Protein 6HLP (pdb70)

InterPro domains:
  IPR000046 Neurokinin NK1 receptor [PR01024] (2-13)
  IPR000046 Neurokinin NK1 receptor [PR01024] (13-25)
  IPR000046 Neurokinin NK1 receptor [PR01024] (165-179)
  IPR000046 Neurokinin NK1 receptor [PR01024] (181-196)
  IPR000046 Neurokinin NK1 receptor [PR01024] (270-280)
  IPR000046 Neurokinin NK1 receptor [PR01024] (343-360)
  IPR000046 Neurokinin NK1 receptor [PR01024] (360-377)
  IPR000046 Neurokinin NK1 receptor [PR01024] (377-390)
  IPR000046 Neurokinin NK1 receptor [PR01024] (390-406)
  IPR000276 G protein-coupled receptor, rhodopsin-like [PF00001] (49-305)
  IPR000276 G protein-coupled receptor, rhodopsin-like [PR00237] (34-58)
  IPR000276 G protein-coupled receptor, rhodopsin-like [PR00237] (67-88)
  IPR000276 G protein-coupled receptor, rhodopsin-like [PR00237] (112-134)
  IPR000276 G protein-coupled receptor, rhodopsin-like [PR00237] (146-167)
  IPR000276 G protein-coupled receptor, rhodopsin-like [PR00237] (197-220)
  IPR000276 G protein-coupled receptor, rhodopsin-like [PR00237] (246-270)
  IPR000276 G protein-coupled receptor, rhodopsin-like [PR00237] (287-313)
  IPR000276 G protein-coupled receptor, rhodopsin-like [PS00237] (118-134)
  IPR001681 Neurokinin receptor [PR00244] (28-39)
  IPR001681 Neurokinin receptor [PR00244] (54-63)

B-factor: mean 58.74, std 21.12, range [34.3, 150.1]

Radius of gyration: 31.6 Å; Cα contacts (8 Å, |Δi|>4): 676; chains: 1; bounding box: 47×65×93 Å

Organism: Homo sapiens (NCBI:txid9606)

GO terms:
  GO:0007189 adenylate cyclase-activating G protein-coupled receptor signaling pathway (P, IDA)
  GO:0007209 phospholipase C-activating tachykinin receptor signaling pathway (P, IDA)
  GO:0005886 plasma membrane (C, IDA)
  GO:0016496 substance P receptor activity (F, IDA)
  GO:0004995 tachykinin receptor activity (F, TAS)
  GO:0005886 plasma membrane (C, TAS)
  GO:0009582 detection of abiotic stimulus (P, TAS)
  GO:0006954 inflammatory response (P, TAS)
  GO:0007200 phospholipase C-activating G protein-coupled receptor signaling pathway (P, TAS)
  GO:0007217 tachykinin receptor signaling pathway (P, TAS)
  GO:0005515 protein binding (F, IPI)
  GO:0007217 tachykinin receptor signaling pathway (P, IDA)
  GO:0036126 sperm flagellum (C, IDA)
  GO:0061827 sperm head (C, IDA)
  GO:0097225 sperm midpiece (C, IDA)
  GO:0007204 positive regulation of cytosolic calcium ion concentration (P, IDA)
  GO:0016496 substance P receptor activity (F, IMP)
  GO:1902093 positive regulation of flagellated sperm motility (P, IMP)
  GO:0007217 tachykinin receptor signaling pathway (P, IMP)

Nearest PDB structures (foldseek):
  6hlp-assembly1_A  TM=1.002E+00  e=3.327E-70  Homo sapiens
  6hlo-assembly1_A  TM=9.967E-01  e=8.945E-68  Homo sapiens
  6hll-assembly1_A  TM=9.750E-01  e=6.006E-62  Homo sapiens
  5ws3-assembly1_A  TM=8.766E-01  e=9.724E-46  Homo sapiens
  5wqc-assembly1_A  TM=8.840E-01  e=4.489E-45  Homo sapiens

Solvent-accessible surface area: 24131 Å² total

Structure (mmCIF, N/CA/C/O backbone):
data_6HLP
#
_entry.id   6HLP
#
_cell.length_a   61.658
_cell.length_b   76.571
_cell.length_c   166.035
_cell.angle_alpha   90.00
_cell.angle_beta   90.00
_cell.angle_gamma   90.00
#
_symmetry.space_group_name_H-M   '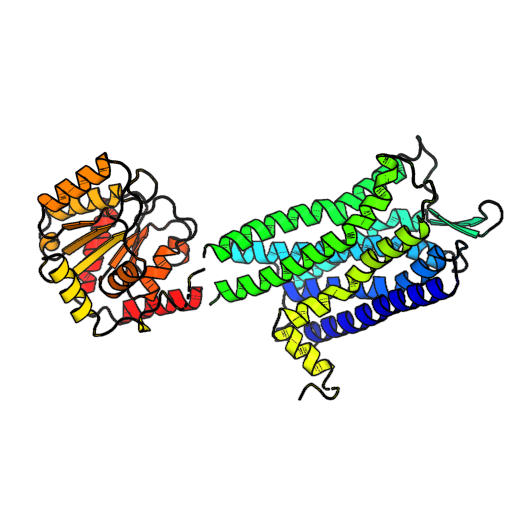P 21 21 21'
#
loop_
_entity.id
_entity.type
_entity.pdbx_description
1 polymer 'Substance-P receptor,Substance-P receptor'
2 non-polymer 2-[3,5-bis(trifluoromethyl)phenyl]-~{N},2-dimethyl-~{N}-[4-(2-methylphenyl)-6-(4-methylpiperazin-1-yl)pyridin-3-yl]propanamide
3 non-polymer 'CITRIC ACID'
4 non-polymer 'OLEIC ACID'
5 non-polymer '(2R)-2,3-dihydroxypropyl (9Z)-octadec-9-enoate'
6 non-polymer DI(HYDROXYETHYL)ETHER
7 water water
#
loop_
_atom_site.group_PDB
_atom_site.id
_atom_site.type_symbol
_atom_site.label_atom_id
_atom_site.label_alt_id
_atom_site.label_comp_id
_atom_site.label_asym_id
_atom_site.label_entity_id
_atom_site.label_seq_id
_atom_site.pdbx_PDB_ins_code
_atom_site.Cartn_x
_atom_site.Cartn_y
_atom_site.Cartn_z
_atom_site.occupancy
_atom_site.B_iso_or_equiv
_atom_site.auth_seq_id
_atom_site.auth_comp_id
_atom_site.auth_asym_id
_atom_site.auth_atom_id
_atom_site.pdbx_PDB_model_num
ATOM 1 N N . GLN A 1 27 ? -16.752 -1.185 18.766 1.00 116.46 27 GLN A N 1
ATOM 2 C CA . GLN A 1 27 ? -17.236 -1.241 20.140 1.00 115.29 27 GLN A CA 1
ATOM 3 C C . GLN A 1 27 ? -18.217 -0.102 20.424 1.00 114.38 27 GLN A C 1
ATOM 4 O O . GLN A 1 27 ? -17.906 1.065 20.178 1.00 115.17 27 GLN A O 1
ATOM 6 N N . PRO A 1 28 ? -19.395 -0.444 20.947 1.00 111.73 28 PRO A N 1
ATOM 7 C CA . PRO A 1 28 ? -20.430 0.573 21.172 1.00 107.95 28 PRO A CA 1
ATOM 8 C C . PRO A 1 28 ? -20.010 1.613 22.200 1.00 101.06 28 PRO A C 1
ATOM 9 O O . PRO A 1 28 ? -19.270 1.326 23.142 1.00 100.19 28 PRO A O 1
ATOM 13 N N . ALA A 1 29 ? -20.500 2.841 21.999 1.00 95.03 29 ALA A N 1
ATOM 14 C CA . ALA A 1 29 ? -20.095 3.961 22.842 1.00 89.33 29 ALA A CA 1
ATOM 15 C C . ALA A 1 29 ? -20.517 3.789 24.299 1.00 88.65 29 ALA A C 1
ATOM 16 O O . ALA A 1 29 ? -19.852 4.327 25.193 1.00 86.34 29 ALA A O 1
ATOM 18 N N . TRP A 1 30 ? -21.620 3.081 24.569 1.00 92.14 30 TRP A N 1
ATOM 19 C CA . TRP A 1 30 ? -22.038 2.916 25.961 1.00 96.72 30 TRP A CA 1
ATOM 20 C C . TRP A 1 30 ? -21.017 2.106 26.753 1.00 94.43 30 TRP A C 1
ATOM 21 O O . TRP A 1 30 ? -20.763 2.395 27.930 1.00 93.70 30 TRP A O 1
ATOM 32 N N . GLN A 1 31 ? -20.393 1.112 26.114 1.00 93.45 31 GLN A N 1
ATOM 33 C CA . GLN A 1 31 ? -19.304 0.395 26.765 1.00 92.34 31 GLN A CA 1
ATOM 34 C C . GLN A 1 31 ? -18.109 1.304 27.014 1.00 84.58 31 GLN A C 1
ATOM 35 O O . GLN A 1 31 ? -17.423 1.159 28.033 1.00 83.93 31 GLN A O 1
ATOM 41 N N . ILE A 1 32 ? -17.862 2.261 26.116 1.00 77.85 32 ILE A N 1
ATOM 42 C CA . ILE A 1 32 ? -16.780 3.213 26.338 1.00 72.24 32 ILE A CA 1
ATOM 43 C C . ILE A 1 32 ? -17.087 4.095 27.541 1.00 67.52 32 ILE A C 1
ATOM 44 O O . ILE A 1 32 ? -16.201 4.389 28.352 1.00 65.65 32 ILE A O 1
ATOM 49 N N . VAL A 1 33 ? -18.346 4.517 27.687 1.00 66.16 33 VAL A N 1
ATOM 50 C CA . VAL A 1 33 ? -18.718 5.353 28.827 1.00 66.74 33 VAL A CA 1
ATOM 51 C C . VAL A 1 33 ? -18.609 4.567 30.131 1.00 63.06 33 VAL A C 1
ATOM 52 O O . VAL A 1 33 ? -18.164 5.097 31.158 1.00 63.79 33 VAL A O 1
ATOM 56 N N . LEU A 1 34 ? -18.978 3.283 30.104 1.00 62.16 34 LEU A N 1
ATOM 57 C CA . LEU A 1 34 ? -18.837 2.458 31.300 1.00 64.85 34 LEU A CA 1
ATOM 58 C C . LEU A 1 34 ? -17.370 2.261 31.670 1.00 64.69 34 LEU A C 1
ATOM 59 O O . LEU A 1 34 ? -17.001 2.354 32.851 1.00 63.16 34 LEU A O 1
ATOM 64 N N . TRP A 1 35 ? -16.514 2.004 30.675 1.00 60.86 35 TRP A N 1
ATOM 65 C CA . TRP A 1 35 ? -15.094 1.849 30.972 1.00 56.47 35 TRP A CA 1
ATOM 66 C C . TRP A 1 35 ? -14.495 3.150 31.487 1.00 51.98 35 TRP A C 1
ATOM 67 O O . TRP A 1 35 ? -13.646 3.136 32.390 1.00 49.77 35 TRP A O 1
ATOM 78 N N . ALA A 1 36 ? -14.937 4.285 30.938 1.00 46.88 36 ALA A N 1
ATOM 79 C CA . ALA A 1 36 ? -14.418 5.565 31.397 1.00 48.07 36 ALA A CA 1
ATOM 80 C C . ALA A 1 36 ? -14.835 5.834 32.835 1.00 48.25 36 ALA A C 1
ATOM 81 O O . ALA A 1 36 ? -14.037 6.342 33.631 1.00 45.83 36 ALA A O 1
ATOM 83 N N . ALA A 1 37 ? -16.066 5.455 33.198 1.00 48.73 37 ALA A N 1
ATOM 84 C CA . ALA A 1 37 ? -16.489 5.597 34.586 1.00 50.89 37 ALA A CA 1
ATOM 85 C C . ALA A 1 37 ? -15.676 4.696 35.507 1.00 52.51 37 ALA A C 1
ATOM 86 O O . ALA A 1 37 ? -15.310 5.103 36.618 1.00 56.09 37 ALA A O 1
ATOM 88 N N . ALA A 1 38 ? -15.357 3.478 35.057 1.00 51.28 38 ALA A N 1
ATOM 89 C CA . ALA A 1 38 ? -14.599 2.569 35.919 1.00 51.15 38 ALA A CA 1
ATOM 90 C C . ALA A 1 38 ? -13.180 3.081 36.156 1.00 49.95 38 ALA A C 1
ATOM 91 O O . ALA A 1 38 ? -12.684 3.080 37.296 1.00 51.01 38 ALA A O 1
ATOM 93 N N . TYR A 1 39 ? -12.520 3.552 35.094 1.00 46.43 39 TYR A N 1
ATOM 94 C CA . TYR A 1 39 ? -11.194 4.135 35.269 1.00 44.99 39 TYR A CA 1
ATOM 95 C C . TYR A 1 39 ? -11.244 5.410 36.107 1.00 45.91 39 TYR A C 1
ATOM 96 O O . TYR A 1 39 ? -10.317 5.675 36.889 1.00 45.59 39 TYR A O 1
ATOM 105 N N . THR A 1 40 ? -12.322 6.196 35.990 1.00 47.52 40 THR A N 1
ATOM 106 C CA . THR A 1 40 ? -12.464 7.372 36.844 1.00 47.46 40 THR A CA 1
ATOM 107 C C . THR A 1 40 ? -12.604 6.971 38.307 1.00 48.38 40 THR A C 1
ATOM 108 O O . THR A 1 40 ? -12.094 7.659 39.204 1.00 51.08 40 THR A O 1
ATOM 112 N N . VAL A 1 41 ? -13.285 5.850 38.564 1.00 48.25 41 VAL A N 1
ATOM 113 C CA . VAL A 1 41 ? -13.397 5.360 39.934 1.00 49.37 41 VAL A CA 1
ATOM 114 C C . VAL A 1 41 ? -12.021 5.009 40.472 1.00 48.79 41 VAL A C 1
ATOM 115 O O . VAL A 1 41 ? -11.677 5.350 41.612 1.00 50.89 41 VAL A O 1
ATOM 119 N N . ILE A 1 42 ? -11.190 4.376 39.639 1.00 46.28 42 ILE A N 1
ATOM 120 C CA . ILE A 1 42 ? -9.816 4.109 40.062 1.00 44.53 42 ILE A CA 1
ATOM 121 C C . ILE A 1 42 ? -9.123 5.407 40.450 1.00 46.74 42 ILE A C 1
ATOM 122 O O . ILE A 1 42 ? -8.530 5.519 41.532 1.00 47.53 42 ILE A O 1
ATOM 127 N N . VAL A 1 43 ? -9.199 6.414 39.575 1.00 42.83 43 VAL A N 1
ATOM 128 C CA . VAL A 1 43 ? -8.437 7.641 39.806 1.00 43.07 43 VAL A CA 1
ATOM 129 C C . VAL A 1 43 ? -8.856 8.294 41.118 1.00 44.15 43 VAL A C 1
ATOM 130 O O . VAL A 1 43 ? -8.016 8.625 41.969 1.00 45.91 43 VAL A O 1
ATOM 134 N N . VAL A 1 44 ? -10.161 8.486 41.306 1.00 43.16 44 VAL A N 1
ATOM 135 C CA . VAL A 1 44 ? -10.599 9.242 42.472 1.00 47.60 44 VAL A CA 1
ATOM 136 C C . VAL A 1 44 ? -10.351 8.447 43.748 1.00 46.68 44 VAL A C 1
ATOM 137 O O . VAL A 1 44 ? -9.874 8.997 44.752 1.00 46.24 44 VAL A O 1
ATOM 141 N N . THR A 1 45 ? -10.609 7.133 43.721 1.00 46.30 45 THR A N 1
ATOM 142 C CA . THR A 1 45 ? -10.409 6.335 44.921 1.00 46.22 45 THR A CA 1
ATOM 143 C C . THR A 1 45 ? -8.941 6.312 45.317 1.00 47.01 45 THR A C 1
ATOM 144 O O . THR A 1 45 ? -8.606 6.528 46.491 1.00 43.29 45 THR A O 1
ATOM 148 N N . SER A 1 46 ? -8.046 6.122 44.342 1.00 48.29 46 SER A N 1
ATOM 149 C CA . SER A 1 46 ? -6.625 6.082 44.658 1.00 45.45 46 SER A CA 1
ATOM 150 C C . SER A 1 46 ? -6.141 7.422 45.190 1.00 45.67 46 SER A C 1
ATOM 151 O O . SER A 1 46 ? -5.433 7.470 46.202 1.00 42.79 46 SER A O 1
ATOM 154 N N . VAL A 1 47 ? -6.544 8.526 44.553 1.00 43.94 47 VAL A N 1
ATOM 155 C CA . VAL A 1 47 ? -6.019 9.824 44.965 1.00 41.75 47 VAL A CA 1
ATOM 156 C C . VAL A 1 47 ? -6.512 10.179 46.362 1.00 42.71 47 VAL A C 1
ATOM 157 O O . VAL A 1 47 ? -5.719 10.528 47.246 1.00 42.91 47 VAL A O 1
ATOM 161 N N . VAL A 1 48 ? -7.820 10.048 46.599 1.00 43.67 48 VAL A N 1
ATOM 162 C CA . VAL A 1 48 ? -8.366 10.409 47.905 1.00 46.19 48 VAL A CA 1
ATOM 163 C C . VAL A 1 48 ? -7.801 9.505 48.998 1.00 47.37 48 VAL A C 1
ATOM 164 O O . VAL A 1 48 ? -7.329 9.984 50.040 1.00 49.80 48 VAL A O 1
ATOM 168 N N . GLY A 1 49 ? -7.811 8.186 48.775 1.00 47.75 49 GLY A N 1
ATOM 169 C CA . GLY A 1 49 ? -7.378 7.285 49.828 1.00 42.24 49 GLY A CA 1
ATOM 170 C C . GLY A 1 49 ? -5.899 7.402 50.140 1.00 45.56 49 GLY A C 1
ATOM 171 O O . GLY A 1 49 ? -5.503 7.397 51.310 1.00 42.79 49 GLY A O 1
ATOM 172 N N . ASN A 1 50 ? -5.058 7.558 49.111 1.00 40.97 50 ASN A N 1
ATOM 173 C CA . ASN A 1 50 ? -3.631 7.664 49.378 1.00 40.56 50 ASN A CA 1
ATOM 174 C C . ASN A 1 50 ? -3.258 9.020 49.960 1.00 41.70 50 ASN A C 1
ATOM 175 O O . ASN A 1 50 ? -2.344 9.098 50.791 1.00 41.81 50 ASN A O 1
ATOM 180 N N . VAL A 1 51 ? -3.954 10.095 49.568 1.00 42.70 51 VAL A N 1
ATOM 181 C CA . VAL A 1 51 ? -3.689 11.388 50.190 1.00 45.85 51 VAL A CA 1
ATOM 182 C C . VAL A 1 51 ? -4.083 11.359 51.662 1.00 46.52 51 VAL A C 1
ATOM 183 O O . VAL A 1 51 ? -3.359 11.873 52.525 1.00 45.53 51 VAL A O 1
ATOM 187 N N . VAL A 1 52 ? -5.214 10.721 51.979 1.00 48.70 52 VAL A N 1
ATOM 188 C CA . VAL A 1 52 ? -5.609 10.594 53.379 1.00 50.20 52 VAL A CA 1
ATOM 189 C C . VAL A 1 52 ? -4.640 9.697 54.144 1.00 48.57 52 VAL A C 1
ATOM 190 O O . VAL A 1 52 ? -4.361 9.947 55.319 1.00 49.39 52 VAL A O 1
ATOM 194 N N . VAL A 1 53 ? -4.078 8.671 53.497 1.00 43.20 53 VAL A N 1
ATOM 195 C CA . VAL A 1 53 ? -3.088 7.830 54.174 1.00 42.83 53 VAL A CA 1
ATOM 196 C C . VAL A 1 53 ? -1.837 8.638 54.501 1.00 47.57 53 VAL A C 1
ATOM 197 O O . VAL A 1 53 ? -1.279 8.542 55.608 1.00 48.59 53 VAL A O 1
ATOM 201 N N . MET A 1 54 ? -1.381 9.453 53.546 1.00 46.63 54 MET A N 1
ATOM 202 C CA . MET A 1 54 ? -0.212 10.286 53.799 1.00 49.12 54 MET A CA 1
ATOM 203 C C . MET A 1 54 ? -0.489 11.315 54.884 1.00 51.13 54 MET A C 1
ATOM 204 O O . MET A 1 54 ? 0.400 11.622 55.684 1.00 54.22 54 MET A O 1
ATOM 209 N N . TRP A 1 55 ? -1.717 11.837 54.950 1.00 47.51 55 TRP A N 1
ATOM 210 C CA . TRP A 1 55 ? -2.048 12.755 56.035 1.00 51.97 55 TRP A CA 1
ATOM 211 C C . TRP A 1 55 ? -2.079 12.035 57.378 1.00 52.79 55 TRP A C 1
ATOM 212 O O . TRP A 1 55 ? -1.592 12.564 58.382 1.00 51.66 55 TRP A O 1
ATOM 223 N N . ILE A 1 56 ? -2.628 10.817 57.411 1.00 52.46 56 ILE A N 1
ATOM 224 C CA . ILE A 1 56 ? -2.729 10.079 58.668 1.00 51.59 56 ILE A CA 1
ATOM 225 C C . ILE A 1 56 ? -1.344 9.803 59.228 1.00 49.64 56 ILE A C 1
ATOM 226 O O . ILE A 1 56 ? -1.107 9.929 60.434 1.00 53.47 56 ILE A O 1
ATOM 231 N N . ILE A 1 57 ? -0.394 9.474 58.356 1.00 47.77 57 ILE A N 1
ATOM 232 C CA . ILE A 1 57 ? 0.949 9.169 58.835 1.00 46.99 57 ILE A CA 1
ATOM 233 C C . ILE A 1 57 ? 1.729 10.447 59.145 1.00 53.80 57 ILE A C 1
ATOM 234 O O . ILE A 1 57 ? 2.259 10.612 60.248 1.00 59.49 57 ILE A O 1
ATOM 239 N N . LEU A 1 58 ? 1.811 11.371 58.181 1.00 57.18 58 LEU A N 1
ATOM 240 C CA . LEU A 1 58 ? 2.710 12.517 58.314 1.00 57.67 58 LEU A CA 1
ATOM 241 C C . LEU A 1 58 ? 2.234 13.533 59.349 1.00 59.47 58 LEU A C 1
ATOM 242 O O . LEU A 1 58 ? 3.064 14.198 59.980 1.00 62.72 58 LEU A O 1
ATOM 247 N N . ALA A 1 59 ? 0.922 13.687 59.534 1.00 58.02 59 ALA A N 1
ATOM 248 C CA . ALA A 1 59 ? 0.402 14.714 60.430 1.00 59.97 59 ALA A CA 1
ATOM 249 C C . ALA A 1 59 ? 0.247 14.256 61.876 1.00 65.26 59 ALA A C 1
ATOM 250 O O . ALA A 1 59 ? -0.094 15.078 62.732 1.00 66.26 59 ALA A O 1
ATOM 252 N N . HIS A 1 60 ? 0.479 12.982 62.180 1.00 65.22 60 HIS A N 1
ATOM 253 C CA . HIS A 1 60 ? 0.317 12.467 63.539 1.00 64.89 60 HIS A CA 1
ATOM 254 C C . HIS A 1 60 ? 1.639 11.858 63.989 1.00 61.40 60 HIS A C 1
ATOM 255 O O . HIS A 1 60 ? 2.079 10.842 63.441 1.00 57.29 60 HIS A O 1
ATOM 262 N N . LYS A 1 61 ? 2.247 12.469 65.009 1.00 63.00 61 LYS A N 1
ATOM 263 C CA . LYS A 1 61 ? 3.617 12.136 65.390 1.00 69.33 61 LYS A CA 1
ATOM 264 C C . LYS A 1 61 ? 3.767 10.678 65.811 1.00 68.08 61 LYS A C 1
ATOM 265 O O . LYS A 1 61 ? 4.833 10.085 65.612 1.00 66.83 61 LYS A O 1
ATOM 271 N N . ARG A 1 62 ? 2.722 10.081 66.391 1.00 68.36 62 ARG A N 1
ATOM 272 C CA . ARG A 1 62 ? 2.811 8.676 66.777 1.00 69.17 62 ARG A CA 1
ATOM 273 C C . ARG A 1 62 ? 2.927 7.759 65.566 1.00 63.82 62 ARG A C 1
ATOM 274 O O . ARG A 1 62 ? 3.455 6.647 65.682 1.00 62.83 62 ARG A O 1
ATOM 282 N N . MET A 1 63 ? 2.432 8.194 64.407 1.00 59.16 63 MET A N 1
ATOM 283 C CA . MET A 1 63 ? 2.445 7.376 63.200 1.00 56.49 63 MET A CA 1
ATOM 284 C C . MET A 1 63 ? 3.769 7.431 62.449 1.00 55.62 63 MET A C 1
ATOM 285 O O . MET A 1 63 ? 3.909 6.737 61.434 1.00 52.71 63 MET A O 1
ATOM 290 N N . ARG A 1 64 ? 4.727 8.249 62.889 1.00 56.51 64 ARG A N 1
ATOM 291 C CA . ARG A 1 64 ? 5.972 8.438 62.142 1.00 59.74 64 ARG A CA 1
ATOM 292 C C . ARG A 1 64 ? 6.968 7.357 62.547 1.00 59.34 64 ARG A C 1
ATOM 293 O O . ARG A 1 64 ? 7.893 7.569 63.333 1.00 63.28 64 ARG A O 1
ATOM 301 N N . THR A 1 65 ? 6.763 6.172 61.986 1.00 51.38 65 THR A N 1
ATOM 302 C CA . THR A 1 65 ? 7.627 5.023 62.190 1.00 48.58 65 THR A CA 1
ATOM 303 C C . THR A 1 65 ? 8.316 4.656 60.881 1.00 47.98 65 THR A C 1
ATOM 304 O O . THR A 1 65 ? 8.009 5.189 59.811 1.00 48.87 65 THR A O 1
ATOM 308 N N . VAL A 1 66 ? 9.269 3.731 60.989 1.00 44.97 66 VAL A N 1
ATOM 309 C CA . VAL A 1 66 ? 9.966 3.216 59.814 1.00 48.47 66 VAL A CA 1
ATOM 310 C C . VAL A 1 66 ? 8.971 2.615 58.827 1.00 48.37 66 VAL A C 1
ATOM 311 O O . VAL A 1 66 ? 8.944 2.961 57.630 1.00 48.52 66 VAL A O 1
ATOM 315 N N . THR A 1 67 ? 8.112 1.730 59.333 1.00 39.63 67 THR A N 1
ATOM 316 C CA . THR A 1 67 ? 7.154 1.043 58.479 1.00 48.71 67 THR A CA 1
ATOM 317 C C . THR A 1 67 ? 6.206 2.029 57.815 1.00 46.41 67 THR A C 1
ATOM 318 O O . THR A 1 67 ? 5.948 1.944 56.606 1.00 46.35 67 THR A O 1
ATOM 322 N N . ASN A 1 68 ? 5.701 2.994 58.586 1.00 43.66 68 ASN A N 1
ATOM 323 C CA . ASN A 1 68 ? 4.790 3.971 58.011 1.00 43.55 68 ASN A CA 1
ATOM 324 C C . ASN A 1 68 ? 5.494 4.906 57.036 1.00 46.82 68 ASN A C 1
ATOM 325 O O . ASN A 1 68 ? 4.848 5.412 56.117 1.00 45.47 68 ASN A O 1
ATOM 330 N N . TYR A 1 69 ? 6.800 5.149 57.194 1.00 41.01 69 TYR A N 1
ATOM 331 C CA . TYR A 1 69 ? 7.483 5.952 56.180 1.00 50.03 69 TYR A CA 1
ATOM 332 C C . TYR A 1 69 ? 7.538 5.213 54.852 1.00 46.91 69 TYR A C 1
ATOM 333 O O . TYR A 1 69 ? 7.280 5.804 53.790 1.00 46.01 69 TYR A O 1
ATOM 342 N N . PHE A 1 70 ? 7.838 3.908 54.887 1.00 41.04 70 PHE A N 1
ATOM 343 C CA . PHE A 1 70 ? 7.804 3.175 53.625 1.00 43.47 70 PHE A CA 1
ATOM 344 C C . PHE A 1 70 ? 6.388 3.130 53.051 1.00 43.82 70 PHE A C 1
ATOM 345 O O . PHE A 1 70 ? 6.201 3.232 51.828 1.00 43.97 70 PHE A O 1
ATOM 353 N N . LEU A 1 71 ? 5.376 3.025 53.920 1.00 40.91 71 LEU A N 1
ATOM 354 C CA . LEU A 1 71 ? 3.997 3.014 53.437 1.00 39.47 71 LEU A CA 1
ATOM 355 C C . LEU A 1 71 ? 3.606 4.361 52.832 1.00 41.85 71 LEU A C 1
ATOM 356 O O . LEU A 1 71 ? 2.842 4.414 51.860 1.00 41.57 71 LEU A O 1
ATOM 361 N N . VAL A 1 72 ? 4.127 5.459 53.382 1.00 39.34 72 VAL A N 1
ATOM 362 C CA . VAL A 1 72 ? 3.857 6.772 52.810 1.00 44.27 72 VAL A CA 1
ATOM 363 C C . VAL A 1 72 ? 4.501 6.886 51.439 1.00 43.43 72 VAL A C 1
ATOM 364 O O . VAL A 1 72 ? 3.906 7.432 50.499 1.00 41.19 72 VAL A O 1
ATOM 368 N N . ASN A 1 73 ? 5.710 6.341 51.292 1.00 41.77 73 ASN A N 1
ATOM 369 C CA . ASN A 1 73 ? 6.364 6.382 49.990 1.00 42.65 73 ASN A CA 1
ATOM 370 C C . ASN A 1 73 ? 5.572 5.590 48.952 1.00 43.67 73 ASN A C 1
ATOM 371 O O . ASN A 1 73 ? 5.390 6.041 47.808 1.00 40.08 73 ASN A O 1
ATOM 376 N N . ALA A 1 74 ? 5.079 4.412 49.342 1.00 37.69 74 ALA A N 1
ATOM 377 C CA . ALA A 1 74 ? 4.270 3.619 48.423 1.00 36.95 74 ALA A CA 1
ATOM 378 C C . ALA A 1 74 ? 2.964 4.327 48.083 1.00 39.30 74 ALA A C 1
ATOM 379 O O . ALA A 1 74 ? 2.506 4.281 46.933 1.00 38.49 74 ALA A O 1
ATOM 381 N N . ALA A 1 75 ? 2.357 5.001 49.066 1.00 37.69 75 ALA A N 1
ATOM 382 C CA . ALA A 1 75 ? 1.129 5.743 48.802 1.00 45.15 75 ALA A CA 1
ATOM 383 C C . ALA A 1 75 ? 1.380 6.897 47.840 1.00 42.92 75 ALA A C 1
ATOM 384 O O . ALA A 1 75 ? 0.541 7.194 46.983 1.00 40.17 75 ALA A O 1
ATOM 386 N N . PHE A 1 76 ? 2.542 7.542 47.957 1.00 42.33 76 PHE A N 1
ATOM 387 C CA . PHE A 1 76 ? 2.860 8.651 47.069 1.00 46.45 76 PHE A CA 1
ATOM 388 C C . PHE A 1 76 ? 3.048 8.159 45.643 1.00 43.00 76 PHE A C 1
ATOM 389 O O . PHE A 1 76 ? 2.504 8.747 44.695 1.00 40.91 76 PHE A O 1
ATOM 397 N N . ALA A 1 77 ? 3.773 7.047 45.486 1.00 40.96 77 ALA A N 1
ATOM 398 C CA . ALA A 1 77 ? 3.980 6.478 44.157 1.00 43.55 77 ALA A CA 1
ATOM 399 C C . ALA A 1 77 ? 2.665 6.038 43.526 1.00 45.47 77 ALA A C 1
ATOM 400 O O . ALA A 1 77 ? 2.420 6.286 42.335 1.00 37.29 77 ALA A O 1
ATOM 402 N N . GLU A 1 78 ? 1.788 5.407 44.311 1.00 37.05 78 GLU A N 1
ATOM 403 C CA . GLU A 1 78 ? 0.555 4.886 43.731 1.00 36.76 78 GLU A CA 1
ATOM 404 C C . GLU A 1 78 ? -0.419 6.009 43.397 1.00 39.90 78 GLU A C 1
ATOM 405 O O . GLU A 1 78 ? -1.059 5.990 42.334 1.00 37.72 78 GLU A O 1
ATOM 411 N N . ALA A 1 79 ? -0.530 7.011 44.276 1.00 38.05 79 ALA A N 1
ATOM 412 C CA . ALA A 1 79 ? -1.385 8.150 43.971 1.00 45.95 79 ALA A CA 1
ATOM 413 C C . ALA A 1 79 ? -0.879 8.904 42.752 1.00 42.66 79 ALA A C 1
ATOM 414 O O . ALA A 1 79 ? -1.677 9.375 41.936 1.00 39.25 79 ALA A O 1
ATOM 416 N N . SER A 1 80 ? 0.447 8.997 42.589 1.00 42.18 80 SER A N 1
ATOM 417 C CA . SER A 1 80 ? 0.988 9.710 41.437 1.00 42.41 80 SER A CA 1
ATOM 418 C C . SER A 1 80 ? 0.704 8.966 40.141 1.00 41.65 80 SER A C 1
ATOM 419 O O . SER A 1 80 ? 0.285 9.580 39.150 1.00 39.64 80 SER A O 1
ATOM 422 N N . MET A 1 81 ? 0.906 7.644 40.129 1.00 42.50 81 MET A N 1
ATOM 423 C CA . MET A 1 81 ? 0.616 6.898 38.910 1.00 45.43 81 MET A CA 1
ATOM 424 C C . MET A 1 81 ? -0.862 6.980 38.564 1.00 45.00 81 MET A C 1
ATOM 425 O O . MET A 1 81 ? -1.221 7.174 37.395 1.00 41.28 81 MET A O 1
ATOM 430 N N . ALA A 1 82 ? -1.735 6.912 39.572 1.00 42.54 82 ALA A N 1
ATOM 431 C CA . ALA A 1 82 ? -3.160 7.005 39.280 1.00 43.52 82 ALA A CA 1
ATOM 432 C C . ALA A 1 82 ? -3.529 8.389 38.755 1.00 44.33 82 ALA A C 1
ATOM 433 O O . ALA A 1 82 ? -4.280 8.508 37.781 1.00 42.49 82 ALA A O 1
ATOM 435 N N . ALA A 1 83 ? -3.005 9.446 39.383 1.00 44.01 83 ALA A N 1
ATOM 436 C CA . ALA A 1 83 ? -3.357 10.803 38.985 1.00 45.51 83 ALA A CA 1
ATOM 437 C C . ALA A 1 83 ? -2.795 11.177 37.619 1.00 46.32 83 ALA A C 1
ATOM 438 O O . ALA A 1 83 ? -3.405 11.984 36.907 1.00 40.50 83 ALA A O 1
ATOM 440 N N . PHE A 1 84 ? -1.641 10.628 37.233 1.00 43.88 84 PHE A N 1
ATOM 441 C CA . PHE A 1 84 ? -0.943 11.127 36.057 1.00 43.26 84 PHE A CA 1
ATOM 442 C C . PHE A 1 84 ? -0.845 10.142 34.899 1.00 46.44 84 PHE A C 1
ATOM 443 O O . PHE A 1 84 ? -0.329 10.526 33.841 1.00 46.02 84 PHE A O 1
ATOM 451 N N . ASN A 1 85 ? -1.342 8.906 35.035 1.00 43.38 85 ASN A N 1
ATOM 452 C CA . ASN A 1 85 ? -1.206 7.969 33.926 1.00 42.84 85 ASN A CA 1
ATOM 453 C C . ASN A 1 85 ? -2.533 7.367 33.477 1.00 46.15 85 ASN A C 1
ATOM 454 O O . ASN A 1 85 ? -2.691 7.046 32.290 1.00 47.92 85 ASN A O 1
ATOM 459 N N . THR A 1 86 ? -3.478 7.209 34.415 1.00 42.65 86 THR A N 1
ATOM 460 C CA . THR A 1 86 ? -4.648 6.366 34.174 1.00 45.31 86 THR A CA 1
ATOM 461 C C . THR A 1 86 ? -5.511 6.899 33.041 1.00 43.76 86 THR A C 1
ATOM 462 O O . THR A 1 86 ? -5.963 6.132 32.179 1.00 45.45 86 THR A O 1
ATOM 466 N N . VAL A 1 87 ? -5.748 8.213 33.023 1.00 43.89 87 VAL A N 1
ATOM 467 C CA . VAL A 1 87 ? -6.684 8.780 32.056 1.00 44.84 87 VAL A CA 1
ATOM 468 C C . VAL A 1 87 ? -6.158 8.588 30.638 1.00 41.78 87 VAL A C 1
ATOM 469 O O . VAL A 1 87 ? -6.874 8.106 29.751 1.00 43.40 87 VAL A O 1
ATOM 473 N N . VAL A 1 88 ? -4.893 8.944 30.408 1.00 40.91 88 VAL A N 1
ATOM 474 C CA . VAL A 1 88 ? -4.348 8.816 29.061 1.00 44.79 88 VAL A CA 1
ATOM 475 C C . VAL A 1 88 ? -4.138 7.355 28.685 1.00 43.79 88 VAL A C 1
ATOM 476 O O . VAL A 1 88 ? -4.311 6.989 27.519 1.00 40.79 88 VAL A O 1
ATOM 480 N N . ASN A 1 89 ? -3.809 6.483 29.647 1.00 44.40 89 ASN A N 1
ATOM 481 C CA . ASN A 1 89 ? -3.706 5.068 29.308 1.00 45.99 89 ASN A CA 1
ATOM 482 C C . ASN A 1 89 ? -5.040 4.554 28.799 1.00 42.49 89 ASN A C 1
ATOM 483 O O . ASN A 1 89 ? -5.102 3.866 27.770 1.00 44.66 89 ASN A O 1
ATOM 488 N N . PHE A 1 90 ? -6.130 4.976 29.441 1.00 39.01 90 PHE A N 1
ATOM 489 C CA . PHE A 1 90 ? -7.453 4.574 28.980 1.00 42.60 90 PHE A CA 1
ATOM 490 C C . PHE A 1 90 ? -7.759 5.139 27.596 1.00 43.92 90 PHE A C 1
ATOM 491 O O . PHE A 1 90 ? -8.144 4.399 26.676 1.00 42.45 90 PHE A O 1
ATOM 499 N N . THR A 1 91 ? -7.600 6.457 27.429 1.00 42.90 91 THR A N 1
ATOM 500 C CA . THR A 1 91 ? -8.038 7.077 26.180 1.00 43.32 91 THR A CA 1
ATOM 501 C C . THR A 1 91 ? -7.195 6.601 25.004 1.00 42.41 91 THR A C 1
ATOM 502 O O . THR A 1 91 ? -7.720 6.381 23.906 1.00 41.14 91 THR A O 1
ATOM 506 N N . TYR A 1 92 ? -5.887 6.429 25.214 1.00 40.01 92 TYR A N 1
ATOM 507 C CA . TYR A 1 92 ? -5.028 5.889 24.173 1.00 46.28 92 TYR A CA 1
ATOM 508 C C . TYR A 1 92 ? -5.350 4.431 23.878 1.00 45.06 92 TYR A C 1
ATOM 509 O O . TYR A 1 92 ? -5.237 4.000 22.723 1.00 48.65 92 TYR A O 1
ATOM 518 N N . ALA A 1 93 ? -5.759 3.653 24.885 1.00 43.35 93 ALA A N 1
ATOM 519 C CA . ALA A 1 93 ? -6.191 2.293 24.584 1.00 43.56 93 ALA A CA 1
ATOM 520 C C . ALA A 1 93 ? -7.475 2.283 23.763 1.00 44.61 93 ALA A C 1
ATOM 521 O O . ALA A 1 93 ? -7.664 1.399 22.922 1.00 46.38 93 ALA A O 1
ATOM 523 N N . VAL A 1 94 ? -8.353 3.266 23.976 1.00 46.91 94 VAL A N 1
ATOM 524 C CA . VAL A 1 94 ? -9.631 3.300 23.268 1.00 46.95 94 VAL A CA 1
ATOM 525 C C . VAL A 1 94 ? -9.483 3.933 21.886 1.00 49.36 94 VAL A C 1
ATOM 526 O O . VAL A 1 94 ? -10.109 3.488 20.917 1.00 49.47 94 VAL A O 1
ATOM 530 N N . HIS A 1 95 ? -8.660 4.972 21.770 1.00 48.32 95 HIS A N 1
ATOM 531 C CA . HIS A 1 95 ? -8.474 5.712 20.519 1.00 47.48 95 HIS A CA 1
ATOM 532 C C . HIS A 1 95 ? -6.975 5.754 20.256 1.00 46.43 95 HIS A C 1
ATOM 533 O O . HIS A 1 95 ? -6.253 6.544 20.871 1.00 46.14 95 HIS A O 1
ATOM 540 N N . ASN A 1 96 ? -6.517 4.909 19.336 1.00 45.10 96 ASN A N 1
ATOM 541 C CA . ASN A 1 96 ? -5.102 4.589 19.201 1.00 47.21 96 ASN A CA 1
ATOM 542 C C . ASN A 1 96 ? -4.326 5.642 18.421 1.00 45.82 96 ASN A C 1
ATOM 543 O O . ASN A 1 96 ? -3.545 5.300 17.525 1.00 46.37 96 ASN A O 1
ATOM 548 N N . GLU A 1 97 ? -4.532 6.920 18.742 1.00 41.81 97 GLU A N 1
ATOM 549 C CA . GLU A 1 97 ? -3.741 8.008 18.184 1.00 41.81 97 GLU A CA 1
ATOM 550 C C . GLU A 1 97 ? -3.269 8.896 19.322 1.00 42.88 97 GLU A C 1
ATOM 551 O O . GLU A 1 97 ? -4.032 9.189 20.246 1.00 41.61 97 GLU A O 1
ATOM 557 N N . TRP A 1 98 ? -2.012 9.324 19.246 1.00 41.21 98 TRP A N 1
ATOM 558 C CA . TRP A 1 98 ? -1.361 10.049 20.330 1.00 40.88 98 TRP A CA 1
ATOM 559 C C . TRP A 1 98 ? -1.460 11.552 20.067 1.00 44.56 98 TRP A C 1
ATOM 560 O O . TRP A 1 98 ? -0.847 12.066 19.128 1.00 41.61 98 TRP A O 1
ATOM 571 N N . TYR A 1 99 ? -2.222 12.256 20.903 1.00 41.24 99 TYR A N 1
ATOM 572 C CA . TYR A 1 99 ? -2.433 13.689 20.738 1.00 47.78 99 TYR A CA 1
ATOM 573 C C . TYR A 1 99 ? -1.765 14.520 21.832 1.00 48.82 99 TYR A C 1
ATOM 574 O O . TYR A 1 99 ? -1.958 15.739 21.873 1.00 42.34 99 TYR A O 1
ATOM 583 N N . TYR A 1 100 ? -0.982 13.900 22.712 1.00 41.35 100 TYR A N 1
ATOM 584 C CA . TYR A 1 100 ? -0.675 14.490 24.011 1.00 45.18 100 TYR A CA 1
ATOM 585 C C . TYR A 1 100 ? 0.747 15.038 24.139 1.00 43.31 100 TYR A C 1
ATOM 586 O O . TYR A 1 100 ? 1.128 15.486 25.227 1.00 45.11 100 TYR A O 1
ATOM 595 N N . GLY A 1 101 ? 1.532 15.037 23.068 1.00 41.94 101 GLY A N 1
ATOM 596 C CA . GLY A 1 101 ? 2.844 15.653 23.092 1.00 42.48 101 GLY A CA 1
ATOM 597 C C . GLY A 1 101 ? 3.962 14.675 23.419 1.00 42.23 101 GLY A C 1
ATOM 598 O O . GLY A 1 101 ? 3.745 13.563 23.896 1.00 41.58 101 GLY A O 1
ATOM 599 N N . LEU A 1 102 ? 5.191 15.117 23.136 1.00 42.89 102 LEU A N 1
ATOM 600 C CA . LEU A 1 102 ? 6.353 14.240 23.251 1.00 43.50 102 LEU A CA 1
ATOM 601 C C . LEU A 1 102 ? 6.767 14.028 24.705 1.00 44.00 102 LEU A C 1
ATOM 602 O O . LEU A 1 102 ? 7.056 12.893 25.115 1.00 45.83 102 LEU A O 1
ATOM 607 N N . PHE A 1 103 ? 6.801 15.097 25.506 1.00 43.22 103 PHE A N 1
ATOM 608 C CA . PHE A 1 103 ? 7.183 14.905 26.903 1.00 43.15 103 PHE A CA 1
ATOM 609 C C . PHE A 1 103 ? 6.219 13.961 27.596 1.00 42.13 103 PHE A C 1
ATOM 610 O O . PHE A 1 103 ? 6.640 13.085 28.361 1.00 41.77 103 PHE A O 1
ATOM 618 N N . TYR A 1 104 ? 4.920 14.106 27.327 1.00 41.76 104 TYR A N 1
ATOM 619 C CA . TYR A 1 104 ? 3.975 13.211 27.975 1.00 47.36 104 TYR A CA 1
ATOM 620 C C . TYR A 1 104 ? 4.072 11.792 27.424 1.00 49.04 104 TYR A C 1
ATOM 621 O O . TYR A 1 104 ? 3.777 10.840 28.146 1.00 39.81 104 TYR A O 1
ATOM 630 N N . CYS A 1 105 ? 4.509 11.624 26.172 1.00 43.98 105 CYS A N 1
ATOM 631 C CA . CYS A 1 105 ? 4.756 10.278 25.652 1.00 40.33 105 CYS A CA 1
ATOM 632 C C . CYS A 1 105 ? 5.899 9.604 26.407 1.00 40.37 105 CYS A C 1
ATOM 633 O O . CYS A 1 105 ? 5.794 8.433 26.822 1.00 39.92 105 CYS A O 1
ATOM 636 N N . LYS A 1 106 ? 6.978 10.354 26.649 1.00 41.00 106 LYS A N 1
ATOM 637 C CA . LYS A 1 106 ? 8.073 9.824 27.454 1.00 46.77 106 LYS A CA 1
ATOM 638 C C . LYS A 1 106 ? 7.619 9.522 28.878 1.00 45.20 106 LYS A C 1
ATOM 639 O O . LYS A 1 106 ? 7.934 8.458 29.419 1.00 45.37 106 LYS A O 1
ATOM 645 N N . PHE A 1 107 ? 6.856 10.436 29.491 1.00 44.73 107 PHE A N 1
ATOM 646 C CA . PHE A 1 107 ? 6.384 10.220 30.859 1.00 41.59 107 PHE A CA 1
ATOM 647 C C . PHE A 1 107 ? 5.453 9.016 30.932 1.00 43.22 107 PHE A C 1
ATOM 648 O O . PHE A 1 107 ? 5.525 8.216 31.872 1.00 42.11 107 PHE A O 1
ATOM 656 N N . HIS A 1 108 ? 4.616 8.847 29.910 1.00 44.63 108 HIS A N 1
ATOM 657 C CA . HIS A 1 108 ? 3.672 7.745 29.831 1.00 43.88 108 HIS A CA 1
ATOM 658 C C . HIS A 1 108 ? 4.388 6.406 29.773 1.00 41.53 108 HIS A C 1
ATOM 659 O O . HIS A 1 108 ? 3.919 5.427 30.363 1.00 38.60 108 HIS A O 1
ATOM 666 N N . ASN A 1 109 ? 5.543 6.345 29.108 1.00 39.89 109 ASN A N 1
ATOM 667 C CA . ASN A 1 109 ? 6.284 5.085 29.118 1.00 42.52 109 ASN A CA 1
ATOM 668 C C . ASN A 1 109 ? 7.313 4.976 30.242 1.00 41.90 109 ASN A C 1
ATOM 669 O O . ASN A 1 109 ? 7.832 3.882 30.482 1.00 43.28 109 ASN A O 1
ATOM 674 N N . PHE A 1 110 ? 7.607 6.063 30.945 1.00 39.39 110 PHE A N 1
ATOM 675 C CA . PHE A 1 110 ? 8.643 6.077 31.968 1.00 39.51 110 PHE A CA 1
ATOM 676 C C . PHE A 1 110 ? 8.078 5.889 33.370 1.00 42.70 110 PHE A C 1
ATOM 677 O O . PHE A 1 110 ? 8.513 4.994 34.102 1.00 42.29 110 PHE A O 1
ATOM 685 N N . PHE A 1 111 ? 7.110 6.717 33.754 1.00 39.20 111 PHE A N 1
ATOM 686 C CA . PHE A 1 111 ? 6.689 6.760 35.149 1.00 39.42 111 PHE A CA 1
ATOM 687 C C . PHE A 1 111 ? 6.134 5.450 35.690 1.00 40.48 111 PHE A C 1
ATOM 688 O O . PHE A 1 111 ? 6.446 5.131 36.847 1.00 37.94 111 PHE A O 1
ATOM 696 N N . PRO A 1 112 ? 5.266 4.706 34.990 1.00 40.83 112 PRO A N 1
ATOM 697 C CA . PRO A 1 112 ? 4.681 3.520 35.639 1.00 39.06 112 PRO A CA 1
ATOM 698 C C . PRO A 1 112 ? 5.719 2.531 36.135 1.00 43.08 112 PRO A C 1
ATOM 699 O O . PRO A 1 112 ? 5.546 1.950 37.214 1.00 36.54 112 PRO A O 1
ATOM 703 N N . ILE A 1 113 ? 6.832 2.377 35.417 1.00 40.88 113 ILE A N 1
ATOM 704 C CA . ILE A 1 113 ? 7.867 1.451 35.860 1.00 37.55 113 ILE A CA 1
ATOM 705 C C . ILE A 1 113 ? 8.514 1.955 37.146 1.00 43.21 113 ILE A C 1
ATOM 706 O O . ILE A 1 113 ? 8.667 1.204 38.120 1.00 40.73 113 ILE A O 1
ATOM 711 N N . ALA A 1 114 ? 8.876 3.242 37.175 1.00 40.22 114 ALA A N 1
ATOM 712 C CA . ALA A 1 114 ? 9.512 3.808 38.362 1.00 43.97 114 ALA A CA 1
ATOM 713 C C . ALA A 1 114 ? 8.571 3.787 39.557 1.00 41.43 114 ALA A C 1
ATOM 714 O O . ALA A 1 114 ? 8.990 3.496 40.683 1.00 38.73 114 ALA A O 1
ATOM 716 N N . ALA A 1 115 ? 7.283 4.035 39.320 1.00 39.10 115 ALA A N 1
ATOM 717 C CA . ALA A 1 115 ? 6.323 4.096 40.411 1.00 39.54 115 ALA A CA 1
ATOM 718 C C . ALA A 1 115 ? 6.065 2.711 40.988 1.00 38.93 115 ALA A C 1
ATOM 719 O O . ALA A 1 115 ? 6.048 2.536 42.213 1.00 38.04 115 ALA A O 1
ATOM 721 N N . ILE A 1 116 ? 5.859 1.710 40.125 1.00 37.83 116 ILE A N 1
ATOM 722 C CA . ILE A 1 116 ? 5.639 0.360 40.632 1.00 38.69 116 ILE A CA 1
ATOM 723 C C . ILE A 1 116 ? 6.890 -0.160 41.327 1.00 41.13 116 ILE A C 1
ATOM 724 O O . ILE A 1 116 ? 6.800 -0.828 42.366 1.00 45.75 116 ILE A O 1
ATOM 729 N N . PHE A 1 117 ? 8.074 0.173 40.803 1.00 37.94 117 PHE A N 1
ATOM 730 C CA . PHE A 1 117 ? 9.308 -0.229 41.467 1.00 37.09 117 PHE A CA 1
ATOM 731 C C . PHE A 1 117 ? 9.392 0.378 42.863 1.00 40.86 117 PHE A C 1
ATOM 732 O O . PHE A 1 117 ? 9.618 -0.336 43.849 1.00 39.77 117 PHE A O 1
ATOM 740 N N . ALA A 1 118 ? 9.188 1.697 42.971 1.00 38.11 118 ALA A N 1
ATOM 741 C CA . ALA A 1 118 ? 9.303 2.347 44.273 1.00 38.36 118 ALA A CA 1
ATOM 742 C C . ALA A 1 118 ? 8.277 1.801 45.254 1.00 37.61 118 ALA A C 1
ATOM 743 O O . ALA A 1 118 ? 8.588 1.574 46.431 1.00 37.41 118 ALA A O 1
ATOM 745 N N . SER A 1 119 ? 7.072 1.501 44.765 1.00 38.43 119 SER A N 1
ATOM 746 C CA . SER A 1 119 ? 6.020 0.998 45.640 1.00 41.78 119 SER A CA 1
ATOM 747 C C . SER A 1 119 ? 6.336 -0.408 46.150 1.00 41.15 119 SER A C 1
ATOM 748 O O . SER A 1 119 ? 6.298 -0.672 47.365 1.00 38.69 119 SER A O 1
ATOM 751 N N . ILE A 1 120 ? 6.640 -1.330 45.233 1.00 40.68 120 ILE A N 1
ATOM 752 C CA . ILE A 1 120 ? 6.842 -2.711 45.646 1.00 35.36 120 ILE A CA 1
ATOM 753 C C . ILE A 1 120 ? 8.115 -2.848 46.469 1.00 44.09 120 ILE A C 1
ATOM 754 O O . ILE A 1 120 ? 8.165 -3.657 47.403 1.00 42.08 120 ILE A O 1
ATOM 759 N N . TYR A 1 121 ? 9.152 -2.048 46.188 1.00 41.07 121 TYR A N 1
ATOM 760 C CA . TYR A 1 121 ? 10.329 -2.159 47.039 1.00 42.31 121 TYR A CA 1
ATOM 761 C C . TYR A 1 121 ? 10.152 -1.465 48.382 1.00 44.59 121 TYR A C 1
ATOM 762 O O . TYR A 1 121 ? 10.813 -1.861 49.351 1.00 43.05 121 TYR A O 1
ATOM 771 N N . SER A 1 122 ? 9.234 -0.495 48.492 1.00 43.64 122 SER A N 1
ATOM 772 C CA . SER A 1 122 ? 8.876 -0.015 49.823 1.00 43.09 122 SER A CA 1
ATOM 773 C C . SER A 1 122 ? 8.185 -1.109 50.633 1.00 44.17 122 SER A C 1
ATOM 774 O O . SER A 1 122 ? 8.468 -1.289 51.831 1.00 47.16 122 SER A O 1
ATOM 777 N N . MET A 1 123 ? 7.292 -1.868 49.988 1.00 37.95 123 MET A N 1
ATOM 778 C CA . MET A 1 123 ? 6.657 -2.981 50.694 1.00 40.04 123 MET A CA 1
ATOM 779 C C . MET A 1 123 ? 7.682 -4.049 51.069 1.00 41.16 123 MET A C 1
ATOM 780 O O . MET A 1 123 ? 7.582 -4.686 52.132 1.00 39.91 123 MET A O 1
ATOM 785 N N . THR A 1 124 ? 8.683 -4.253 50.209 1.00 39.15 124 THR A N 1
ATOM 786 C CA . THR A 1 124 ? 9.736 -5.214 50.518 1.00 39.10 124 THR A CA 1
ATOM 787 C C . THR A 1 124 ? 10.567 -4.758 51.714 1.00 42.84 124 THR A C 1
ATOM 788 O O . THR A 1 124 ? 10.948 -5.577 52.563 1.00 42.21 124 THR A O 1
ATOM 792 N N . ALA A 1 125 ? 10.836 -3.451 51.812 1.00 39.15 125 ALA A N 1
ATOM 793 C CA . ALA A 1 125 ? 11.551 -2.943 52.979 1.00 42.93 125 ALA A CA 1
ATOM 794 C C . ALA A 1 125 ? 10.732 -3.121 54.251 1.00 45.65 125 ALA A C 1
ATOM 795 O O . ALA A 1 125 ? 11.288 -3.416 55.318 1.00 43.51 125 ALA A O 1
ATOM 797 N N . VAL A 1 126 ? 9.407 -2.962 54.158 1.00 45.62 126 VAL A N 1
ATOM 798 C CA . VAL A 1 126 ? 8.570 -3.178 55.338 1.00 44.77 126 VAL A CA 1
ATOM 799 C C . VAL A 1 126 ? 8.639 -4.637 55.775 1.00 45.25 126 VAL A C 1
ATOM 800 O O . VAL A 1 126 ? 8.768 -4.943 56.972 1.00 41.80 126 VAL A O 1
ATOM 804 N N . ALA A 1 127 ? 8.565 -5.558 54.811 1.00 35.50 127 ALA A N 1
ATOM 805 C CA . ALA A 1 127 ? 8.631 -6.974 55.152 1.00 43.39 127 ALA A CA 1
ATOM 806 C C . ALA A 1 127 ? 9.974 -7.324 55.777 1.00 43.26 127 ALA A C 1
ATOM 807 O O . ALA A 1 127 ? 10.036 -8.099 56.738 1.00 42.36 127 ALA A O 1
ATOM 809 N N . PHE A 1 128 ? 11.057 -6.734 55.264 1.00 42.18 128 PHE A N 1
ATOM 810 C CA . PHE A 1 128 ? 12.375 -6.999 55.829 1.00 45.28 128 PHE A CA 1
ATOM 811 C C . PHE A 1 128 ? 12.496 -6.439 57.241 1.00 47.95 128 PHE A C 1
ATOM 812 O O . PHE A 1 128 ? 13.112 -7.063 58.113 1.00 46.12 128 PHE A O 1
ATOM 820 N N . ASP A 1 129 ? 11.907 -5.268 57.490 1.00 47.16 129 ASP A N 1
ATOM 821 C CA . ASP A 1 129 ? 11.966 -4.694 58.828 1.00 44.37 129 ASP A CA 1
ATOM 822 C C . ASP A 1 129 ? 11.216 -5.566 59.828 1.00 47.74 129 ASP A C 1
ATOM 823 O O . ASP A 1 129 ? 11.690 -5.786 60.954 1.00 44.86 129 ASP A O 1
ATOM 828 N N . ARG A 1 130 ? 10.064 -6.108 59.422 1.00 45.12 130 ARG A N 1
ATOM 829 C CA . ARG A 1 130 ? 9.342 -7.005 60.322 1.00 47.86 130 ARG A CA 1
ATOM 830 C C . ARG A 1 130 ? 10.110 -8.303 60.540 1.00 45.62 130 ARG A C 1
ATOM 831 O O . ARG A 1 130 ? 10.183 -8.812 61.669 1.00 44.27 130 ARG A O 1
ATOM 839 N N . TYR A 1 131 ? 10.711 -8.835 59.475 1.00 43.97 131 TYR A N 1
ATOM 840 C CA . TYR A 1 131 ? 11.502 -10.050 59.607 1.00 44.26 131 TYR A CA 1
ATOM 841 C C . TYR A 1 131 ? 12.669 -9.840 60.557 1.00 46.93 131 TYR A C 1
ATOM 842 O O . TYR A 1 131 ? 13.003 -10.728 61.345 1.00 49.55 131 TYR A O 1
ATOM 851 N N . MET A 1 132 ? 13.294 -8.664 60.511 1.00 46.17 132 MET A N 1
ATOM 852 C CA . MET A 1 132 ? 14.400 -8.411 61.425 1.00 44.62 132 MET A CA 1
ATOM 853 C C . MET A 1 132 ? 13.899 -8.276 62.853 1.00 47.90 132 MET A C 1
ATOM 854 O O . MET A 1 132 ? 14.504 -8.828 63.779 1.00 48.84 132 MET A O 1
ATOM 859 N N . ALA A 1 133 ? 12.779 -7.575 63.052 1.00 46.11 133 ALA A N 1
ATOM 860 C CA . ALA A 1 133 ? 12.292 -7.382 64.412 1.00 45.02 133 ALA A CA 1
ATOM 861 C C . ALA A 1 133 ? 11.873 -8.696 65.058 1.00 46.51 133 ALA A C 1
ATOM 862 O O . ALA A 1 133 ? 12.031 -8.867 66.271 1.00 50.88 133 ALA A O 1
ATOM 864 N N . ILE A 1 134 ? 11.353 -9.638 64.281 1.00 46.44 134 ILE A N 1
ATOM 865 C CA . ILE A 1 134 ? 10.812 -10.865 64.846 1.00 47.16 134 ILE A CA 1
ATOM 866 C C . ILE A 1 134 ? 11.831 -12.001 64.843 1.00 50.52 134 ILE A C 1
ATOM 867 O O . ILE A 1 134 ? 11.899 -12.774 65.798 1.00 53.43 134 ILE A O 1
ATOM 872 N N . ILE A 1 135 ? 12.644 -12.111 63.794 1.00 50.99 135 ILE A N 1
ATOM 873 C CA . ILE A 1 135 ? 13.573 -13.227 63.663 1.00 50.28 135 ILE A CA 1
ATOM 874 C C . ILE A 1 135 ? 14.954 -12.915 64.243 1.00 52.61 135 ILE A C 1
ATOM 875 O O . ILE A 1 135 ? 15.639 -13.826 64.721 1.00 55.93 135 ILE A O 1
ATOM 880 N N . HIS A 1 136 ? 15.397 -11.657 64.201 1.00 49.69 136 HIS A N 1
ATOM 881 C CA . HIS A 1 136 ? 16.673 -11.248 64.794 1.00 48.30 136 HIS A CA 1
ATOM 882 C C . HIS A 1 136 ? 16.484 -9.968 65.594 1.00 47.71 136 HIS A C 1
ATOM 883 O O . HIS A 1 136 ? 16.999 -8.909 65.219 1.00 47.33 136 HIS A O 1
ATOM 890 N N . PRO A 1 137 ? 15.776 -10.037 66.724 1.00 50.06 137 PRO A N 1
ATOM 891 C CA . PRO A 1 137 ? 15.517 -8.810 67.501 1.00 49.95 137 PRO A CA 1
ATOM 892 C C . PRO A 1 137 ? 16.775 -8.090 67.965 1.00 54.94 137 PRO A C 1
ATOM 893 O O . PRO A 1 137 ? 16.755 -6.860 68.098 1.00 56.44 137 PRO A O 1
ATOM 897 N N . LEU A 1 138 ? 17.859 -8.817 68.246 1.00 57.21 138 LEU A N 1
ATOM 898 C CA . LEU A 1 138 ? 19.078 -8.177 68.737 1.00 59.10 138 LEU A CA 1
ATOM 899 C C . LEU A 1 138 ? 19.759 -7.321 67.673 1.00 61.27 138 LEU A C 1
ATOM 900 O O . LEU A 1 138 ? 20.480 -6.375 68.013 1.00 62.23 138 LEU A O 1
ATOM 905 N N . GLN A 1 139 ? 19.571 -7.644 66.396 1.00 58.99 139 GLN A N 1
ATOM 906 C CA . GLN A 1 139 ? 20.307 -6.949 65.347 1.00 62.58 139 GLN A CA 1
ATOM 907 C C . GLN A 1 139 ? 19.709 -5.564 65.091 1.00 60.22 139 GLN A C 1
ATOM 908 O O . GLN A 1 139 ? 18.488 -5.402 65.105 1.00 55.84 139 GLN A O 1
ATOM 914 N N . PRO A 1 140 ? 20.550 -4.554 64.870 1.00 64.93 140 PRO A N 1
ATOM 915 C CA . PRO A 1 140 ? 20.032 -3.199 64.651 1.00 67.39 140 PRO A CA 1
ATOM 916 C C . PRO A 1 140 ? 19.176 -3.112 63.394 1.00 66.24 140 PRO A C 1
ATOM 917 O O . PRO A 1 140 ? 19.434 -3.776 62.386 1.00 64.14 140 PRO A O 1
ATOM 921 N N . ARG A 1 141 ? 18.148 -2.274 63.462 1.00 66.32 141 ARG A N 1
ATOM 922 C CA . ARG A 1 141 ? 17.289 -1.982 62.325 1.00 67.05 141 ARG A CA 1
ATOM 923 C C . ARG A 1 141 ? 17.484 -0.527 61.908 1.00 64.71 141 ARG A C 1
ATOM 924 O O . ARG A 1 141 ? 18.274 0.217 62.496 1.00 64.44 141 ARG A O 1
ATOM 932 N N . LEU A 1 142 ? 16.774 -0.127 60.859 1.00 61.28 142 LEU A N 1
ATOM 933 C CA . LEU A 1 142 ? 16.941 1.218 60.331 1.00 59.14 142 LEU A CA 1
ATOM 934 C C . LEU A 1 142 ? 16.459 2.275 61.319 1.00 55.68 142 LEU A C 1
ATOM 935 O O . LEU A 1 142 ? 15.386 2.153 61.913 1.00 53.65 142 LEU A O 1
ATOM 940 N N . SER A 1 143 ? 17.265 3.322 61.479 1.00 55.32 143 SER A N 1
ATOM 941 C CA . SER A 1 143 ? 16.813 4.589 62.034 1.00 55.09 143 SER A CA 1
ATOM 942 C C . SER A 1 143 ? 15.947 5.322 61.011 1.00 58.25 143 SER A C 1
ATOM 943 O O . SER A 1 143 ? 15.974 5.022 59.815 1.00 56.84 143 SER A O 1
ATOM 946 N N . LEU A 1 144 ? 15.151 6.281 61.496 1.00 60.32 144 LEU A N 1
ATOM 947 C CA . LEU A 1 144 ? 14.251 7.009 60.603 1.00 64.39 144 LEU A CA 1
ATOM 948 C C . LEU A 1 144 ? 15.011 7.726 59.488 1.00 64.37 144 LEU A C 1
ATOM 949 O O . LEU A 1 144 ? 14.574 7.726 58.327 1.00 62.72 144 LEU A O 1
ATOM 954 N N . THR A 1 145 ? 16.155 8.338 59.814 1.00 64.90 145 THR A N 1
ATOM 955 C CA . THR A 1 145 ? 16.962 8.974 58.777 1.00 65.98 145 THR A CA 1
ATOM 956 C C . THR A 1 145 ? 17.514 7.942 57.803 1.00 64.38 145 THR A C 1
ATOM 957 O O . THR A 1 145 ? 17.606 8.200 56.593 1.00 65.71 145 THR A O 1
ATOM 961 N N . ALA A 1 146 ? 17.859 6.755 58.307 1.00 59.54 146 ALA A N 1
ATOM 962 C CA . ALA A 1 146 ? 18.289 5.685 57.421 1.00 56.62 146 ALA A CA 1
ATOM 963 C C . ALA A 1 146 ? 17.161 5.244 56.501 1.00 57.00 146 ALA A C 1
ATOM 964 O O . ALA A 1 146 ? 17.406 4.903 55.340 1.00 57.93 146 ALA A O 1
ATOM 966 N N . THR A 1 147 ? 15.918 5.262 56.988 1.00 55.79 147 THR A N 1
ATOM 967 C CA . THR A 1 147 ? 14.802 4.920 56.114 1.00 57.71 147 THR A CA 1
ATOM 968 C C . THR A 1 147 ? 14.581 5.988 55.052 1.00 55.58 147 THR A C 1
ATOM 969 O O . THR A 1 147 ? 14.240 5.666 53.912 1.00 54.56 147 THR A O 1
ATOM 973 N N . LYS A 1 148 ? 14.776 7.264 55.395 1.00 57.46 148 LYS A N 1
ATOM 974 C CA . LYS A 1 148 ? 14.669 8.292 54.362 1.00 60.80 148 LYS A CA 1
ATOM 975 C C . LYS A 1 148 ? 15.764 8.127 53.311 1.00 59.14 148 LYS A C 1
ATOM 976 O O . LYS A 1 148 ? 15.520 8.299 52.106 1.00 59.79 148 LYS A O 1
ATOM 982 N N . VAL A 1 149 ? 16.964 7.731 53.743 1.00 58.37 149 VAL A N 1
ATOM 983 C CA . VAL A 1 149 ? 18.034 7.450 52.788 1.00 56.46 149 VAL A CA 1
ATOM 984 C C . VAL A 1 149 ? 17.660 6.268 51.899 1.00 55.27 149 VAL A C 1
ATOM 985 O O . VAL A 1 149 ? 17.869 6.296 50.678 1.00 53.49 149 VAL A O 1
ATOM 989 N N . VAL A 1 150 ? 17.084 5.221 52.491 1.00 51.64 150 VAL A N 1
ATOM 990 C CA . VAL A 1 150 ? 16.694 4.052 51.709 1.00 48.92 150 VAL A CA 1
ATOM 991 C C . VAL A 1 150 ? 15.596 4.412 50.718 1.00 48.85 150 VAL A C 1
ATOM 992 O O . VAL A 1 150 ? 15.563 3.905 49.592 1.00 50.73 150 VAL A O 1
ATOM 996 N N . ILE A 1 151 ? 14.700 5.318 51.106 1.00 48.57 151 ILE A N 1
ATOM 997 C CA . ILE A 1 151 ? 13.639 5.739 50.200 1.00 46.99 151 ILE A CA 1
ATOM 998 C C . ILE A 1 151 ? 14.222 6.495 49.012 1.00 48.92 151 ILE A C 1
ATOM 999 O O . ILE A 1 151 ? 13.834 6.267 47.853 1.00 49.49 151 ILE A O 1
ATOM 1004 N N . CYS A 1 152 ? 15.191 7.378 49.274 1.00 48.75 152 CYS A N 1
ATOM 1005 C CA . CYS A 1 152 ? 15.846 8.077 48.172 1.00 52.30 152 CYS A CA 1
ATOM 1006 C C . CYS A 1 152 ? 16.591 7.107 47.262 1.00 50.49 152 CYS A C 1
ATOM 1007 O O . CYS A 1 152 ? 16.578 7.260 46.035 1.00 51.10 152 CYS A O 1
ATOM 1010 N N . VAL A 1 153 ? 17.227 6.088 47.842 1.00 49.15 153 VAL A N 1
ATOM 1011 C CA . VAL A 1 153 ? 17.947 5.116 47.025 1.00 49.70 153 VAL A CA 1
ATOM 1012 C C . VAL A 1 153 ? 16.974 4.321 46.166 1.00 50.28 153 VAL A C 1
ATOM 1013 O O . VAL A 1 153 ? 17.244 4.036 44.990 1.00 50.01 153 VAL A O 1
ATOM 1017 N N . ILE A 1 154 ? 15.818 3.968 46.735 1.00 47.52 154 ILE A N 1
ATOM 1018 C CA . ILE A 1 154 ? 14.812 3.232 45.981 1.00 47.18 154 ILE A CA 1
ATOM 1019 C C . ILE A 1 154 ? 14.345 4.056 44.796 1.00 50.79 154 ILE A C 1
ATOM 1020 O O . ILE A 1 154 ? 14.209 3.542 43.679 1.00 41.23 154 ILE A O 1
ATOM 1025 N N . TRP A 1 155 ? 14.108 5.352 45.014 1.00 42.06 155 TRP A N 1
ATOM 1026 C CA . TRP A 1 155 ? 13.675 6.183 43.898 1.00 45.30 155 TRP A CA 1
ATOM 1027 C C . TRP A 1 155 ? 14.777 6.366 42.862 1.00 46.83 155 TRP A C 1
ATOM 1028 O O . TRP A 1 155 ? 14.493 6.399 41.660 1.00 47.51 155 TRP A O 1
ATOM 1039 N N . VAL A 1 156 ? 16.038 6.444 43.289 1.00 46.50 156 VAL A N 1
ATOM 1040 C CA . VAL A 1 156 ? 17.119 6.564 42.315 1.00 49.25 156 VAL A CA 1
ATOM 1041 C C . VAL A 1 156 ? 17.170 5.323 41.436 1.00 49.51 156 VAL A C 1
ATOM 1042 O O . VAL A 1 156 ? 17.264 5.412 40.204 1.00 50.39 156 VAL A O 1
ATOM 1046 N N . LEU A 1 157 ? 17.082 4.144 42.056 1.00 49.68 157 LEU A N 1
ATOM 1047 C CA . LEU A 1 157 ? 17.103 2.908 41.281 1.00 48.53 157 LEU A CA 1
ATOM 1048 C C . LEU A 1 157 ? 15.880 2.795 40.378 1.00 48.72 157 LEU A C 1
ATOM 1049 O O . LEU A 1 157 ? 15.986 2.321 39.241 1.00 42.70 157 LEU A O 1
ATOM 1054 N N . ALA A 1 158 ? 14.719 3.260 40.850 1.00 44.35 158 ALA A N 1
ATOM 1055 C CA . ALA A 1 158 ? 13.509 3.178 40.040 1.00 42.80 158 ALA A CA 1
ATOM 1056 C C . ALA A 1 158 ? 13.607 4.074 38.814 1.00 42.72 158 ALA A C 1
ATOM 1057 O O . ALA A 1 158 ? 13.247 3.664 37.700 1.00 43.82 158 ALA A O 1
ATOM 1059 N N . LEU A 1 159 ? 14.108 5.298 38.998 1.00 43.90 159 LEU A N 1
ATOM 1060 C CA . LEU A 1 159 ? 14.254 6.205 37.868 1.00 43.79 159 LEU A CA 1
ATOM 1061 C C . LEU A 1 159 ? 15.305 5.699 36.889 1.00 46.90 159 LEU A C 1
ATOM 1062 O O . LEU A 1 159 ? 15.115 5.784 35.669 1.00 45.59 159 LEU A O 1
ATOM 1067 N N . LEU A 1 160 ? 16.397 5.119 37.396 1.00 48.40 160 LEU A N 1
ATOM 1068 C CA . LEU A 1 160 ? 17.391 4.564 36.484 1.00 49.15 160 LEU A CA 1
ATOM 1069 C C . LEU A 1 160 ? 16.831 3.381 35.704 1.00 48.08 160 LEU A C 1
ATOM 1070 O O . LEU A 1 160 ? 17.113 3.235 34.509 1.00 44.95 160 LEU A O 1
ATOM 1075 N N . LEU A 1 161 ? 16.024 2.534 36.351 1.00 45.96 161 LEU A N 1
ATOM 1076 C CA . LEU A 1 161 ? 15.453 1.391 35.643 1.00 47.07 161 LEU A CA 1
ATOM 1077 C C . LEU A 1 161 ? 14.463 1.841 34.575 1.00 46.88 161 LEU A C 1
ATOM 1078 O O . LEU A 1 161 ? 14.424 1.273 33.477 1.00 42.44 161 LEU A O 1
ATOM 1083 N N . ALA A 1 162 ? 13.663 2.866 34.875 1.00 45.75 162 ALA A N 1
ATOM 1084 C CA . ALA A 1 162 ? 12.676 3.326 33.910 1.00 41.12 162 ALA A CA 1
ATOM 1085 C C . ALA A 1 162 ? 13.284 4.198 32.821 1.00 44.62 162 ALA A C 1
ATOM 1086 O O . ALA A 1 162 ? 12.646 4.396 31.779 1.00 45.31 162 ALA A O 1
ATOM 1088 N N . PHE A 1 163 ? 14.510 4.687 33.019 1.00 43.09 163 PHE A N 1
ATOM 1089 C CA . PHE A 1 163 ? 15.090 5.665 32.100 1.00 44.06 163 PHE A CA 1
ATOM 1090 C C . PHE A 1 163 ? 15.097 5.237 30.636 1.00 47.63 163 PHE A C 1
ATOM 1091 O O . PHE A 1 163 ? 14.720 6.058 29.786 1.00 48.24 163 PHE A O 1
ATOM 1099 N N . PRO A 1 164 ? 15.483 4.016 30.257 1.00 46.62 164 PRO A N 1
ATOM 1100 C CA . PRO A 1 164 ? 15.561 3.680 28.857 1.00 48.14 164 PRO A CA 1
ATOM 1101 C C . PRO A 1 164 ? 14.225 3.859 28.136 1.00 48.88 164 PRO A C 1
ATOM 1102 O O . PRO A 1 164 ? 14.234 4.282 27.051 1.00 46.91 164 PRO A O 1
ATOM 1106 N N . GLN A 1 165 ? 13.125 3.498 28.777 1.00 49.75 165 GLN A N 1
ATOM 1107 C CA . GLN A 1 165 ? 11.798 3.641 28.143 1.00 47.51 165 GLN A CA 1
ATOM 1108 C C . GLN A 1 165 ? 11.495 5.118 27.905 1.00 46.36 165 GLN A C 1
ATOM 1109 O O . GLN A 1 165 ? 10.873 5.433 26.933 1.00 49.34 165 GLN A O 1
ATOM 1115 N N . GLY A 1 166 ? 11.858 5.966 28.842 1.00 43.73 166 GLY A N 1
ATOM 1116 C CA . GLY A 1 166 ? 11.656 7.401 28.648 1.00 43.58 166 GLY A CA 1
ATOM 1117 C C . GLY A 1 166 ? 12.531 7.933 27.534 1.00 45.24 166 GLY A C 1
ATOM 1118 O O . GLY A 1 166 ? 12.047 8.704 26.738 1.00 45.84 166 GLY A O 1
ATOM 1119 N N . TYR A 1 167 ? 13.761 7.444 27.457 1.00 44.50 167 TYR A N 1
ATOM 1120 C CA . TYR A 1 167 ? 14.753 7.971 26.528 1.00 45.80 167 TYR A CA 1
ATOM 1121 C C . TYR A 1 167 ? 14.422 7.602 25.084 1.00 45.89 167 TYR A C 1
ATOM 1122 O O . TYR A 1 167 ? 14.576 8.428 24.177 1.00 46.51 167 TYR A O 1
ATOM 1131 N N . TYR A 1 168 ? 13.968 6.371 24.849 1.00 45.40 168 TYR A N 1
ATOM 1132 C CA . TYR A 1 168 ? 13.682 5.907 23.497 1.00 46.83 168 TYR A CA 1
ATOM 1133 C C . TYR A 1 168 ? 12.244 6.149 23.052 1.00 46.42 168 TYR A C 1
ATOM 1134 O O . TYR A 1 168 ? 11.912 5.833 21.907 1.00 45.89 168 TYR A O 1
ATOM 1143 N N . SER A 1 169 ? 11.375 6.655 23.923 1.00 43.65 169 SER A N 1
ATOM 1144 C CA . SER A 1 169 ? 10.019 6.975 23.503 1.00 42.89 169 SER A CA 1
ATOM 1145 C C . SER A 1 169 ? 10.014 8.202 22.601 1.00 43.85 169 SER A C 1
ATOM 1146 O O . SER A 1 169 ? 10.772 9.153 22.815 1.00 43.96 169 SER A O 1
ATOM 1149 N N . THR A 1 170 ? 9.141 8.183 21.595 1.00 44.50 170 THR A N 1
ATOM 1150 C CA . THR A 1 170 ? 9.029 9.292 20.659 1.00 43.62 170 THR A CA 1
ATOM 1151 C C . THR A 1 170 ? 7.641 9.254 20.037 1.00 43.35 170 THR A C 1
ATOM 1152 O O . THR A 1 170 ? 6.970 8.217 20.033 1.00 42.63 170 THR A O 1
ATOM 1156 N N . THR A 1 171 ? 7.206 10.405 19.532 1.00 43.19 171 THR A N 1
ATOM 1157 C CA . THR A 1 171 ? 5.985 10.492 18.743 1.00 42.93 171 THR A CA 1
ATOM 1158 C C . THR A 1 171 ? 6.332 10.481 17.259 1.00 43.74 171 THR A C 1
ATOM 1159 O O . THR A 1 171 ? 7.312 11.102 16.837 1.00 44.43 171 THR A O 1
ATOM 1163 N N . GLU A 1 172 ? 5.528 9.769 16.471 1.00 43.63 172 GLU A N 1
ATOM 1164 C CA . GLU A 1 172 ? 5.809 9.668 15.041 1.00 47.44 172 GLU A CA 1
ATOM 1165 C C . GLU A 1 172 ? 4.579 9.132 14.324 1.00 44.30 172 GLU A C 1
ATOM 1166 O O . GLU A 1 172 ? 3.799 8.376 14.906 1.00 43.77 172 GLU A O 1
ATOM 1172 N N . THR A 1 173 ? 4.394 9.557 13.072 1.00 44.88 173 THR A N 1
ATOM 1173 C CA . THR A 1 173 ? 3.394 8.929 12.213 1.00 48.04 173 THR A CA 1
ATOM 1174 C C . THR A 1 173 ? 3.874 7.549 11.774 1.00 47.88 173 THR A C 1
ATOM 1175 O O . THR A 1 173 ? 5.055 7.355 11.473 1.00 47.85 173 THR A O 1
ATOM 1179 N N . MET A 1 174 ? 2.956 6.583 11.731 1.00 48.62 174 MET A N 1
ATOM 1180 C CA . MET A 1 174 ? 3.321 5.180 11.514 1.00 50.95 174 MET A CA 1
ATOM 1181 C C . MET A 1 174 ? 2.392 4.510 10.507 1.00 49.17 174 MET A C 1
ATOM 1182 O O . MET A 1 174 ? 1.680 3.557 10.839 1.00 46.95 174 MET A O 1
ATOM 1187 N N . PRO A 1 175 ? 2.436 4.928 9.229 1.00 47.73 175 PRO A N 1
ATOM 1188 C CA . PRO A 1 175 ? 3.184 6.016 8.594 1.00 48.00 175 PRO A CA 1
ATOM 1189 C C . PRO A 1 175 ? 2.425 7.343 8.507 1.00 47.44 175 PRO A C 1
ATOM 1190 O O . PRO A 1 175 ? 3.053 8.369 8.243 1.00 47.53 175 PRO A O 1
ATOM 1194 N N . SER A 1 176 ? 1.106 7.334 8.708 1.00 47.02 176 SER A N 1
ATOM 1195 C CA . SER A 1 176 ? 0.311 8.541 8.513 1.00 51.29 176 SER A CA 1
ATOM 1196 C C . SER A 1 176 ? -0.294 9.121 9.787 1.00 45.76 176 SER A C 1
ATOM 1197 O O . SER A 1 176 ? -0.530 10.330 9.835 1.00 45.56 176 SER A O 1
ATOM 1200 N N . ARG A 1 177 ? -0.556 8.316 10.813 1.00 45.26 177 ARG A N 1
ATOM 1201 C CA . ARG A 1 177 ? -1.180 8.808 12.037 1.00 44.47 177 ARG A CA 1
ATOM 1202 C C . ARG A 1 177 ? -0.207 8.729 13.208 1.00 43.88 177 ARG A C 1
ATOM 1203 O O . ARG A 1 177 ? 0.617 7.814 13.282 1.00 44.02 177 ARG A O 1
ATOM 1211 N N . VAL A 1 178 ? -0.286 9.725 14.098 1.00 43.37 178 VAL A N 1
ATOM 1212 C CA . VAL A 1 178 ? 0.663 9.844 15.203 1.00 42.93 178 VAL A CA 1
ATOM 1213 C C . VAL A 1 178 ? 0.464 8.724 16.218 1.00 42.44 178 VAL A C 1
ATOM 1214 O O . VAL A 1 178 ? -0.658 8.441 16.657 1.00 44.19 178 VAL A O 1
ATOM 1218 N N . VAL A 1 179 ? 1.574 8.139 16.659 1.00 42.39 179 VAL A N 1
ATOM 1219 C CA . VAL A 1 179 ? 1.601 7.199 17.766 1.00 42.01 179 VAL A CA 1
ATOM 1220 C C . VAL A 1 179 ? 2.753 7.594 18.679 1.00 41.71 179 VAL A C 1
ATOM 1221 O O . VAL A 1 179 ? 3.699 8.280 18.278 1.00 42.13 179 VAL A O 1
ATOM 1225 N N . CYS A 1 180 ? 2.640 7.168 19.931 1.00 41.15 180 CYS A N 1
ATOM 1226 C CA . CYS A 1 180 ? 3.745 7.187 20.875 1.00 44.25 180 CYS A CA 1
ATOM 1227 C C . CYS A 1 180 ? 4.353 5.791 20.880 1.00 43.32 180 CYS A C 1
ATOM 1228 O O . CYS A 1 180 ? 3.671 4.820 21.224 1.00 46.13 180 CYS A O 1
ATOM 1231 N N . LYS A 1 181 ? 5.621 5.688 20.490 1.00 45.95 181 LYS A N 1
ATOM 1232 C CA . LYS A 1 181 ? 6.277 4.395 20.359 1.00 47.71 181 LYS A CA 1
ATOM 1233 C C . LYS A 1 181 ? 7.679 4.463 20.946 1.00 47.35 181 LYS A C 1
ATOM 1234 O O . LYS A 1 181 ? 8.374 5.476 20.805 1.00 50.95 181 LYS A O 1
ATOM 1240 N N . ILE A 1 182 ? 8.083 3.383 21.610 1.00 44.10 182 ILE A N 1
ATOM 1241 C CA . ILE A 1 182 ? 9.444 3.246 22.120 1.00 46.46 182 ILE A CA 1
ATOM 1242 C C . ILE A 1 182 ? 10.315 2.746 20.973 1.00 47.47 182 ILE A C 1
ATOM 1243 O O . ILE A 1 182 ? 10.163 1.612 20.514 1.00 47.42 182 ILE A O 1
ATOM 1248 N N . GLU A 1 183 ? 11.179 3.628 20.484 1.00 48.24 183 GLU A N 1
ATOM 1249 C CA . GLU A 1 183 ? 12.086 3.291 19.364 1.00 50.59 183 GLU A CA 1
ATOM 1250 C C . GLU A 1 183 ? 13.413 2.782 19.923 1.00 51.77 183 GLU A C 1
ATOM 1251 O O . GLU A 1 183 ? 14.343 3.566 20.033 1.00 53.39 183 GLU A O 1
ATOM 1257 N N . TRP A 1 184 ? 13.487 1.485 20.191 1.00 50.45 184 TRP A N 1
ATOM 1258 C CA . TRP A 1 184 ? 14.725 0.843 20.685 1.00 53.78 184 TRP A CA 1
ATOM 1259 C C . TRP A 1 184 ? 15.725 0.801 19.535 1.00 58.73 184 TRP A C 1
ATOM 1260 O O . TRP A 1 184 ? 15.283 0.661 18.399 1.00 57.32 184 TRP A O 1
ATOM 1271 N N . PRO A 1 185 ? 17.043 0.837 19.792 1.00 66.86 185 PRO A N 1
ATOM 1272 C CA . PRO A 1 185 ? 18.015 0.801 18.718 1.00 73.02 185 PRO A CA 1
ATOM 1273 C C . PRO A 1 185 ? 17.734 -0.508 17.984 1.00 80.35 185 PRO A C 1
ATOM 1274 O O . PRO A 1 185 ? 17.562 -1.501 18.626 1.00 77.29 185 PRO A O 1
ATOM 1278 N N . GLU A 1 186 ? 17.693 -0.451 16.655 1.00 89.87 186 GLU A N 1
ATOM 1279 C CA . GLU A 1 186 ? 17.387 -1.662 15.857 1.00 102.20 186 GLU A CA 1
ATOM 1280 C C . GLU A 1 186 ? 18.517 -2.648 16.123 1.00 112.60 186 GLU A C 1
ATOM 1281 O O . GLU A 1 186 ? 19.677 -2.224 16.087 1.00 113.15 186 GLU A O 1
ATOM 1287 N N . HIS A 1 187 ? 18.184 -3.912 16.365 1.00 123.46 187 HIS A N 1
ATOM 1288 C CA . HIS A 1 187 ? 19.242 -4.898 16.699 1.00 135.97 187 HIS A CA 1
ATOM 1289 C C . HIS A 1 187 ? 18.819 -6.314 16.332 1.00 142.42 187 HIS A C 1
ATOM 1290 O O . HIS A 1 187 ? 17.881 -6.478 15.540 1.00 144.72 187 HIS A O 1
ATOM 1297 N N . PRO A 1 188 ? 19.470 -7.323 16.940 1.00 146.99 188 PRO A N 1
ATOM 1298 C CA . PRO A 1 188 ? 19.260 -8.710 16.567 1.00 147.76 188 PRO A CA 1
ATOM 1299 C C . PRO A 1 188 ? 17.864 -9.184 16.965 1.00 142.51 188 PRO A C 1
ATOM 1300 O O . PRO A 1 188 ? 17.720 -9.876 17.930 1.00 142.04 188 PRO A O 1
ATOM 1304 N N . ASN A 1 189 ? 16.894 -8.838 16.127 1.00 137.32 189 ASN A N 1
ATOM 1305 C CA . ASN A 1 189 ? 15.485 -9.217 16.378 1.00 128.97 189 ASN A CA 1
ATOM 1306 C C . ASN A 1 189 ? 15.029 -8.730 17.752 1.00 115.79 189 ASN A C 1
ATOM 1307 O O . ASN A 1 189 ? 14.550 -9.553 18.548 1.00 115.08 189 ASN A O 1
ATOM 1312 N N . LYS A 1 190 ? 15.273 -7.440 18.001 1.00 102.86 190 LYS A N 1
ATOM 1313 C CA . LYS A 1 190 ? 14.789 -6.718 19.200 1.00 88.93 190 LYS A CA 1
ATOM 1314 C C . LYS A 1 190 ? 15.257 -7.374 20.493 1.00 82.09 190 LYS A C 1
ATOM 1315 O O . LYS A 1 190 ? 14.447 -7.470 21.404 1.00 80.29 190 LYS A O 1
ATOM 1321 N N . ILE A 1 191 ? 16.510 -7.809 20.555 1.00 80.79 191 ILE A N 1
ATOM 1322 C CA . ILE A 1 191 ? 17.011 -8.446 21.806 1.00 83.14 191 ILE A CA 1
ATOM 1323 C C . ILE A 1 191 ? 17.010 -7.436 22.957 1.00 81.66 191 ILE A C 1
ATOM 1324 O O . ILE A 1 191 ? 16.714 -7.841 24.073 1.00 81.39 191 ILE A O 1
ATOM 1329 N N . TYR A 1 192 ? 17.323 -6.171 22.691 1.00 81.51 192 TYR A N 1
ATOM 1330 C CA . TYR A 1 192 ? 17.417 -5.189 23.792 1.00 80.77 192 TYR A CA 1
ATOM 1331 C C . TYR A 1 192 ? 16.064 -4.965 24.464 1.00 71.37 192 TYR A C 1
ATOM 1332 O O . TYR A 1 192 ? 16.011 -4.984 25.684 1.00 68.12 192 TYR A O 1
ATOM 1341 N N . GLU A 1 193 ? 15.003 -4.807 23.687 1.00 65.00 193 GLU A N 1
ATOM 1342 C CA . GLU A 1 193 ? 13.686 -4.605 24.327 1.00 62.17 193 GLU A CA 1
ATOM 1343 C C . GLU A 1 193 ? 13.256 -5.877 25.057 1.00 59.84 193 GLU A C 1
ATOM 1344 O O . GLU A 1 193 ? 12.588 -5.746 26.064 1.00 56.01 193 GLU A O 1
ATOM 1350 N N . LYS A 1 194 ? 13.535 -7.050 24.490 1.00 59.16 194 LYS A N 1
ATOM 1351 C CA . LYS A 1 194 ? 13.140 -8.314 25.157 1.00 60.74 194 LYS A CA 1
ATOM 1352 C C . LYS A 1 194 ? 13.897 -8.473 26.477 1.00 58.53 194 LYS A C 1
ATOM 1353 O O . LYS A 1 194 ? 13.265 -8.773 27.469 1.00 56.18 194 LYS A O 1
ATOM 1359 N N . VAL A 1 195 ? 15.196 -8.212 26.493 1.00 57.60 195 VAL A N 1
ATOM 1360 C CA . VAL A 1 195 ? 15.937 -8.373 27.740 1.00 57.37 195 VAL A CA 1
ATOM 1361 C C . VAL A 1 195 ? 15.473 -7.350 28.765 1.00 55.49 195 VAL A C 1
ATOM 1362 O O . VAL A 1 195 ? 15.298 -7.668 29.948 1.00 56.63 195 VAL A O 1
ATOM 1366 N N . TYR A 1 196 ? 15.215 -6.119 28.319 1.00 53.45 196 TYR A N 1
ATOM 1367 C CA . TYR A 1 196 ? 14.748 -5.087 29.231 1.00 49.74 196 TYR A CA 1
ATOM 1368 C C . TYR A 1 196 ? 13.369 -5.419 29.780 1.00 48.82 196 TYR A C 1
ATOM 1369 O O . TYR A 1 196 ? 13.126 -5.272 30.983 1.00 48.76 196 TYR A O 1
ATOM 1378 N N . HIS A 1 197 ? 12.456 -5.882 28.921 1.00 46.11 197 HIS A N 1
ATOM 1379 C CA . HIS A 1 197 ? 11.120 -6.223 29.391 1.00 46.49 197 HIS A CA 1
ATOM 1380 C C . HIS A 1 197 ? 11.177 -7.356 30.408 1.00 47.15 197 HIS A C 1
ATOM 1381 O O . HIS A 1 197 ? 10.513 -7.297 31.453 1.00 44.74 197 HIS A O 1
ATOM 1388 N N . ILE A 1 198 ? 12.018 -8.362 30.154 1.00 47.12 198 ILE A N 1
ATOM 1389 C CA . ILE A 1 198 ? 12.117 -9.489 31.079 1.00 50.30 198 ILE A CA 1
ATOM 1390 C C . ILE A 1 198 ? 12.699 -9.036 32.413 1.00 49.32 198 ILE A C 1
ATOM 1391 O O . ILE A 1 198 ? 12.186 -9.385 33.486 1.00 51.03 198 ILE A O 1
ATOM 1396 N N . CYS A 1 199 ? 13.777 -8.246 32.367 1.00 51.22 199 CYS A N 1
ATOM 1397 C CA . CYS A 1 199 ? 14.407 -7.799 33.605 1.00 51.57 199 CYS A CA 1
ATOM 1398 C C . CYS A 1 199 ? 13.475 -6.911 34.411 1.00 49.61 199 CYS A C 1
ATOM 1399 O O . CYS A 1 199 ? 13.431 -7.008 35.642 1.00 51.92 199 CYS A O 1
ATOM 1402 N N . VAL A 1 200 ? 12.701 -6.055 33.741 1.00 48.11 200 VAL A N 1
ATOM 1403 C CA . VAL A 1 200 ? 11.768 -5.215 34.482 1.00 48.25 200 VAL A CA 1
ATOM 1404 C C . VAL A 1 200 ? 10.677 -6.066 35.115 1.00 46.24 200 VAL A C 1
ATOM 1405 O O . VAL A 1 200 ? 10.304 -5.850 36.274 1.00 49.32 200 VAL A O 1
ATOM 1409 N N . THR A 1 201 ? 10.160 -7.059 34.381 1.00 45.07 201 THR A N 1
ATOM 1410 C CA . THR A 1 201 ? 9.116 -7.901 34.954 1.00 44.90 201 THR A CA 1
ATOM 1411 C C . THR A 1 201 ? 9.637 -8.689 36.147 1.00 41.87 201 THR A C 1
ATOM 1412 O O . THR A 1 201 ? 8.893 -8.929 37.104 1.00 41.61 201 THR A O 1
ATOM 1416 N N . VAL A 1 202 ? 10.913 -9.075 36.124 1.00 43.19 202 VAL A N 1
ATOM 1417 C CA . VAL A 1 202 ? 11.496 -9.756 37.278 1.00 40.93 202 VAL A CA 1
ATOM 1418 C C . VAL A 1 202 ? 11.649 -8.791 38.449 1.00 43.50 202 VAL A C 1
ATOM 1419 O O . VAL A 1 202 ? 11.284 -9.109 39.589 1.00 45.96 202 VAL A O 1
ATOM 1423 N N . LEU A 1 203 ? 12.187 -7.593 38.188 1.00 40.19 203 LEU A N 1
ATOM 1424 C CA . LEU A 1 203 ? 12.484 -6.659 39.273 1.00 41.55 203 LEU A CA 1
ATOM 1425 C C . LEU A 1 203 ? 11.231 -6.102 39.936 1.00 41.35 203 LEU A C 1
ATOM 1426 O O . LEU A 1 203 ? 11.247 -5.825 41.141 1.00 44.23 203 LEU A O 1
ATOM 1431 N N . ILE A 1 204 ? 10.171 -5.902 39.176 1.00 39.71 204 ILE A N 1
ATOM 1432 C CA . ILE A 1 204 ? 8.960 -5.295 39.779 1.00 38.77 204 ILE A CA 1
ATOM 1433 C C . ILE A 1 204 ? 7.888 -6.340 40.066 1.00 36.87 204 ILE A C 1
ATOM 1434 O O . ILE A 1 204 ? 6.854 -5.957 40.524 1.00 36.28 204 ILE A O 1
ATOM 1439 N N . TYR A 1 205 ? 8.120 -7.607 39.775 1.00 37.34 205 TYR A N 1
ATOM 1440 C CA . TYR A 1 205 ? 7.055 -8.582 40.092 1.00 42.72 205 TYR A CA 1
ATOM 1441 C C . TYR A 1 205 ? 7.597 -9.871 40.713 1.00 46.62 205 TYR A C 1
ATOM 1442 O O . TYR A 1 205 ? 7.429 -10.052 41.891 1.00 48.29 205 TYR A O 1
ATOM 1451 N N . PHE A 1 206 ? 8.259 -10.713 39.931 1.00 46.91 206 PHE A N 1
ATOM 1452 C CA . PHE A 1 206 ? 8.673 -12.043 40.434 1.00 46.70 206 PHE A CA 1
ATOM 1453 C C . PHE A 1 206 ? 9.669 -12.002 41.585 1.00 44.82 206 PHE A C 1
ATOM 1454 O O . PHE A 1 206 ? 9.399 -12.603 42.593 1.00 45.51 206 PHE A O 1
ATOM 1462 N N . LEU A 1 207 ? 10.732 -11.239 41.459 1.00 43.31 207 LEU A N 1
ATOM 1463 C CA . LEU A 1 207 ? 11.717 -11.202 42.539 1.00 48.20 207 LEU A CA 1
ATOM 1464 C C . LEU A 1 207 ? 11.177 -10.608 43.837 1.00 47.77 207 LEU A C 1
ATOM 1465 O O . LEU A 1 207 ? 11.333 -11.248 44.895 1.00 45.60 207 LEU A O 1
ATOM 1470 N N . PRO A 1 208 ? 10.583 -9.405 43.854 1.00 48.13 208 PRO A N 1
ATOM 1471 C CA . PRO A 1 208 ? 10.046 -8.902 45.133 1.00 44.83 208 PRO A CA 1
ATOM 1472 C C . PRO A 1 208 ? 8.986 -9.806 45.732 1.00 45.47 208 PRO A C 1
ATOM 1473 O O . PRO A 1 208 ? 8.932 -9.958 46.957 1.00 43.51 208 PRO A O 1
ATOM 1477 N N . LEU A 1 209 ? 8.159 -10.444 44.902 1.00 42.65 209 LEU A N 1
ATOM 1478 C CA . LEU A 1 209 ? 7.150 -11.339 45.450 1.00 43.58 209 LEU A CA 1
ATOM 1479 C C . LEU A 1 209 ? 7.786 -12.564 46.088 1.00 46.89 209 LEU A C 1
ATOM 1480 O O . LEU A 1 209 ? 7.345 -13.007 47.150 1.00 48.05 209 LEU A O 1
ATOM 1485 N N . LEU A 1 210 ? 8.842 -13.107 45.480 1.00 47.69 210 LEU A N 1
ATOM 1486 C CA . LEU A 1 210 ? 9.502 -14.256 46.092 1.00 48.87 210 LEU A CA 1
ATOM 1487 C C . LEU A 1 210 ? 10.167 -13.867 47.403 1.00 48.05 210 LEU A C 1
ATOM 1488 O O . LEU A 1 210 ? 10.091 -14.610 48.392 1.00 47.77 210 LEU A O 1
ATOM 1493 N N . VAL A 1 211 ? 10.771 -12.678 47.446 1.00 46.06 211 VAL A N 1
ATOM 1494 C CA . VAL A 1 211 ? 11.451 -12.237 48.660 1.00 44.44 211 VAL A CA 1
ATOM 1495 C C . VAL A 1 211 ? 10.442 -11.989 49.777 1.00 46.53 211 VAL A C 1
ATOM 1496 O O . VAL A 1 211 ? 10.611 -12.460 50.912 1.00 46.90 211 VAL A O 1
ATOM 1500 N N . ILE A 1 212 ? 9.372 -11.252 49.470 1.00 44.32 212 ILE A N 1
ATOM 1501 C CA . ILE A 1 212 ? 8.341 -10.976 50.461 1.00 41.10 212 ILE A CA 1
ATOM 1502 C C . ILE A 1 212 ? 7.634 -12.259 50.878 1.00 44.83 212 ILE A C 1
ATOM 1503 O O . ILE A 1 212 ? 7.259 -12.415 52.047 1.00 47.13 212 ILE A O 1
ATOM 1508 N N . GLY A 1 213 ? 7.474 -13.210 49.957 1.00 40.35 213 GLY A N 1
ATOM 1509 C CA . GLY A 1 213 ? 6.834 -14.458 50.319 1.00 41.48 213 GLY A CA 1
ATOM 1510 C C . GLY A 1 213 ? 7.684 -15.275 51.267 1.00 43.06 213 GLY A C 1
ATOM 1511 O O . GLY A 1 213 ? 7.174 -15.815 52.250 1.00 40.51 213 GLY A O 1
ATOM 1512 N N . TYR A 1 214 ? 9.002 -15.307 51.038 1.00 40.89 214 TYR A N 1
ATOM 1513 C CA . TYR A 1 214 ? 9.885 -15.955 52.003 1.00 43.94 214 TYR A CA 1
ATOM 1514 C C . TYR A 1 214 ? 9.801 -15.268 53.361 1.00 43.80 214 TYR A C 1
ATOM 1515 O O . TYR A 1 214 ? 9.627 -15.928 54.399 1.00 41.85 214 TYR A O 1
ATOM 1524 N N . LEU A 1 215 ? 9.918 -13.935 53.368 1.00 42.47 215 LEU A N 1
ATOM 1525 C CA . LEU A 1 215 ? 9.978 -13.204 54.629 1.00 38.58 215 LEU A CA 1
ATOM 1526 C C . LEU A 1 215 ? 8.706 -13.407 55.441 1.00 38.53 215 LEU A C 1
ATOM 1527 O O . LEU A 1 215 ? 8.759 -13.729 56.635 1.00 40.86 215 LEU A O 1
ATOM 1532 N N . TYR A 1 216 ? 7.547 -13.246 54.805 1.00 38.89 216 TYR A N 1
ATOM 1533 C CA . TYR A 1 216 ? 6.296 -13.400 55.531 1.00 39.17 216 TYR A CA 1
ATOM 1534 C C . TYR A 1 216 ? 5.924 -14.855 55.791 1.00 39.00 216 TYR A C 1
ATOM 1535 O O . TYR A 1 216 ? 5.186 -15.112 56.738 1.00 38.35 216 TYR A O 1
ATOM 1544 N N . THR A 1 217 ? 6.450 -15.817 55.032 1.00 37.75 217 THR A N 1
ATOM 1545 C CA . THR A 1 217 ? 6.233 -17.208 55.400 1.00 41.65 217 THR A CA 1
ATOM 1546 C C . THR A 1 217 ? 6.960 -17.526 56.697 1.00 43.78 217 THR A C 1
ATOM 1547 O O . THR A 1 217 ? 6.376 -18.095 57.631 1.00 45.66 217 THR A O 1
ATOM 1551 N N . VAL A 1 218 ? 8.224 -17.105 56.794 1.00 39.79 218 VAL A N 1
ATOM 1552 C CA . VAL A 1 218 ? 8.987 -17.367 58.009 1.00 40.91 218 VAL A CA 1
ATOM 1553 C C . VAL A 1 218 ? 8.364 -16.635 59.192 1.00 43.81 218 VAL A C 1
ATOM 1554 O O . VAL A 1 218 ? 8.131 -17.224 60.259 1.00 44.40 218 VAL A O 1
ATOM 1558 N N . VAL A 1 219 ? 8.030 -15.352 59.006 1.00 40.79 219 VAL A N 1
ATOM 1559 C CA . VAL A 1 219 ? 7.470 -14.581 60.112 1.00 42.39 219 VAL A CA 1
ATOM 1560 C C . VAL A 1 219 ? 6.096 -15.110 60.512 1.00 41.42 219 VAL A C 1
ATOM 1561 O O . VAL A 1 219 ? 5.791 -15.227 61.706 1.00 43.26 219 VAL A O 1
ATOM 1565 N N . GLY A 1 220 ? 5.247 -15.455 59.539 1.00 40.72 220 GLY A N 1
ATOM 1566 C CA . GLY A 1 220 ? 3.900 -15.869 59.877 1.00 41.83 220 GLY A CA 1
ATOM 1567 C C . GLY A 1 220 ? 3.871 -17.224 60.549 1.00 43.58 220 GLY A C 1
ATOM 1568 O O . GLY A 1 220 ? 3.110 -17.437 61.499 1.00 45.76 220 GLY A O 1
ATOM 1569 N N . ILE A 1 221 ? 4.743 -18.138 60.113 1.00 43.85 221 ILE A N 1
ATOM 1570 C CA . ILE A 1 221 ? 4.842 -19.414 60.807 1.00 41.02 221 ILE A CA 1
ATOM 1571 C C . ILE A 1 221 ? 5.375 -19.211 62.219 1.00 40.20 221 ILE A C 1
ATOM 1572 O O . ILE A 1 221 ? 4.849 -19.790 63.179 1.00 39.19 221 ILE A O 1
ATOM 1577 N N . THR A 1 222 ? 6.393 -18.355 62.383 1.00 39.12 222 THR A N 1
ATOM 1578 C CA . THR A 1 222 ? 6.946 -18.142 63.718 1.00 40.25 222 THR A CA 1
ATOM 1579 C C . THR A 1 222 ? 5.911 -17.535 64.657 1.00 38.79 222 THR A C 1
ATOM 1580 O O . THR A 1 222 ? 5.798 -17.945 65.819 1.00 37.66 222 THR A O 1
ATOM 1584 N N . LEU A 1 223 ? 5.109 -16.598 64.160 1.00 36.22 223 LEU A N 1
ATOM 1585 C CA . LEU A 1 223 ? 4.122 -15.965 65.023 1.00 34.97 223 LEU A CA 1
ATOM 1586 C C . LEU A 1 223 ? 2.978 -16.916 65.352 1.00 37.38 223 LEU A C 1
ATOM 1587 O O . LEU A 1 223 ? 2.541 -16.988 66.508 1.00 37.63 223 LEU A O 1
ATOM 1592 N N . ARG A 1 224 ? 2.484 -17.666 64.361 1.00 35.27 224 ARG A N 1
ATOM 1593 C CA . ARG A 1 224 ? 1.399 -18.599 64.648 1.00 39.37 224 ARG A CA 1
ATOM 1594 C C . ARG A 1 224 ? 1.850 -19.703 65.602 1.00 36.88 224 ARG A C 1
ATOM 1595 O O . ARG A 1 224 ? 1.094 -20.106 66.492 1.00 37.59 224 ARG A O 1
ATOM 1603 N N . ALA A 1 225 ? 3.087 -20.184 65.455 1.00 35.88 225 ALA A N 1
ATOM 1604 C CA . ALA A 1 225 ? 3.572 -21.234 66.341 1.00 37.95 225 ALA A CA 1
ATOM 1605 C C . ALA A 1 225 ? 3.870 -20.710 67.741 1.00 41.35 225 ALA A C 1
ATOM 1606 O O . ALA A 1 225 ? 3.967 -21.507 68.678 1.00 41.02 225 ALA A O 1
ATOM 1608 N N . SER A 1 226 ? 4.021 -19.397 67.897 1.00 41.58 226 SER A N 1
ATOM 1609 C CA . SER A 1 226 ? 4.217 -18.771 69.200 1.00 39.94 226 SER A CA 1
ATOM 1610 C C . SER A 1 226 ? 2.875 -18.305 69.752 1.00 44.58 226 SER A C 1
ATOM 1611 O O . SER A 1 226 ? 2.780 -17.830 70.883 1.00 47.15 226 SER A O 1
ATOM 1614 N N . GLY A 1 227 ? 1.707 -18.631 69.258 1.00 44.54 1218 GLY A N 1
ATOM 1615 C CA . GLY A 1 227 ? 0.361 -18.292 69.674 1.00 44.62 1218 GLY A CA 1
ATOM 1616 C C . GLY A 1 227 ? -0.208 -19.294 70.657 1.00 49.27 1218 GLY A C 1
ATOM 1617 O O . GLY A 1 227 ? 0.071 -20.489 70.579 1.00 50.50 1218 GLY A O 1
ATOM 1618 N N . ILE A 1 228 ? -1.014 -18.809 71.594 1.00 50.07 1219 ILE A N 1
ATOM 1619 C CA . ILE A 1 228 ? -1.677 -19.668 72.567 1.00 46.00 1219 ILE A CA 1
ATOM 1620 C C . ILE A 1 228 ? -3.108 -19.174 72.713 1.00 45.98 1219 ILE A C 1
ATOM 1621 O O . ILE A 1 228 ? -3.370 -17.971 72.626 1.00 49.40 1219 ILE A O 1
ATOM 1626 N N . ASP A 1 229 ? -4.038 -20.106 72.889 1.00 45.77 1220 ASP A N 1
ATOM 1627 C CA . ASP A 1 229 ? -5.423 -19.749 73.179 1.00 46.57 1220 ASP A CA 1
ATOM 1628 C C . ASP A 1 229 ? -5.583 -19.381 74.663 1.00 49.82 1220 ASP A C 1
ATOM 1629 O O . ASP A 1 229 ? -5.693 -20.259 75.525 1.00 47.74 1220 ASP A O 1
ATOM 1644 N N . SER A 1 231 ? -8.086 -18.035 76.021 1.00 53.94 1222 SER A N 1
ATOM 1645 C CA . SER A 1 231 ? -9.450 -18.269 76.482 1.00 56.59 1222 SER A CA 1
ATOM 1646 C C . SER A 1 231 ? -9.591 -19.685 77.034 1.00 54.61 1222 SER A C 1
ATOM 1647 O O . SER A 1 231 ? -10.607 -20.019 77.644 1.00 57.17 1222 SER A O 1
ATOM 1650 N N . PHE A 1 232 ? -8.571 -20.520 76.825 1.00 51.85 1223 PHE A N 1
ATOM 1651 C CA . PHE A 1 232 ? -8.543 -21.855 77.410 1.00 54.10 1223 PHE A CA 1
ATOM 1652 C C . PHE A 1 232 ? -7.430 -22.014 78.440 1.00 43.18 1223 PHE A C 1
ATOM 1653 O O . PHE A 1 232 ? -7.701 -22.406 79.577 1.00 43.83 1223 PHE A O 1
ATOM 1661 N N . TRP A 1 233 ? -6.178 -21.738 78.068 1.00 42.04 1224 TRP A N 1
ATOM 1662 C CA . TRP A 1 233 ? -5.037 -21.913 78.969 1.00 46.38 1224 TRP A CA 1
ATOM 1663 C C . TRP A 1 233 ? -5.004 -20.714 79.913 1.00 45.00 1224 TRP A C 1
ATOM 1664 O O . TRP A 1 233 ? -4.271 -19.739 79.727 1.00 44.68 1224 TRP A O 1
ATOM 1675 N N . ASN A 1 234 ? -5.833 -20.795 80.948 1.00 44.98 1225 ASN A N 1
ATOM 1676 C CA . ASN A 1 234 ? -6.111 -19.651 81.803 1.00 45.13 1225 ASN A CA 1
ATOM 1677 C C . ASN A 1 234 ? -6.474 -20.175 83.181 1.00 49.57 1225 ASN A C 1
ATOM 1678 O O . ASN A 1 234 ? -7.350 -21.034 83.305 1.00 45.03 1225 ASN A O 1
ATOM 1683 N N . GLU A 1 235 ? -5.801 -19.654 84.210 1.00 49.67 1226 GLU A N 1
ATOM 1684 C CA . GLU A 1 235 ? -6.009 -20.146 85.564 1.00 53.78 1226 GLU A CA 1
ATOM 1685 C C . GLU A 1 235 ? -7.409 -19.836 86.081 1.00 51.83 1226 GLU A C 1
ATOM 1686 O O . GLU A 1 235 ? -7.868 -20.489 87.023 1.00 52.51 1226 GLU A O 1
ATOM 1692 N N . SER A 1 236 ? -8.105 -18.875 85.469 1.00 49.80 1227 SER A N 1
ATOM 1693 C CA . SER A 1 236 ? -9.428 -18.493 85.945 1.00 50.49 1227 SER A CA 1
ATOM 1694 C C . SER A 1 236 ? -10.424 -19.642 85.892 1.00 51.31 1227 SER A C 1
ATOM 1695 O O . SER A 1 236 ? -11.444 -19.589 86.585 1.00 52.70 1227 SER A O 1
ATOM 1698 N N . TYR A 1 237 ? -10.179 -20.660 85.071 1.00 48.62 1228 TYR A N 1
ATOM 1699 C CA . TYR A 1 237 ? -11.089 -21.793 84.988 1.00 49.45 1228 TYR A CA 1
ATOM 1700 C C . TYR A 1 237 ? -10.805 -22.882 86.014 1.00 49.61 1228 TYR A C 1
ATOM 1701 O O . TYR A 1 237 ? -11.577 -23.842 86.095 1.00 54.24 1228 TYR A O 1
ATOM 1710 N N . LEU A 1 238 ? -9.724 -22.773 86.782 1.00 48.87 1229 LEU A N 1
ATOM 1711 C CA . LEU A 1 238 ? -9.496 -23.673 87.905 1.00 49.19 1229 LEU A CA 1
ATOM 1712 C C . LEU A 1 238 ? -10.245 -23.189 89.144 1.00 55.09 1229 LEU A C 1
ATOM 1713 O O . LEU A 1 238 ? -10.522 -21.997 89.300 1.00 56.17 1229 LEU A O 1
ATOM 1718 N N . THR A 1 239 ? -10.569 -24.123 90.033 1.00 52.63 1230 THR A N 1
ATOM 1719 C CA . THR A 1 239 ? -11.285 -23.801 91.259 1.00 56.37 1230 THR A CA 1
ATOM 1720 C C . THR A 1 239 ? -10.453 -24.180 92.476 1.00 55.81 1230 THR A C 1
ATOM 1721 O O . THR A 1 239 ? -9.627 -25.098 92.428 1.00 52.55 1230 THR A O 1
ATOM 1725 N N . GLY A 1 240 ? -10.675 -23.453 93.571 1.00 57.01 1231 GLY A N 1
ATOM 1726 C CA . GLY A 1 240 ? -9.972 -23.715 94.808 1.00 54.90 1231 GLY A CA 1
ATOM 1727 C C . GLY A 1 240 ? -8.585 -23.101 94.806 1.00 58.05 1231 GLY A C 1
ATOM 1728 O O . GLY A 1 240 ? -8.140 -22.470 93.845 1.00 58.00 1231 GLY A O 1
ATOM 1729 N N . SER A 1 241 ? -7.895 -23.287 95.924 1.00 52.68 1232 SER A N 1
ATOM 1730 C CA . SER A 1 241 ? -6.513 -22.861 96.058 1.00 51.63 1232 SER A CA 1
ATOM 1731 C C . SER A 1 241 ? -5.585 -23.832 95.335 1.00 57.99 1232 SER A C 1
ATOM 1732 O O . SER A 1 241 ? -5.925 -24.995 95.094 1.00 49.99 1232 SER A O 1
ATOM 1735 N N . ARG A 1 242 ? -4.399 -23.335 94.975 1.00 49.05 1233 ARG A N 1
ATOM 1736 C CA . ARG A 1 242 ? -3.433 -24.194 94.300 1.00 51.01 1233 ARG A CA 1
ATOM 1737 C C . ARG A 1 242 ? -2.973 -25.342 95.194 1.00 51.39 1233 ARG A C 1
ATOM 1738 O O . ARG A 1 242 ? -2.706 -26.442 94.694 1.00 47.23 1233 ARG A O 1
ATOM 1746 N N . ASP A 1 243 ? -2.893 -25.115 96.513 1.00 52.90 1234 ASP A N 1
ATOM 1747 C CA . ASP A 1 243 ? -2.462 -26.169 97.432 1.00 56.33 1234 ASP A CA 1
ATOM 1748 C C . ASP A 1 243 ? -3.489 -27.290 97.525 1.00 52.04 1234 ASP A C 1
ATOM 1749 O O . ASP A 1 243 ? -3.127 -28.474 97.534 1.00 50.69 1234 ASP A O 1
ATOM 1754 N N . GLU A 1 244 ? -4.776 -26.944 97.593 1.00 52.11 1235 GLU A N 1
ATOM 1755 C CA . GLU A 1 244 ? -5.803 -27.979 97.591 1.00 55.88 1235 GLU A CA 1
ATOM 1756 C C . GLU A 1 244 ? -5.796 -28.750 96.277 1.00 55.61 1235 GLU A C 1
ATOM 1757 O O . GLU A 1 244 ? -5.943 -29.978 96.270 1.00 50.53 1235 GLU A O 1
ATOM 1763 N N . ARG A 1 245 ? -5.572 -28.053 95.158 1.00 49.51 1236 ARG A N 1
ATOM 1764 C CA . ARG A 1 245 ? -5.515 -28.748 93.877 1.00 49.09 1236 ARG A CA 1
ATOM 1765 C C . ARG A 1 245 ? -4.320 -29.693 93.816 1.00 47.93 1236 ARG A C 1
ATOM 1766 O O . ARG A 1 245 ? -4.462 -30.846 93.393 1.00 51.67 1236 ARG A O 1
ATOM 1774 N N . LYS A 1 246 ? -3.143 -29.241 94.261 1.00 47.29 1237 LYS A N 1
ATOM 1775 C CA . LYS A 1 246 ? -1.972 -30.114 94.223 1.00 48.11 1237 LYS A CA 1
ATOM 1776 C C . LYS A 1 246 ? -2.143 -31.314 95.144 1.00 48.21 1237 LYS A C 1
ATOM 1777 O O . LYS A 1 246 ? -1.772 -32.437 94.782 1.00 47.83 1237 LYS A O 1
ATOM 1783 N N . LYS A 1 247 ? -2.725 -31.106 96.328 1.00 49.04 1238 LYS A N 1
ATOM 1784 C CA . LYS A 1 247 ? -2.911 -32.222 97.247 1.00 49.71 1238 LYS A CA 1
ATOM 1785 C C . LYS A 1 247 ? -3.919 -33.222 96.695 1.00 51.51 1238 LYS A C 1
ATOM 1786 O O . LYS A 1 247 ? -3.701 -34.437 96.771 1.00 54.80 1238 LYS A O 1
ATOM 1792 N N . SER A 1 248 ? -5.005 -32.730 96.093 1.00 52.37 1239 SER A N 1
ATOM 1793 C CA . SER A 1 248 ? -5.979 -33.632 95.491 1.00 56.07 1239 SER A CA 1
ATOM 1794 C C . SER A 1 248 ? -5.377 -34.396 94.316 1.00 59.63 1239 SER A C 1
ATOM 1795 O O . SER A 1 248 ? -5.639 -35.592 94.145 1.00 61.84 1239 SER A O 1
ATOM 1798 N N . LEU A 1 249 ? -4.526 -33.737 93.526 1.00 56.08 1240 LEU A N 1
ATOM 1799 C CA . LEU A 1 249 ? -3.892 -34.408 92.395 1.00 54.00 1240 LEU A CA 1
ATOM 1800 C C . LEU A 1 249 ? -2.944 -35.508 92.866 1.00 54.30 1240 LEU A C 1
ATOM 1801 O O . LEU A 1 249 ? -2.976 -36.641 92.359 1.00 55.30 1240 LEU A O 1
ATOM 1806 N N . LEU A 1 250 ? -2.091 -35.189 93.841 1.00 52.24 1241 LEU A N 1
ATOM 1807 C CA . LEU A 1 250 ? -1.161 -36.189 94.345 1.00 58.26 1241 LEU A CA 1
ATOM 1808 C C . LEU A 1 250 ? -1.900 -37.347 95.003 1.00 63.59 1241 LEU A C 1
ATOM 1809 O O . LEU A 1 250 ? -1.477 -38.502 94.886 1.00 67.41 1241 LEU A O 1
ATOM 1814 N N . SER A 1 251 ? -3.018 -37.064 95.681 1.00 65.06 1242 SER A N 1
ATOM 1815 C CA . SER A 1 251 ? -3.817 -38.144 96.252 1.00 68.15 1242 SER A CA 1
ATOM 1816 C C . SER A 1 251 ? -4.451 -39.002 95.162 1.00 71.72 1242 SER A C 1
ATOM 1817 O O . SER A 1 251 ? -4.569 -40.223 95.318 1.00 72.76 1242 SER A O 1
ATOM 1820 N N . LYS A 1 252 ? -4.850 -38.381 94.045 1.00 70.51 1243 LYS A N 1
ATOM 1821 C CA . LYS A 1 252 ? -5.363 -39.148 92.915 1.00 76.54 1243 LYS A CA 1
ATOM 1822 C C . LYS A 1 252 ? -4.296 -40.071 92.358 1.00 79.03 1243 LYS A C 1
ATOM 1823 O O . LYS A 1 252 ? -4.601 -41.187 91.925 1.00 82.07 1243 LYS A O 1
ATOM 1829 N N . PHE A 1 253 ? -3.041 -39.632 92.377 1.00 78.35 1244 PHE A N 1
ATOM 1830 C CA . PHE A 1 253 ? -1.939 -40.503 91.992 1.00 79.03 1244 PHE A CA 1
ATOM 1831 C C . PHE A 1 253 ? -1.449 -41.372 93.143 1.00 80.99 1244 PHE A C 1
ATOM 1832 O O . PHE A 1 253 ? -0.525 -42.168 92.946 1.00 82.98 1244 PHE A O 1
ATOM 1840 N N . GLY A 1 254 ? -2.038 -41.237 94.331 1.00 80.24 1245 GLY A N 1
ATOM 1841 C CA . GLY A 1 254 ? -1.643 -42.045 95.465 1.00 78.87 1245 GLY A CA 1
ATOM 1842 C C . GLY A 1 254 ? -0.412 -41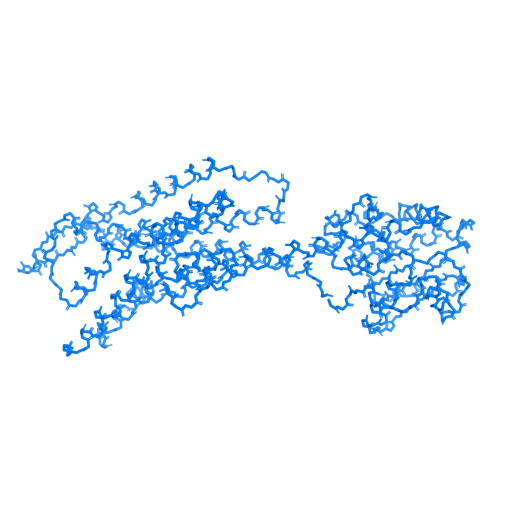.577 96.201 1.00 77.29 1245 GLY A C 1
ATOM 1843 O O . GLY A 1 254 ? 0.194 -42.367 96.930 1.00 78.38 1245 GLY A O 1
ATOM 1844 N N . MET A 1 255 ? -0.010 -40.321 96.031 1.00 72.43 1246 MET A N 1
ATOM 1845 C CA . MET A 1 255 ? 1.216 -39.818 96.629 1.00 68.86 1246 MET A CA 1
ATOM 1846 C C . MET A 1 255 ? 0.936 -38.893 97.808 1.00 68.20 1246 MET A C 1
ATOM 1847 O O . MET A 1 255 ? -0.129 -38.277 97.910 1.00 68.28 1246 MET A O 1
ATOM 1852 N N . ASP A 1 256 ? 1.913 -38.828 98.707 1.00 70.29 1247 ASP A N 1
ATOM 1853 C CA . ASP A 1 256 ? 1.943 -37.852 99.782 1.00 73.67 1247 ASP A CA 1
ATOM 1854 C C . ASP A 1 256 ? 2.330 -36.476 99.236 1.00 70.15 1247 ASP A C 1
ATOM 1855 O O . ASP A 1 256 ? 2.939 -36.353 98.169 1.00 66.66 1247 ASP A O 1
ATOM 1860 N N . GLU A 1 257 ? 1.947 -35.430 99.969 1.00 70.17 1248 GLU A N 1
ATOM 1861 C CA . GLU A 1 257 ? 2.215 -34.064 99.528 1.00 68.84 1248 GLU A CA 1
ATOM 1862 C C . GLU A 1 257 ? 3.713 -33.806 99.394 1.00 62.93 1248 GLU A C 1
ATOM 1863 O O . GLU A 1 257 ? 4.516 -34.253 100.217 1.00 60.76 1248 GLU A O 1
ATOM 1869 N N . GLY A 1 258 ? 4.082 -33.060 98.355 1.00 58.13 1249 GLY A N 1
ATOM 1870 C CA . GLY A 1 258 ? 5.470 -32.686 98.153 1.00 53.37 1249 GLY A CA 1
ATOM 1871 C C . GLY A 1 258 ? 5.594 -31.734 96.985 1.00 52.07 1249 GLY A C 1
ATOM 1872 O O . GLY A 1 258 ? 4.613 -31.399 96.317 1.00 50.81 1249 GLY A O 1
ATOM 1873 N N . VAL A 1 259 ? 6.828 -31.291 96.745 1.00 49.59 1250 VAL A N 1
ATOM 1874 C CA . VAL A 1 259 ? 7.095 -30.395 95.622 1.00 47.95 1250 VAL A CA 1
ATOM 1875 C C . VAL A 1 259 ? 7.011 -31.196 94.328 1.00 46.44 1250 VAL A C 1
ATOM 1876 O O . VAL A 1 259 ? 7.751 -32.165 94.133 1.00 44.67 1250 VAL A O 1
ATOM 1880 N N . THR A 1 260 ? 6.118 -30.789 93.431 1.00 46.08 1251 THR A N 1
ATOM 1881 C CA . THR A 1 260 ? 5.707 -31.630 92.314 1.00 46.75 1251 THR A CA 1
ATOM 1882 C C . THR A 1 260 ? 6.251 -31.083 90.998 1.00 43.43 1251 THR A C 1
ATOM 1883 O O . THR A 1 260 ? 5.971 -29.937 90.625 1.00 42.55 1251 THR A O 1
ATOM 1887 N N . PHE A 1 261 ? 7.032 -31.908 90.309 1.00 42.90 1252 PHE A N 1
ATOM 1888 C CA . PHE A 1 261 ? 7.566 -31.621 88.989 1.00 43.50 1252 PHE A CA 1
ATOM 1889 C C . PHE A 1 261 ? 6.809 -32.446 87.963 1.00 43.98 1252 PHE A C 1
ATOM 1890 O O . PHE A 1 261 ? 6.453 -33.603 88.217 1.00 43.34 1252 PHE A O 1
ATOM 1898 N N . MET A 1 262 ? 6.571 -31.848 86.806 1.00 42.00 1253 MET A N 1
ATOM 1899 C CA . MET A 1 262 ? 5.810 -32.484 85.745 1.00 43.27 1253 MET A CA 1
ATOM 1900 C C . MET A 1 262 ? 6.584 -32.378 84.440 1.00 41.82 1253 MET A C 1
ATOM 1901 O O . MET A 1 262 ? 7.216 -31.355 84.164 1.00 45.41 1253 MET A O 1
ATOM 1906 N N . PHE A 1 263 ? 6.548 -33.451 83.654 1.00 43.83 1254 PHE A N 1
ATOM 1907 C CA . PHE A 1 263 ? 7.050 -33.462 82.286 1.00 42.53 1254 PHE A CA 1
ATOM 1908 C C . PHE A 1 263 ? 5.946 -33.979 81.382 1.00 42.44 1254 PHE A C 1
ATOM 1909 O O . PHE A 1 263 ? 5.243 -34.923 81.743 1.00 45.29 1254 PHE A O 1
ATOM 1917 N N . ILE A 1 264 ? 5.803 -33.378 80.203 1.00 42.04 1255 ILE A N 1
ATOM 1918 C CA . ILE A 1 264 ? 4.884 -33.887 79.192 1.00 42.41 1255 ILE A CA 1
ATOM 1919 C C . ILE A 1 264 ? 5.523 -33.709 77.821 1.00 43.04 1255 ILE A C 1
ATOM 1920 O O . ILE A 1 264 ? 5.949 -32.606 77.459 1.00 43.95 1255 ILE A O 1
ATOM 1925 N N . GLY A 1 265 ? 5.597 -34.792 77.067 1.00 43.47 1256 GLY A N 1
ATOM 1926 C CA . GLY A 1 265 ? 6.220 -34.759 75.759 1.00 43.89 1256 GLY A CA 1
ATOM 1927 C C . GLY A 1 265 ? 6.588 -36.153 75.311 1.00 48.67 1256 GLY A C 1
ATOM 1928 O O . GLY A 1 265 ? 6.535 -37.118 76.076 1.00 50.87 1256 GLY A O 1
ATOM 1929 N N . ARG A 1 266 ? 6.971 -36.241 74.041 1.00 49.74 1257 ARG A N 1
ATOM 1930 C CA . ARG A 1 266 ? 7.314 -37.525 73.446 1.00 54.04 1257 ARG A CA 1
ATOM 1931 C C . ARG A 1 266 ? 8.581 -38.094 74.073 1.00 51.74 1257 ARG A C 1
ATOM 1932 O O . ARG A 1 266 ? 9.507 -37.356 74.426 1.00 48.32 1257 ARG A O 1
ATOM 1940 N N . PHE A 1 267 ? 8.615 -39.419 74.208 1.00 52.83 1258 PHE A N 1
ATOM 1941 C CA . PHE A 1 267 ? 9.786 -40.131 74.709 1.00 55.11 1258 PHE A CA 1
ATOM 1942 C C . PHE A 1 267 ? 10.694 -40.444 73.524 1.00 60.98 1258 PHE A C 1
ATOM 1943 O O . PHE A 1 267 ? 10.380 -41.313 72.701 1.00 59.05 1258 PHE A O 1
ATOM 1951 N N . ASP A 1 268 ? 11.819 -39.736 73.436 1.00 65.26 1259 ASP A N 1
ATOM 1952 C CA . ASP A 1 268 ? 12.743 -39.885 72.322 1.00 67.02 1259 ASP A CA 1
ATOM 1953 C C . ASP A 1 268 ? 14.134 -39.469 72.779 1.00 67.97 1259 ASP A C 1
ATOM 1954 O O . ASP A 1 268 ? 14.318 -38.944 73.881 1.00 68.26 1259 ASP A O 1
ATOM 1959 N N . ARG A 1 269 ? 15.121 -39.726 71.926 1.00 67.13 1260 ARG A N 1
ATOM 1960 C CA . ARG A 1 269 ? 16.504 -39.367 72.206 1.00 67.41 1260 ARG A CA 1
ATOM 1961 C C . ARG A 1 269 ? 16.914 -38.193 71.330 1.00 64.63 1260 ARG A C 1
ATOM 1962 O O . ARG A 1 269 ? 16.619 -38.175 70.132 1.00 67.92 1260 ARG A O 1
ATOM 1970 N N . GLY A 1 270 ? 17.571 -37.208 71.936 1.00 62.00 1261 GLY A N 1
ATOM 1971 C CA . GLY A 1 270 ? 18.079 -36.073 71.194 1.00 61.30 1261 GLY A CA 1
ATOM 1972 C C . GLY A 1 270 ? 17.051 -35.037 70.802 1.00 58.55 1261 GLY A C 1
ATOM 1973 O O . GLY A 1 270 ? 17.371 -34.144 70.009 1.00 58.01 1261 GLY A O 1
ATOM 1974 N N . GLN A 1 271 ? 15.833 -35.113 71.336 1.00 59.38 1262 GLN A N 1
ATOM 1975 C CA . GLN A 1 271 ? 14.782 -34.186 70.933 1.00 59.11 1262 GLN A CA 1
ATOM 1976 C C . GLN A 1 271 ? 14.094 -33.538 72.131 1.00 55.93 1262 GLN A C 1
ATOM 1977 O O . GLN A 1 271 ? 14.395 -32.389 72.470 1.00 56.84 1262 GLN A O 1
ATOM 1983 N N . LYS A 1 272 ? 13.153 -34.241 72.761 1.00 51.84 1263 LYS A N 1
ATOM 1984 C CA . LYS A 1 272 ? 12.385 -33.647 73.847 1.00 50.62 1263 LYS A CA 1
ATOM 1985 C C . LYS A 1 272 ? 13.006 -33.853 75.222 1.00 51.12 1263 LYS A C 1
ATOM 1986 O O . LYS A 1 272 ? 12.516 -33.263 76.192 1.00 46.46 1263 LYS A O 1
ATOM 1992 N N . GLY A 1 273 ? 14.070 -34.649 75.328 1.00 51.84 1264 GLY A N 1
ATOM 1993 C CA . GLY A 1 273 ? 14.879 -34.673 76.532 1.00 49.13 1264 GLY A CA 1
ATOM 1994 C C . GLY A 1 273 ? 14.394 -35.519 77.687 1.00 48.75 1264 GLY A C 1
ATOM 1995 O O . GLY A 1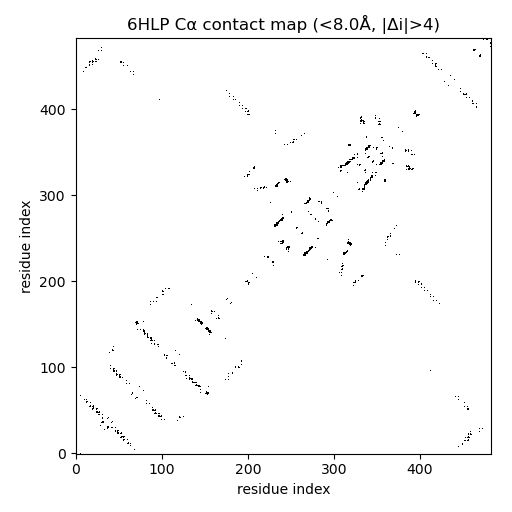 273 ? 14.898 -35.352 78.800 1.00 46.97 1264 GLY A O 1
ATOM 1996 N N . VAL A 1 274 ? 13.439 -36.429 77.474 1.00 50.51 1265 VAL A N 1
ATOM 1997 C CA . VAL A 1 274 ? 13.002 -37.264 78.590 1.00 52.65 1265 VAL A CA 1
ATOM 1998 C C . VAL A 1 274 ? 14.147 -38.136 79.098 1.00 53.11 1265 VAL A C 1
ATOM 1999 O O . VAL A 1 274 ? 14.183 -38.494 80.281 1.00 47.91 1265 VAL A O 1
ATOM 2003 N N . ASP A 1 275 ? 15.097 -38.495 78.228 1.00 53.47 1266 ASP A N 1
ATOM 2004 C CA . ASP A 1 275 ? 16.257 -39.246 78.698 1.00 57.32 1266 ASP A CA 1
ATOM 2005 C C . ASP A 1 275 ? 17.105 -38.413 79.653 1.00 56.53 1266 ASP A C 1
ATOM 2006 O O . ASP A 1 275 ? 17.636 -38.937 80.644 1.00 60.26 1266 ASP A O 1
ATOM 2011 N N . VAL A 1 276 ? 17.210 -37.106 79.393 1.00 53.58 1267 VAL A N 1
ATOM 2012 C CA . VAL A 1 276 ? 17.938 -36.235 80.307 1.00 53.54 1267 VAL A CA 1
ATOM 2013 C C . VAL A 1 276 ? 17.233 -36.180 81.654 1.00 52.26 1267 VAL A C 1
ATOM 2014 O O . VAL A 1 276 ? 17.875 -36.243 82.712 1.00 54.50 1267 VAL A O 1
ATOM 2018 N N . LEU A 1 277 ? 15.899 -36.096 81.640 1.00 50.52 1268 LEU A N 1
ATOM 2019 C CA . LEU A 1 277 ? 15.160 -36.048 82.897 1.00 49.51 1268 LEU A CA 1
ATOM 2020 C C . LEU A 1 277 ? 15.283 -37.356 83.665 1.00 48.49 1268 LEU A C 1
ATOM 2021 O O . LEU A 1 277 ? 15.363 -37.347 84.896 1.00 47.23 1268 LEU A O 1
ATOM 2026 N N . LEU A 1 278 ? 15.306 -38.491 82.963 1.00 48.32 1269 LEU A N 1
ATOM 2027 C CA . LEU A 1 278 ? 15.421 -39.765 83.667 1.00 53.57 1269 LEU A CA 1
ATOM 2028 C C . LEU A 1 278 ? 16.807 -39.930 84.280 1.00 53.36 1269 LEU A C 1
ATOM 2029 O O . LEU A 1 278 ? 16.936 -40.417 85.411 1.00 54.99 1269 LEU A O 1
ATOM 2034 N N . LYS A 1 279 ? 17.855 -39.493 83.569 1.00 54.60 1270 LYS A N 1
ATOM 2035 C CA . LYS A 1 279 ? 19.184 -39.494 84.173 1.00 56.12 1270 LYS A CA 1
ATOM 2036 C C . LYS A 1 279 ? 19.240 -38.561 85.381 1.00 52.41 1270 LYS A C 1
ATOM 2037 O O . LYS A 1 279 ? 19.874 -38.883 86.393 1.00 54.18 1270 LYS A O 1
ATOM 2043 N N . ALA A 1 280 ? 18.562 -37.410 85.304 1.00 49.44 1271 ALA A N 1
ATOM 2044 C CA . ALA A 1 280 ? 18.546 -36.491 86.441 1.00 52.11 1271 ALA A CA 1
ATOM 2045 C C . ALA A 1 280 ? 17.801 -37.085 87.630 1.00 50.71 1271 ALA A C 1
ATOM 2046 O O . ALA A 1 280 ? 18.193 -36.875 88.785 1.00 53.03 1271 ALA A O 1
ATOM 2048 N N . ILE A 1 281 ? 16.726 -37.832 87.372 1.00 48.49 1272 ILE A N 1
ATOM 2049 C CA . ILE A 1 281 ? 16.006 -38.474 88.466 1.00 52.18 1272 ILE A CA 1
ATOM 2050 C C . ILE A 1 281 ? 16.874 -39.546 89.109 1.00 56.77 1272 ILE A C 1
ATOM 2051 O O . ILE A 1 281 ? 16.898 -39.695 90.339 1.00 57.09 1272 ILE A O 1
ATOM 2056 N N . GLU A 1 282 ? 17.627 -40.286 88.291 1.00 58.15 1273 GLU A N 1
ATOM 2057 C CA . GLU A 1 282 ? 18.532 -41.286 88.847 1.00 62.38 1273 GLU A CA 1
ATOM 2058 C C . GLU A 1 282 ? 19.633 -40.634 89.674 1.00 59.78 1273 GLU A C 1
ATOM 2059 O O . GLU A 1 282 ? 20.053 -41.180 90.700 1.00 59.56 1273 GLU A O 1
ATOM 2065 N N . ILE A 1 283 ? 20.097 -39.453 89.259 1.00 58.65 1274 ILE A N 1
ATOM 2066 C CA . ILE A 1 283 ? 21.105 -38.749 90.045 1.00 57.61 1274 ILE A CA 1
ATOM 2067 C C . ILE A 1 283 ? 20.520 -38.284 91.372 1.00 57.92 1274 ILE A C 1
ATOM 2068 O O . ILE A 1 283 ? 21.154 -38.414 92.427 1.00 65.53 1274 ILE A O 1
ATOM 2073 N N . LEU A 1 284 ? 19.299 -37.745 91.347 1.00 53.86 1275 LEU A N 1
ATOM 2074 C CA . LEU A 1 284 ? 18.683 -37.241 92.571 1.00 54.24 1275 LEU A CA 1
ATOM 2075 C C . LEU A 1 284 ? 18.269 -38.349 93.528 1.00 56.31 1275 LEU A C 1
ATOM 2076 O O . LEU A 1 284 ? 18.157 -38.095 94.732 1.00 56.08 1275 LEU A O 1
ATOM 2081 N N . SER A 1 285 ? 18.051 -39.568 93.025 1.00 55.06 1276 SER A N 1
ATOM 2082 C CA . SER A 1 285 ? 17.442 -40.609 93.848 1.00 52.56 1276 SER A CA 1
ATOM 2083 C C . SER A 1 285 ? 18.308 -40.977 95.049 1.00 54.19 1276 SER A C 1
ATOM 2084 O O . SER A 1 285 ? 17.785 -41.456 96.062 1.00 52.75 1276 SER A O 1
ATOM 2087 N N . SER A 1 286 ? 19.624 -40.782 94.958 1.00 56.42 1277 SER A N 1
ATOM 2088 C CA . SER A 1 286 ? 20.495 -41.057 96.096 1.00 55.79 1277 SER A CA 1
ATOM 2089 C C . SER A 1 286 ? 20.551 -39.916 97.107 1.00 55.62 1277 SER A C 1
ATOM 2090 O O . SER A 1 286 ? 21.096 -40.113 98.195 1.00 54.07 1277 SER A O 1
ATOM 2093 N N . LYS A 1 287 ? 20.023 -38.737 96.783 1.00 55.23 1278 LYS A N 1
ATOM 2094 C CA . LYS A 1 287 ? 20.051 -37.602 97.700 1.00 55.74 1278 LYS A CA 1
ATOM 2095 C C . LYS A 1 287 ? 18.864 -37.631 98.660 1.00 56.08 1278 LYS A C 1
ATOM 2096 O O . LYS A 1 287 ? 17.794 -38.154 98.342 1.00 56.81 1278 LYS A O 1
ATOM 2102 N N . LYS A 1 288 ? 19.070 -37.073 99.858 1.00 58.22 1279 LYS A N 1
ATOM 2103 C CA . LYS A 1 288 ? 17.987 -37.029 100.841 1.00 57.42 1279 LYS A CA 1
ATOM 2104 C C . LYS A 1 288 ? 16.849 -36.119 100.392 1.00 57.07 1279 LYS A C 1
ATOM 2105 O O . LYS A 1 288 ? 15.674 -36.400 100.678 1.00 57.86 1279 LYS A O 1
ATOM 2111 N N . GLU A 1 289 ? 17.171 -35.061 99.639 1.00 54.55 1280 GLU A N 1
ATOM 2112 C CA . GLU A 1 289 ? 16.143 -34.158 99.138 1.00 55.75 1280 GLU A CA 1
ATOM 2113 C C . GLU A 1 289 ? 15.159 -34.883 98.238 1.00 55.05 1280 GLU A C 1
ATOM 2114 O O . GLU A 1 289 ? 14.012 -34.442 98.106 1.00 56.68 1280 GLU A O 1
ATOM 2120 N N . PHE A 1 290 ? 15.577 -36.009 97.654 1.00 52.98 1281 PHE A N 1
ATOM 2121 C CA . PHE A 1 290 ? 14.705 -36.768 96.769 1.00 57.09 1281 PHE A CA 1
ATOM 2122 C C . PHE A 1 290 ? 13.422 -37.169 97.477 1.00 58.91 1281 PHE A C 1
ATOM 2123 O O . PHE A 1 290 ? 12.374 -37.298 96.831 1.00 55.87 1281 PHE A O 1
ATOM 2131 N N . GLN A 1 291 ? 13.475 -37.330 98.805 1.00 58.92 1282 GLN A N 1
ATOM 2132 C CA . GLN A 1 291 ? 12.274 -37.724 99.537 1.00 58.84 1282 GLN A CA 1
ATOM 2133 C C . GLN A 1 291 ? 11.174 -36.674 99.430 1.00 54.13 1282 GLN A C 1
ATOM 2134 O O . GLN A 1 291 ? 9.989 -37.009 99.514 1.00 54.22 1282 GLN A O 1
ATOM 2140 N N . GLU A 1 292 ? 11.541 -35.407 99.270 1.00 47.47 1283 GLU A N 1
ATOM 2141 C CA . GLU A 1 292 ? 10.576 -34.316 99.257 1.00 51.52 1283 GLU A CA 1
ATOM 2142 C C . GLU A 1 292 ? 10.003 -34.022 97.872 1.00 53.04 1283 GLU A C 1
ATOM 2143 O O . GLU A 1 292 ? 9.130 -33.154 97.753 1.00 57.26 1283 GLU A O 1
ATOM 2149 N N . MET A 1 293 ? 10.473 -34.700 96.832 1.00 49.96 1284 MET A N 1
ATOM 2150 C CA . MET A 1 293 ? 10.063 -34.421 95.464 1.00 48.32 1284 MET A CA 1
ATOM 2151 C C . MET A 1 293 ? 9.026 -35.431 94.983 1.00 50.20 1284 MET A C 1
ATOM 2152 O O . MET A 1 293 ? 8.970 -36.569 95.456 1.00 47.19 1284 MET A O 1
ATOM 2157 N N . ARG A 1 294 ? 8.198 -34.994 94.039 1.00 45.05 1285 ARG A N 1
ATOM 2158 C CA . ARG A 1 294 ? 7.256 -35.857 93.342 1.00 48.34 1285 ARG A CA 1
ATOM 2159 C C . ARG A 1 294 ? 7.404 -35.586 91.856 1.00 48.38 1285 ARG A C 1
ATOM 2160 O O . ARG A 1 294 ? 7.623 -34.443 91.454 1.00 46.99 1285 ARG A O 1
ATOM 2168 N N . PHE A 1 295 ? 7.293 -36.627 91.039 1.00 47.29 1286 PHE A N 1
ATOM 2169 C CA . PHE A 1 295 ? 7.458 -36.474 89.602 1.00 49.81 1286 PHE A CA 1
ATOM 2170 C C . PHE A 1 295 ? 6.290 -37.114 88.874 1.00 48.09 1286 PHE A C 1
ATOM 2171 O O . PHE A 1 295 ? 5.844 -38.209 89.233 1.00 49.53 1286 PHE A O 1
ATOM 2179 N N . ILE A 1 296 ? 5.799 -36.419 87.852 1.00 44.51 1287 ILE A N 1
ATOM 2180 C CA . ILE A 1 296 ? 4.740 -36.915 86.983 1.00 46.34 1287 ILE A CA 1
ATOM 2181 C C . ILE A 1 296 ? 5.263 -36.818 85.557 1.00 46.82 1287 ILE A C 1
ATOM 2182 O O . ILE A 1 296 ? 5.405 -35.713 85.020 1.00 45.26 1287 ILE A O 1
ATOM 2187 N N . ILE A 1 297 ? 5.552 -37.960 84.944 1.00 47.66 1288 ILE A N 1
ATOM 2188 C CA . ILE A 1 297 ? 6.119 -38.005 83.601 1.00 48.68 1288 ILE A CA 1
ATOM 2189 C C . ILE A 1 297 ? 5.045 -38.520 82.654 1.00 49.42 1288 ILE A C 1
ATOM 2190 O O . ILE A 1 297 ? 4.539 -39.636 82.824 1.00 50.81 1288 ILE A O 1
ATOM 2195 N N . ILE A 1 298 ? 4.655 -37.659 81.730 1.00 47.77 1289 ILE A N 1
ATOM 2196 C CA . ILE A 1 298 ? 3.557 -37.934 80.771 1.00 46.78 1289 ILE A CA 1
ATOM 2197 C C . ILE A 1 298 ? 4.133 -37.993 79.368 1.00 47.48 1289 ILE A C 1
ATOM 2198 O O . ILE A 1 298 ? 4.819 -37.076 78.985 1.00 48.23 1289 ILE A O 1
ATOM 2203 N N . GLY A 1 299 ? 3.824 -39.055 78.645 1.00 48.93 1290 GLY A N 1
ATOM 2204 C CA . GLY A 1 299 ? 4.298 -39.207 77.267 1.00 50.80 1290 GLY A CA 1
ATOM 2205 C C . GLY A 1 299 ? 4.386 -40.647 76.832 1.00 56.09 1290 GLY A C 1
ATOM 2206 O O . GLY A 1 299 ? 4.048 -41.507 77.597 1.00 57.48 1290 GLY A O 1
ATOM 2207 N N . LYS A 1 300 ? 4.809 -40.852 75.597 1.00 59.95 1291 LYS A N 1
ATOM 2208 C CA . LYS A 1 300 ? 4.985 -42.180 74.973 1.00 66.22 1291 LYS A CA 1
ATOM 2209 C C . LYS A 1 300 ? 6.005 -42.058 73.842 1.00 65.80 1291 LYS A C 1
ATOM 2210 O O . LYS A 1 300 ? 6.328 -40.954 73.462 1.00 60.97 1291 LYS A O 1
ATOM 2216 N N . GLY A 1 301 ? 6.515 -43.175 73.349 1.00 68.72 1292 GLY A N 1
ATOM 2217 C CA . GLY A 1 301 ? 7.540 -43.082 72.305 1.00 66.58 1292 GLY A CA 1
ATOM 2218 C C . GLY A 1 301 ? 8.455 -44.276 72.337 1.00 69.71 1292 GLY A C 1
ATOM 2219 O O . GLY A 1 301 ? 7.964 -45.377 72.363 1.00 72.73 1292 GLY A O 1
ATOM 2220 N N . ASP A 1 302 ? 9.752 -44.024 72.331 1.00 69.96 1293 ASP A N 1
ATOM 2221 C CA . ASP A 1 302 ? 10.776 -45.082 72.332 1.00 71.69 1293 ASP A CA 1
ATOM 2222 C C . ASP A 1 302 ? 10.475 -46.044 73.477 1.00 69.62 1293 ASP A C 1
ATOM 2223 O O . ASP A 1 302 ? 10.408 -45.613 74.608 1.00 70.31 1293 ASP A O 1
ATOM 2228 N N . PRO A 1 303 ? 10.354 -47.352 73.199 1.00 68.34 1294 PRO A N 1
ATOM 2229 C CA . PRO A 1 303 ? 10.027 -48.354 74.204 1.00 70.06 1294 PRO A CA 1
ATOM 2230 C C . PRO A 1 303 ? 11.110 -48.450 75.278 1.00 69.49 1294 PRO A C 1
ATOM 2231 O O . PRO A 1 303 ? 10.781 -48.741 76.373 1.00 66.67 1294 PRO A O 1
ATOM 2235 N N . GLU A 1 304 ? 12.371 -48.262 74.906 1.00 71.93 1295 GLU A N 1
ATOM 2236 C CA . GLU A 1 304 ? 13.382 -48.336 75.955 1.00 77.26 1295 GLU A CA 1
ATOM 2237 C C . GLU A 1 304 ? 13.185 -47.232 76.983 1.00 70.34 1295 GLU A C 1
ATOM 2238 O O . GLU A 1 304 ? 13.333 -47.464 78.187 1.00 68.50 1295 GLU A O 1
ATOM 2244 N N . LEU A 1 305 ? 12.839 -46.025 76.527 1.00 65.56 1296 LEU A N 1
ATOM 2245 C CA . LEU A 1 305 ? 12.598 -44.932 77.461 1.00 61.96 1296 LEU A CA 1
ATOM 2246 C C . LEU A 1 305 ? 11.325 -45.165 78.266 1.00 60.43 1296 LEU A C 1
ATOM 2247 O O . LEU A 1 305 ? 11.274 -44.842 79.459 1.00 58.06 1296 LEU A O 1
ATOM 2252 N N . GLU A 1 306 ? 10.299 -45.760 77.647 1.00 61.23 1297 GLU A N 1
ATOM 2253 C CA . GLU A 1 306 ? 9.101 -46.106 78.405 1.00 61.47 1297 GLU A CA 1
ATOM 2254 C C . GLU A 1 306 ? 9.416 -47.132 79.484 1.00 63.31 1297 GLU A C 1
ATOM 2255 O O . GLU A 1 306 ? 8.946 -47.012 80.622 1.00 61.08 1297 GLU A O 1
ATOM 2261 N N . GLY A 1 307 ? 10.240 -48.131 79.156 1.00 64.84 1298 GLY A N 1
ATOM 2262 C CA . GLY A 1 307 ? 10.599 -49.127 80.150 1.00 65.28 1298 GLY A CA 1
ATOM 2263 C C . GLY A 1 307 ? 11.456 -48.545 81.257 1.00 65.99 1298 GLY A C 1
ATOM 2264 O O . GLY A 1 307 ? 11.301 -48.901 82.427 1.00 68.37 1298 GLY A O 1
ATOM 2265 N N . TRP A 1 308 ? 12.353 -47.622 80.905 1.00 65.16 1299 TRP A N 1
ATOM 2266 C CA . TRP A 1 308 ? 13.153 -46.943 81.918 1.00 65.26 1299 TRP A CA 1
ATOM 2267 C C . TRP A 1 308 ? 12.268 -46.130 82.858 1.00 63.62 1299 TRP A C 1
ATOM 2268 O O . TRP A 1 308 ? 12.433 -46.181 84.086 1.00 64.59 1299 TRP A O 1
ATOM 2279 N N . ALA A 1 309 ? 11.295 -45.405 82.302 1.00 59.54 1300 ALA A N 1
ATOM 2280 C CA . ALA A 1 309 ? 10.392 -44.624 83.138 1.00 62.73 1300 ALA A CA 1
ATOM 2281 C C . ALA A 1 309 ? 9.522 -45.522 84.013 1.00 61.84 1300 ALA A C 1
ATOM 2282 O O . ALA A 1 309 ? 9.266 -45.199 85.177 1.00 62.28 1300 ALA A O 1
ATOM 2284 N N . ARG A 1 310 ? 9.069 -46.661 83.481 1.00 63.93 1301 ARG A N 1
ATOM 2285 C CA . ARG A 1 310 ? 8.247 -47.565 84.282 1.00 66.34 1301 ARG A CA 1
ATOM 2286 C C . ARG A 1 310 ? 9.059 -48.221 85.392 1.00 66.11 1301 ARG A C 1
ATOM 2287 O O . ARG A 1 310 ? 8.546 -48.444 86.499 1.00 65.02 1301 ARG A O 1
ATOM 2295 N N . SER A 1 311 ? 10.329 -48.540 85.121 1.00 66.67 1302 SER A N 1
ATOM 2296 C CA . SER A 1 311 ? 11.173 -49.087 86.178 1.00 68.94 1302 SER A CA 1
ATOM 2297 C C . SER A 1 311 ? 11.438 -48.047 87.255 1.00 65.54 1302 SER A C 1
ATOM 2298 O O . SER A 1 311 ? 11.475 -48.375 88.446 1.00 68.10 1302 SER A O 1
ATOM 2301 N N . LEU A 1 312 ? 11.613 -46.782 86.863 1.00 62.38 1303 LEU A N 1
ATOM 2302 C CA . LEU A 1 312 ? 11.726 -45.738 87.876 1.00 62.81 1303 LEU A CA 1
ATOM 2303 C C . LEU A 1 312 ? 10.425 -45.583 88.656 1.00 61.29 1303 LEU A C 1
ATOM 2304 O O . LEU A 1 312 ? 10.449 -45.323 89.864 1.00 60.70 1303 LEU A O 1
ATOM 2309 N N . GLU A 1 313 ? 9.280 -45.765 87.990 1.00 62.02 1304 GLU A N 1
ATOM 2310 C CA . GLU A 1 313 ? 7.992 -45.630 88.665 1.00 62.69 1304 GLU A CA 1
ATOM 2311 C C . GLU A 1 313 ? 7.771 -46.745 89.679 1.00 66.31 1304 GLU A C 1
ATOM 2312 O O . GLU A 1 313 ? 7.197 -46.515 90.751 1.00 66.17 1304 GLU A O 1
ATOM 2318 N N . GLU A 1 314 ? 8.221 -47.961 89.365 1.00 68.53 1305 GLU A N 1
ATOM 2319 C CA . GLU A 1 314 ? 8.057 -49.052 90.321 1.00 72.25 1305 GLU A CA 1
ATOM 2320 C C . GLU A 1 314 ? 9.110 -49.012 91.422 1.00 69.47 1305 GLU A C 1
ATOM 2321 O O . GLU A 1 314 ? 8.823 -49.398 92.561 1.00 67.41 1305 GLU A O 1
ATOM 2327 N N . LYS A 1 315 ? 10.325 -48.552 91.107 1.00 68.85 1306 LYS A N 1
ATOM 2328 C CA . LYS A 1 315 ? 11.378 -48.462 92.114 1.00 67.97 1306 LYS A CA 1
ATOM 2329 C C . LYS A 1 315 ? 11.094 -47.387 93.158 1.00 65.36 1306 LYS A C 1
ATOM 2330 O O . LYS A 1 315 ? 11.541 -47.510 94.303 1.00 67.59 1306 LYS A O 1
ATOM 2336 N N . HIS A 1 316 ? 10.358 -46.335 92.800 1.00 63.80 1307 HIS A N 1
ATOM 2337 C CA . HIS A 1 316 ? 10.209 -45.166 93.660 1.00 59.97 1307 HIS A CA 1
ATOM 2338 C C . HIS A 1 316 ? 8.739 -44.803 93.808 1.00 59.98 1307 HIS A C 1
ATOM 2339 O O . HIS A 1 316 ? 8.024 -44.675 92.809 1.00 65.44 1307 HIS A O 1
ATOM 2346 N N . GLY A 1 317 ? 8.306 -44.581 95.048 1.00 55.92 1308 GLY A N 1
ATOM 2347 C CA . GLY A 1 317 ? 6.921 -44.227 95.292 1.00 57.52 1308 GLY A CA 1
ATOM 2348 C C . GLY A 1 317 ? 6.567 -42.782 95.006 1.00 59.55 1308 GLY A C 1
ATOM 2349 O O . GLY A 1 317 ? 5.381 -42.439 95.001 1.00 63.22 1308 GLY A O 1
ATOM 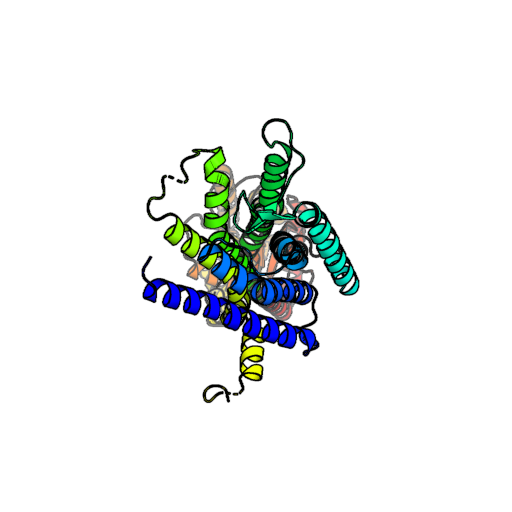2350 N N . ASN A 1 318 ? 7.563 -41.929 94.769 1.00 55.04 1309 ASN A N 1
ATOM 2351 C CA . ASN A 1 318 ? 7.338 -40.525 94.455 1.00 55.13 1309 ASN A CA 1
ATOM 2352 C C . ASN A 1 318 ? 7.428 -40.233 92.960 1.00 56.74 1309 ASN A C 1
ATOM 2353 O O . ASN A 1 318 ? 7.541 -39.064 92.572 1.00 58.13 1309 ASN A O 1
ATOM 2358 N N . VAL A 1 319 ? 7.390 -41.263 92.117 1.00 54.85 1310 VAL A N 1
ATOM 2359 C CA . VAL A 1 319 ? 7.454 -41.120 90.667 1.00 55.67 1310 VAL A CA 1
ATOM 2360 C C . VAL A 1 319 ? 6.231 -41.793 90.056 1.00 58.03 1310 VAL A C 1
ATOM 2361 O O . VAL A 1 319 ? 5.904 -42.934 90.405 1.00 62.32 1310 VAL A O 1
ATOM 2365 N N . LYS A 1 320 ? 5.565 -41.090 89.142 1.00 53.07 1311 LYS A N 1
ATOM 2366 C CA . LYS A 1 320 ? 4.381 -41.589 88.460 1.00 53.69 1311 LYS A CA 1
ATOM 2367 C C . LYS A 1 320 ? 4.548 -41.360 86.965 1.00 54.12 1311 LYS A C 1
ATOM 2368 O O . LYS A 1 320 ? 5.058 -40.319 86.541 1.00 49.45 1311 LYS A O 1
ATOM 2374 N N . VAL A 1 321 ? 4.117 -42.336 86.169 1.00 56.94 1312 VAL A N 1
ATOM 2375 C CA . VAL A 1 321 ? 4.241 -42.279 84.720 1.00 55.16 1312 VAL A CA 1
ATOM 2376 C C . VAL A 1 321 ? 2.865 -42.492 84.107 1.00 57.11 1312 VAL A C 1
ATOM 2377 O O . VAL A 1 321 ? 2.127 -43.392 84.523 1.00 59.35 1312 VAL A O 1
ATOM 2381 N N . ILE A 1 322 ? 2.526 -41.665 83.122 1.00 58.80 1313 ILE A N 1
ATOM 2382 C CA . ILE A 1 322 ? 1.259 -41.737 82.403 1.00 59.31 1313 ILE A CA 1
ATOM 2383 C C . ILE A 1 322 ? 1.588 -41.824 80.919 1.00 56.99 1313 ILE A C 1
ATOM 2384 O O . ILE A 1 322 ? 2.095 -40.858 80.337 1.00 55.24 1313 ILE A O 1
ATOM 2389 N N . THR A 1 323 ? 1.312 -42.977 80.307 1.00 60.72 1314 THR A N 1
ATOM 2390 C CA . THR A 1 323 ? 1.546 -43.165 78.879 1.00 59.26 1314 THR A CA 1
ATOM 2391 C C . THR A 1 323 ? 0.288 -43.023 78.029 1.00 60.08 1314 THR A C 1
ATOM 2392 O O . THR A 1 323 ? 0.399 -42.900 76.806 1.00 61.16 1314 THR A O 1
ATOM 2396 N N . GLU A 1 324 ? -0.895 -43.041 78.634 1.00 62.12 1315 GLU A N 1
ATOM 2397 C CA . GLU A 1 324 ? -2.131 -42.849 77.888 1.00 66.08 1315 GLU A CA 1
ATOM 2398 C C . GLU A 1 324 ? -2.301 -41.383 77.509 1.00 63.84 1315 GLU A C 1
ATOM 2399 O O . GLU A 1 324 ? -1.825 -40.479 78.203 1.00 61.76 1315 GLU A O 1
ATOM 2405 N N . MET A 1 325 ? -2.984 -41.150 76.391 1.00 67.35 1316 MET A N 1
ATOM 2406 C CA . MET A 1 325 ? -3.256 -39.780 75.984 1.00 70.76 1316 MET A CA 1
ATOM 2407 C C . MET A 1 325 ? -4.210 -39.125 76.975 1.00 67.29 1316 MET A C 1
ATOM 2408 O O . MET A 1 325 ? -5.123 -39.766 77.503 1.00 70.61 1316 MET A O 1
ATOM 2413 N N . LEU A 1 326 ? -3.987 -37.843 77.235 1.00 59.73 1317 LEU A N 1
ATOM 2414 C CA . LEU A 1 326 ? -4.798 -37.089 78.175 1.00 56.65 1317 LEU A CA 1
ATOM 2415 C C . LEU A 1 326 ? -5.521 -35.971 77.440 1.00 55.09 1317 LEU A C 1
ATOM 2416 O O . LEU A 1 326 ? -5.040 -35.462 76.422 1.00 49.59 1317 LEU A O 1
ATOM 2421 N N . SER A 1 327 ? -6.686 -35.600 77.960 1.00 48.83 1318 SER A N 1
ATOM 2422 C CA . SER A 1 327 ? -7.398 -34.440 77.445 1.00 49.29 1318 SER A CA 1
ATOM 2423 C C . SER A 1 327 ? -6.641 -33.165 77.795 1.00 46.95 1318 SER A C 1
ATOM 2424 O O . SER A 1 327 ? -5.874 -33.115 78.764 1.00 46.34 1318 SER A O 1
ATOM 2427 N N . ARG A 1 328 ? -6.849 -32.128 76.984 1.00 46.35 1319 ARG A N 1
ATOM 2428 C CA . ARG A 1 328 ? -6.243 -30.843 77.303 1.00 49.15 1319 ARG A CA 1
ATOM 2429 C C . ARG A 1 328 ? -6.809 -30.248 78.589 1.00 46.94 1319 ARG A C 1
ATOM 2430 O O . ARG A 1 328 ? -6.127 -29.451 79.237 1.00 46.47 1319 ARG A O 1
ATOM 2438 N N . GLU A 1 329 ? -8.032 -30.626 78.983 1.00 47.02 1320 GLU A N 1
ATOM 2439 C CA . GLU A 1 329 ? -8.574 -30.164 80.259 1.00 47.75 1320 GLU A CA 1
ATOM 2440 C C . GLU A 1 329 ? -7.815 -30.765 81.437 1.00 50.37 1320 GLU A C 1
ATOM 2441 O O . GLU A 1 329 ? -7.497 -30.065 82.410 1.00 49.87 1320 GLU A O 1
ATOM 2447 N N . PHE A 1 330 ? -7.504 -32.058 81.368 1.00 47.28 1321 PHE A N 1
ATOM 2448 C CA . PHE A 1 330 ? -6.720 -32.657 82.439 1.00 52.02 1321 PHE A CA 1
ATOM 2449 C C . PHE A 1 330 ? -5.309 -32.081 82.476 1.00 45.70 1321 PHE A C 1
ATOM 2450 O O . PHE A 1 330 ? -4.743 -31.870 83.557 1.00 45.38 1321 PHE A O 1
ATOM 2458 N N . VAL A 1 331 ? -4.732 -31.797 81.308 1.00 44.96 1322 VAL A N 1
ATOM 2459 C CA . VAL A 1 331 ? -3.401 -31.202 81.274 1.00 43.77 1322 VAL A CA 1
ATOM 2460 C C . VAL A 1 331 ? -3.428 -29.790 81.840 1.00 43.23 1322 VAL A C 1
ATOM 2461 O O . VAL A 1 331 ? -2.502 -29.373 82.546 1.00 42.67 1322 VAL A O 1
ATOM 2465 N N . ARG A 1 332 ? -4.495 -29.036 81.561 1.00 43.56 1323 ARG A N 1
ATOM 2466 C CA . ARG A 1 332 ? -4.617 -27.711 82.156 1.00 43.32 1323 ARG A CA 1
ATOM 2467 C C . ARG A 1 332 ? -4.749 -27.812 83.669 1.00 46.82 1323 ARG A C 1
ATOM 2468 O O . ARG A 1 332 ? -4.197 -26.986 84.405 1.00 44.71 1323 ARG A O 1
ATOM 2476 N N . GLU A 1 333 ? -5.449 -28.843 84.152 1.00 48.22 1324 GLU A N 1
ATOM 2477 C CA . GLU A 1 333 ? -5.536 -29.052 85.594 1.00 46.66 1324 GLU A CA 1
ATOM 2478 C C . GLU A 1 333 ? -4.163 -29.358 86.183 1.00 44.66 1324 GLU A C 1
ATOM 2479 O O . GLU A 1 333 ? -3.808 -28.847 87.251 1.00 44.65 1324 GLU A O 1
ATOM 2485 N N . LEU A 1 334 ? -3.361 -30.150 85.470 1.00 44.18 1325 LEU A N 1
ATOM 2486 C CA . LEU A 1 334 ? -2.013 -30.460 85.937 1.00 43.63 1325 LEU A CA 1
ATOM 2487 C C . LEU A 1 334 ? -1.139 -29.215 85.982 1.00 42.80 1325 LEU A C 1
ATOM 2488 O O . LEU A 1 334 ? -0.426 -28.988 86.965 1.00 42.72 1325 LEU A O 1
ATOM 2493 N N . TYR A 1 335 ? -1.194 -28.390 84.927 1.00 42.29 1326 TYR A N 1
ATOM 2494 C CA . TYR A 1 335 ? -0.396 -27.170 84.881 1.00 41.63 1326 TYR A CA 1
ATOM 2495 C C . TYR A 1 335 ? -0.759 -26.228 86.018 1.00 42.03 1326 TYR A C 1
ATOM 2496 O O . TYR A 1 335 ? 0.098 -25.482 86.507 1.00 41.78 1326 TYR A O 1
ATOM 2505 N N . GLY A 1 336 ? -2.023 -26.228 86.428 1.00 42.81 1327 GLY A N 1
ATOM 2506 C CA . GLY A 1 336 ? -2.514 -25.378 87.487 1.00 44.04 1327 GLY A CA 1
ATOM 2507 C C . GLY A 1 336 ? -2.332 -25.917 88.879 1.00 46.60 1327 GLY A C 1
ATOM 2508 O O . GLY A 1 336 ? -2.713 -25.249 89.844 1.00 48.67 1327 GLY A O 1
ATOM 2509 N N . SER A 1 337 ? -1.762 -27.108 89.018 1.00 46.37 1328 SER A N 1
ATOM 2510 C CA . SER A 1 337 ? -1.620 -27.755 90.315 1.00 47.88 1328 SER A CA 1
ATOM 2511 C C . SER A 1 337 ? -0.181 -28.075 90.676 1.00 48.74 1328 SER A C 1
ATOM 2512 O O . SER A 1 337 ? 0.213 -27.895 91.831 1.00 47.00 1328 SER A O 1
ATOM 2515 N N . VAL A 1 338 ? 0.622 -28.528 89.711 1.00 50.22 1329 VAL A N 1
ATOM 2516 C CA . VAL A 1 338 ? 2.009 -28.874 89.991 1.00 47.08 1329 VAL A CA 1
ATOM 2517 C C . VAL A 1 338 ? 2.805 -27.612 90.301 1.00 42.60 1329 VAL A C 1
ATOM 2518 O O . VAL A 1 338 ? 2.388 -26.482 90.015 1.00 42.52 1329 VAL A O 1
ATOM 2522 N N . ASP A 1 339 ? 3.936 -27.807 90.972 1.00 42.65 1330 ASP A N 1
ATOM 2523 C CA . ASP A 1 339 ? 4.793 -26.674 91.292 1.00 42.61 1330 ASP A CA 1
ATOM 2524 C C . ASP A 1 339 ? 5.647 -26.247 90.099 1.00 42.81 1330 ASP A C 1
ATOM 2525 O O . ASP A 1 339 ? 5.762 -25.048 89.818 1.00 41.89 1330 ASP A O 1
ATOM 2530 N N . PHE A 1 340 ? 6.222 -27.205 89.371 1.00 41.71 1331 PHE A N 1
ATOM 2531 C CA . PHE A 1 340 ? 7.151 -26.909 88.290 1.00 41.28 1331 PHE A CA 1
ATOM 2532 C C . PHE A 1 340 ? 6.889 -27.840 87.118 1.00 41.95 1331 PHE A C 1
ATOM 2533 O O . PHE A 1 340 ? 6.470 -28.988 87.294 1.00 41.27 1331 PHE A O 1
ATOM 2541 N N . VAL A 1 341 ? 7.154 -27.328 85.919 1.00 40.55 1332 VAL A N 1
ATOM 2542 C CA . VAL A 1 341 ? 7.058 -28.086 84.679 1.00 40.37 1332 VAL A CA 1
ATOM 2543 C C . VAL A 1 341 ? 8.454 -28.151 84.077 1.00 43.98 1332 VAL A C 1
ATOM 2544 O O . VAL A 1 341 ? 9.073 -27.110 83.824 1.00 43.81 1332 VAL A O 1
ATOM 2548 N N . ILE A 1 342 ? 8.954 -29.362 83.863 1.00 45.46 1333 ILE A N 1
ATOM 2549 C CA . ILE A 1 342 ? 10.299 -29.558 83.336 1.00 41.01 1333 ILE A CA 1
ATOM 2550 C C . ILE A 1 342 ? 10.220 -29.744 81.824 1.00 43.73 1333 ILE A C 1
ATOM 2551 O O . ILE A 1 342 ? 9.491 -30.613 81.332 1.00 40.98 1333 ILE A O 1
ATOM 2556 N N . ILE A 1 343 ? 10.989 -28.944 81.089 1.00 40.68 1334 ILE A N 1
ATOM 2557 C CA . ILE A 1 343 ? 10.963 -28.930 79.627 1.00 40.52 1334 ILE A CA 1
ATOM 2558 C C . ILE A 1 343 ? 12.399 -29.101 79.145 1.00 42.15 1334 ILE A C 1
ATOM 2559 O O . ILE A 1 343 ? 13.059 -28.114 78.786 1.00 40.97 1334 ILE A O 1
ATOM 2564 N N . PRO A 1 344 ? 12.934 -30.325 79.147 1.00 41.95 1335 PRO A N 1
ATOM 2565 C CA . PRO A 1 344 ? 14.366 -30.509 78.875 1.00 43.26 1335 PRO A CA 1
ATOM 2566 C C . PRO A 1 344 ? 14.690 -30.706 77.401 1.00 46.15 1335 PRO A C 1
ATOM 2567 O O . PRO A 1 344 ? 15.520 -31.556 77.064 1.00 50.50 1335 PRO A O 1
ATOM 2571 N N . SER A 1 345 ? 14.065 -29.923 76.522 1.00 42.96 1336 SER A N 1
ATOM 2572 C CA . SER A 1 345 ? 14.181 -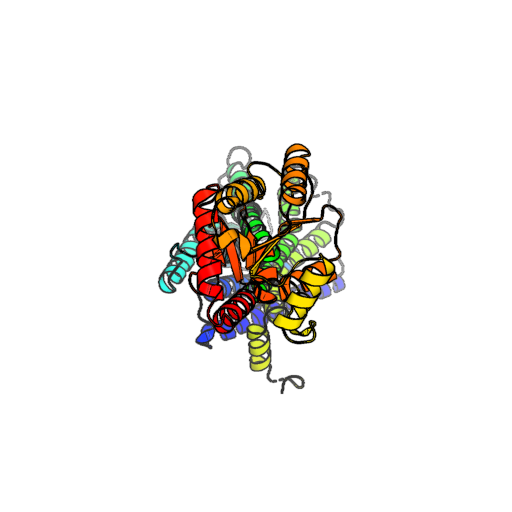30.149 75.084 1.00 48.61 1336 SER A CA 1
ATOM 2573 C C . SER A 1 345 ? 15.601 -29.918 74.579 1.00 50.80 1336 SER A C 1
ATOM 2574 O O . SER A 1 345 ? 16.264 -28.948 74.955 1.00 49.17 1336 SER A O 1
ATOM 2577 N N . TYR A 1 346 ? 16.069 -30.818 73.711 1.00 52.91 1337 TYR A N 1
ATOM 2578 C CA . TYR A 1 346 ? 17.257 -30.511 72.922 1.00 46.90 1337 TYR A CA 1
ATOM 2579 C C . TYR A 1 346 ? 16.962 -29.459 71.864 1.00 44.92 1337 TYR A C 1
ATOM 2580 O O . TYR A 1 346 ? 17.857 -28.702 71.473 1.00 48.47 1337 TYR A O 1
ATOM 2589 N N . PHE A 1 347 ? 15.713 -29.386 71.415 1.00 43.41 1338 PHE A N 1
ATOM 2590 C CA . PHE A 1 347 ? 15.326 -28.598 70.251 1.00 47.03 1338 PHE A CA 1
ATOM 2591 C C . PHE A 1 347 ? 13.893 -28.154 70.478 1.00 45.44 1338 PHE A C 1
ATOM 2592 O O . PHE A 1 347 ? 13.005 -28.997 70.643 1.00 47.99 1338 PHE A O 1
ATOM 2600 N N . GLU A 1 348 ? 13.677 -26.843 70.530 1.00 42.26 1339 GLU A N 1
ATOM 2601 C CA . GLU A 1 348 ? 12.361 -26.282 70.838 1.00 40.74 1339 GLU A CA 1
ATOM 2602 C C . GLU A 1 348 ? 12.236 -24.939 70.142 1.00 45.19 1339 GLU A C 1
ATOM 2603 O O . GLU A 1 348 ? 12.431 -23.880 70.750 1.00 43.69 1339 GLU A O 1
ATOM 2609 N N . PRO A 1 349 ? 11.921 -24.942 68.844 1.00 47.29 1340 PRO A N 1
ATOM 2610 C CA . PRO A 1 349 ? 11.891 -23.669 68.102 1.00 45.82 1340 PRO A CA 1
ATOM 2611 C C . PRO A 1 349 ? 10.912 -22.638 68.657 1.00 42.20 1340 PRO A C 1
ATOM 2612 O O . PRO A 1 349 ? 11.197 -21.439 68.567 1.00 38.32 1340 PRO A O 1
ATOM 2616 N N . PHE A 1 350 ? 9.776 -23.049 69.227 1.00 42.89 1341 PHE A N 1
ATOM 2617 C CA . PHE A 1 350 ? 8.755 -22.066 69.573 1.00 45.33 1341 PHE A CA 1
ATOM 2618 C C . PHE A 1 350 ? 8.314 -22.087 71.037 1.00 52.89 1341 PHE A C 1
ATOM 2619 O O . PHE A 1 350 ? 8.022 -21.027 71.602 1.00 59.95 1341 PHE A O 1
ATOM 2627 N N . GLY A 1 351 ? 8.262 -23.248 71.679 1.00 53.43 1342 GLY A N 1
ATOM 2628 C CA . GLY A 1 351 ? 8.035 -23.209 73.122 1.00 61.35 1342 GLY A CA 1
ATOM 2629 C C . GLY A 1 351 ? 6.655 -22.771 73.579 1.00 58.44 1342 GLY A C 1
ATOM 2630 O O . GLY A 1 351 ? 6.533 -22.058 74.583 1.00 53.06 1342 GLY A O 1
ATOM 2631 N N . LEU A 1 352 ? 5.610 -23.165 72.847 1.00 56.65 1343 LEU A N 1
ATOM 2632 C CA . LEU A 1 352 ? 4.240 -22.958 73.305 1.00 47.79 1343 LEU A CA 1
ATOM 2633 C C . LEU A 1 352 ? 3.967 -23.688 74.623 1.00 43.58 1343 LEU A C 1
ATOM 2634 O O . LEU A 1 352 ? 3.111 -23.260 75.410 1.00 42.35 1343 LEU A O 1
ATOM 2639 N N . VAL A 1 353 ? 4.669 -24.795 74.877 1.00 39.35 1344 VAL A N 1
ATOM 2640 C CA . VAL A 1 353 ? 4.448 -25.539 76.112 1.00 44.47 1344 VAL A CA 1
ATOM 2641 C C . VAL A 1 353 ? 4.880 -24.721 77.323 1.00 44.10 1344 VAL A C 1
ATOM 2642 O O . VAL A 1 353 ? 4.247 -24.790 78.390 1.00 40.53 1344 VAL A O 1
ATOM 2646 N N . ALA A 1 354 ? 5.928 -23.903 77.174 1.00 44.16 1345 ALA A N 1
ATOM 2647 C CA . ALA A 1 354 ? 6.311 -23.011 78.262 1.00 43.28 1345 ALA A CA 1
ATOM 2648 C C . ALA A 1 354 ? 5.219 -21.987 78.535 1.00 44.32 1345 ALA A C 1
ATOM 2649 O O . ALA A 1 354 ? 4.922 -21.689 79.697 1.00 39.07 1345 ALA A O 1
ATOM 2651 N N . LEU A 1 355 ? 4.599 -21.453 77.477 1.00 37.54 1346 LEU A N 1
ATOM 2652 C CA . LEU A 1 355 ? 3.528 -20.481 77.662 1.00 39.48 1346 LEU A CA 1
ATOM 2653 C C . LEU A 1 355 ? 2.322 -21.113 78.335 1.00 40.33 1346 LEU A C 1
ATOM 2654 O O . LEU A 1 355 ? 1.667 -20.475 79.168 1.00 39.21 1346 LEU A O 1
ATOM 2659 N N . GLU A 1 356 ? 2.021 -22.367 77.989 1.00 38.11 1347 GLU A N 1
ATOM 2660 C CA . GLU A 1 356 ? 0.902 -23.056 78.622 1.00 38.66 1347 GLU A CA 1
ATOM 2661 C C . GLU A 1 356 ? 1.166 -23.264 80.104 1.00 43.43 1347 GLU A C 1
ATOM 2662 O O . GLU A 1 356 ? 0.278 -23.046 80.938 1.00 43.10 1347 GLU A O 1
ATOM 2668 N N . ALA A 1 357 ? 2.389 -23.673 80.455 1.00 43.31 1348 ALA A N 1
ATOM 2669 C CA . ALA A 1 357 ? 2.702 -23.875 81.867 1.00 42.69 1348 ALA A CA 1
ATOM 2670 C C . ALA A 1 357 ? 2.680 -22.555 82.628 1.00 39.41 1348 ALA A C 1
ATOM 2671 O O . ALA A 1 357 ? 2.098 -22.466 83.714 1.00 39.95 1348 ALA A O 1
ATOM 2673 N N . MET A 1 358 ? 3.300 -21.512 82.064 1.00 39.10 1349 MET A N 1
ATOM 2674 C CA . MET A 1 358 ? 3.386 -20.232 82.762 1.00 42.94 1349 MET A CA 1
ATOM 2675 C C . MET A 1 358 ? 2.026 -19.569 82.918 1.00 41.65 1349 MET A C 1
ATOM 2676 O O . MET A 1 358 ? 1.775 -18.920 83.937 1.00 42.27 1349 MET A O 1
ATOM 2681 N N . CYS A 1 359 ? 1.134 -19.727 81.935 1.00 39.69 1350 CYS A N 1
ATOM 2682 C CA . CYS A 1 359 ? -0.196 -19.141 82.058 1.00 44.39 1350 CYS A CA 1
ATOM 2683 C C . CYS A 1 359 ? -0.974 -19.746 83.217 1.00 41.02 1350 CYS A C 1
ATOM 2684 O O . CYS A 1 359 ? -1.787 -19.057 83.841 1.00 41.82 1350 CYS A O 1
ATOM 2687 N N . LEU A 1 360 ? -0.739 -21.021 83.521 1.00 40.91 1351 LEU A N 1
ATOM 2688 C CA . LEU A 1 360 ? -1.425 -21.699 84.612 1.00 46.10 1351 LEU A CA 1
ATOM 2689 C C . LEU A 1 360 ? -0.705 -21.565 85.951 1.00 41.96 1351 LEU A C 1
ATOM 2690 O O . LEU A 1 360 ? -1.134 -22.178 86.935 1.00 44.59 1351 LEU A O 1
ATOM 2695 N N . GLY A 1 361 ? 0.383 -20.801 86.010 1.00 44.04 1352 GLY A N 1
ATOM 2696 C CA . GLY A 1 361 ? 1.109 -20.595 87.246 1.00 44.02 1352 GLY A CA 1
ATOM 2697 C C . GLY A 1 361 ? 2.173 -21.624 87.567 1.00 45.93 1352 GLY A C 1
ATOM 2698 O O . GLY A 1 361 ? 2.835 -21.499 88.603 1.00 46.38 1352 GLY A O 1
ATOM 2699 N N . ALA A 1 362 ? 2.350 -22.646 86.733 1.00 46.02 1353 ALA A N 1
ATOM 2700 C CA . ALA A 1 362 ? 3.498 -23.530 86.885 1.00 46.26 1353 ALA A CA 1
ATOM 2701 C C . ALA A 1 362 ? 4.780 -22.806 86.482 1.00 45.81 1353 ALA A C 1
ATOM 2702 O O . ALA A 1 362 ? 4.820 -22.102 85.468 1.00 46.98 1353 ALA A O 1
ATOM 2704 N N . ILE A 1 363 ? 5.743 -22.831 87.370 1.00 40.87 1354 ILE A N 1
ATOM 2705 C CA . ILE A 1 363 ? 7.012 -22.120 87.112 1.00 40.85 1354 ILE A CA 1
ATOM 2706 C C . ILE A 1 363 ? 7.797 -23.077 86.269 1.00 45.06 1354 ILE A C 1
ATOM 2707 O O . ILE A 1 363 ? 8.004 -24.167 86.708 1.00 40.61 1354 ILE A O 1
ATOM 2712 N N . PRO A 1 364 ? 8.317 -22.818 84.904 1.00 40.05 1355 PRO A N 1
ATOM 2713 C CA . PRO A 1 364 ? 9.104 -23.676 84.008 1.00 41.02 1355 PRO A CA 1
ATOM 2714 C C . PRO A 1 364 ? 10.526 -23.930 84.502 1.00 42.92 1355 PRO A C 1
ATOM 2715 O O . PRO A 1 364 ? 11.198 -23.036 85.029 1.00 41.81 1355 PRO A O 1
ATOM 2719 N N . ILE A 1 365 ? 10.997 -25.154 84.267 1.00 46.25 1356 ILE A N 1
ATOM 2720 C CA . ILE A 1 365 ? 12.410 -25.512 84.350 1.00 41.04 1356 ILE A CA 1
ATOM 2721 C C . ILE A 1 365 ? 12.771 -26.078 82.981 1.00 43.00 1356 ILE A C 1
ATOM 2722 O O . ILE A 1 365 ? 12.361 -27.194 82.639 1.00 41.69 1356 ILE A O 1
ATOM 2727 N N . ALA A 1 366 ? 13.530 -25.319 82.194 1.00 40.98 1357 ALA A N 1
ATOM 2728 C CA . ALA A 1 366 ? 13.648 -25.611 80.772 1.00 42.97 1357 ALA A CA 1
ATOM 2729 C C . ALA A 1 366 ? 15.083 -25.476 80.287 1.00 45.19 1357 ALA A C 1
ATOM 2730 O O . ALA A 1 366 ? 15.885 -24.720 80.846 1.00 41.94 1357 ALA A O 1
ATOM 2732 N N . SER A 1 367 ? 15.391 -26.226 79.229 1.00 46.17 1358 SER A N 1
ATOM 2733 C CA . SER A 1 367 ? 16.635 -26.023 78.504 1.00 43.88 1358 SER A CA 1
ATOM 2734 C C . SER A 1 367 ? 16.628 -24.648 77.851 1.00 45.33 1358 SER A C 1
ATOM 2735 O O . SER A 1 367 ? 15.608 -24.199 77.320 1.00 41.14 1358 SER A O 1
ATOM 2738 N N . ALA A 1 368 ? 17.777 -23.974 77.881 1.00 43.91 1359 ALA A N 1
ATOM 2739 C CA . ALA A 1 368 ? 17.898 -22.677 77.219 1.00 46.62 1359 ALA A CA 1
ATOM 2740 C C . ALA A 1 368 ? 18.201 -22.923 75.740 1.00 46.50 1359 ALA A C 1
ATOM 2741 O O . ALA A 1 368 ? 19.347 -22.876 75.285 1.00 45.75 1359 ALA A O 1
ATOM 2743 N N . VAL A 1 369 ? 17.142 -23.205 74.982 1.00 44.91 1360 VAL A N 1
ATOM 2744 C CA . VAL A 1 369 ? 17.219 -23.340 73.529 1.00 45.48 1360 VAL A CA 1
ATOM 2745 C C . VAL A 1 369 ? 16.009 -22.648 72.918 1.00 45.85 1360 VAL A C 1
ATOM 2746 O O . VAL A 1 369 ? 14.914 -22.668 73.492 1.00 46.35 1360 VAL A O 1
ATOM 2750 N N . GLY A 1 370 ? 16.221 -21.998 71.774 1.00 45.47 1361 GLY A N 1
ATOM 2751 C CA . GLY A 1 370 ? 15.112 -21.588 70.921 1.00 39.79 1361 GLY A CA 1
ATOM 2752 C C . GLY A 1 370 ? 14.081 -20.717 71.622 1.00 43.27 1361 GLY A C 1
ATOM 2753 O O . GLY A 1 370 ? 14.400 -19.743 72.323 1.00 46.56 1361 GLY A O 1
ATOM 2754 N N . GLY A 1 371 ? 12.812 -21.087 71.434 1.00 39.82 1362 GLY A N 1
ATOM 2755 C CA . GLY A 1 371 ? 11.730 -20.300 71.996 1.00 40.43 1362 GLY A CA 1
ATOM 2756 C C . GLY A 1 371 ? 11.689 -20.329 73.511 1.00 42.87 1362 GLY A C 1
ATOM 2757 O O . GLY A 1 371 ? 11.217 -19.374 74.135 1.00 45.57 1362 GLY A O 1
ATOM 2758 N N . LEU A 1 372 ? 12.181 -21.410 74.126 1.00 40.13 1363 LEU A N 1
ATOM 2759 C CA . LEU A 1 372 ? 12.256 -21.451 75.585 1.00 44.41 1363 LEU A CA 1
ATOM 2760 C C . LEU A 1 372 ? 13.193 -20.369 76.102 1.00 48.01 1363 LEU A C 1
ATOM 2761 O O . LEU A 1 372 ? 12.852 -19.615 77.021 1.00 48.01 1363 LEU A O 1
ATOM 2766 N N . ARG A 1 373 ? 14.380 -20.269 75.497 1.00 48.22 1364 ARG A N 1
ATOM 2767 C CA . ARG A 1 373 ? 15.322 -19.220 75.855 1.00 51.92 1364 ARG A CA 1
ATOM 2768 C C . ARG A 1 373 ? 14.735 -17.844 75.579 1.00 53.87 1364 ARG A C 1
ATOM 2769 O O . ARG A 1 373 ? 15.025 -16.891 76.308 1.00 54.22 1364 ARG A O 1
ATOM 2777 N N . ASP A 1 374 ? 13.893 -17.720 74.545 1.00 51.99 1365 ASP A N 1
ATOM 2778 C CA . ASP A 1 374 ? 13.271 -16.422 74.274 1.00 53.12 1365 ASP A CA 1
ATOM 2779 C C . ASP A 1 374 ? 12.237 -16.042 75.336 1.00 52.41 1365 ASP A C 1
ATOM 2780 O O . ASP A 1 374 ? 12.177 -14.883 75.764 1.00 52.68 1365 ASP A O 1
ATOM 2785 N N . ILE A 1 375 ? 11.412 -16.994 75.769 1.00 50.66 1366 ILE A N 1
ATOM 2786 C CA . ILE A 1 375 ? 10.280 -16.665 76.633 1.00 51.43 1366 ILE A CA 1
ATOM 2787 C C . ILE A 1 375 ? 10.715 -16.556 78.089 1.00 51.55 1366 ILE A C 1
ATOM 2788 O O . ILE A 1 375 ? 10.451 -15.554 78.762 1.00 54.69 1366 ILE A O 1
ATOM 2793 N N . ILE A 1 376 ? 11.370 -17.594 78.602 1.00 49.41 1367 ILE A N 1
ATOM 2794 C CA . ILE A 1 376 ? 11.698 -17.642 80.018 1.00 51.65 1367 ILE A CA 1
ATOM 2795 C C . ILE A 1 376 ? 12.814 -16.654 80.335 1.00 56.10 1367 ILE A C 1
ATOM 2796 O O . ILE A 1 376 ? 13.751 -16.464 79.546 1.00 58.73 1367 ILE A O 1
ATOM 2801 N N . THR A 1 377 ? 12.711 -16.016 81.499 1.00 57.57 1368 THR A N 1
ATOM 2802 C CA . THR A 1 377 ? 13.712 -15.091 82.006 1.00 58.07 1368 THR A CA 1
ATOM 2803 C C . THR A 1 377 ? 14.114 -15.534 83.405 1.00 57.33 1368 THR A C 1
ATOM 2804 O O . THR A 1 377 ? 13.511 -16.436 83.991 1.00 57.42 1368 THR A O 1
ATOM 2808 N N . ASN A 1 378 ? 15.136 -14.872 83.949 1.00 59.15 1369 ASN A N 1
ATOM 2809 C CA . ASN A 1 378 ? 15.650 -15.241 85.266 1.00 59.21 1369 ASN A CA 1
ATOM 2810 C C . ASN A 1 378 ? 14.588 -15.082 86.350 1.00 59.88 1369 ASN A C 1
ATOM 2811 O O . ASN A 1 378 ? 14.634 -15.772 87.378 1.00 56.14 1369 ASN A O 1
ATOM 2816 N N . GLU A 1 379 ? 13.650 -14.178 86.107 1.00 60.33 1370 GLU A N 1
ATOM 2817 C CA . GLU A 1 379 ? 12.597 -13.866 87.092 1.00 61.07 1370 GLU A CA 1
ATOM 2818 C C . GLU A 1 379 ? 11.324 -14.663 86.808 1.00 53.40 1370 GLU A C 1
ATOM 2819 O O . GLU A 1 379 ? 10.414 -14.557 87.581 1.00 50.41 1370 GLU A O 1
ATOM 2825 N N . THR A 1 380 ? 11.283 -15.417 85.716 1.00 50.33 1371 THR A N 1
ATOM 2826 C CA . THR A 1 380 ? 10.067 -16.177 85.351 1.00 46.38 1371 THR A CA 1
ATOM 2827 C C . THR A 1 380 ? 10.346 -17.655 85.118 1.00 48.47 1371 THR A C 1
ATOM 2828 O O . THR A 1 380 ? 9.540 -18.261 84.462 1.00 47.80 1371 THR A O 1
ATOM 2832 N N . GLY A 1 381 ? 11.462 -18.184 85.597 1.00 47.39 1372 GLY A N 1
ATOM 2833 C CA . GLY A 1 381 ? 11.723 -19.616 85.422 1.00 47.67 1372 GLY A CA 1
ATOM 2834 C C . GLY A 1 381 ? 13.154 -19.983 85.699 1.00 50.61 1372 GLY A C 1
ATOM 2835 O O . GLY A 1 381 ? 13.922 -19.116 86.032 1.00 55.50 1372 GLY A O 1
ATOM 2836 N N . ILE A 1 382 ? 13.468 -21.259 85.578 1.00 47.91 1373 ILE A N 1
ATOM 2837 C CA . ILE A 1 382 ? 14.835 -21.741 85.744 1.00 47.95 1373 ILE A CA 1
ATOM 2838 C C . ILE A 1 382 ? 15.285 -22.343 84.420 1.00 50.11 1373 ILE A C 1
ATOM 2839 O O . ILE A 1 382 ? 14.575 -23.173 83.839 1.00 47.87 1373 ILE A O 1
ATOM 2844 N N . LEU A 1 383 ? 16.453 -21.916 83.940 1.00 47.92 1374 LEU A N 1
ATOM 2845 C CA . LEU A 1 383 ? 16.966 -22.317 82.636 1.00 45.98 1374 LEU A CA 1
ATOM 2846 C C . LEU A 1 383 ? 18.292 -23.046 82.792 1.00 46.85 1374 LEU A C 1
ATOM 2847 O O . LEU A 1 383 ? 19.129 -22.669 83.620 1.00 44.91 1374 LEU A O 1
ATOM 2852 N N . VAL A 1 384 ? 18.491 -24.076 81.968 1.00 46.75 1375 VAL A N 1
ATOM 2853 C CA . VAL A 1 384 ? 19.672 -24.926 82.052 1.00 49.68 1375 VAL A CA 1
ATOM 2854 C C . VAL A 1 384 ? 20.201 -25.223 80.654 1.00 50.91 1375 VAL A C 1
ATOM 2855 O O . VAL A 1 384 ? 19.501 -25.079 79.648 1.00 46.28 1375 VAL A O 1
ATOM 2859 N N . LYS A 1 385 ? 21.470 -25.621 80.608 1.00 54.74 1376 LYS A N 1
ATOM 2860 C CA . LYS A 1 385 ? 22.073 -26.076 79.365 1.00 56.46 1376 LYS A CA 1
ATOM 2861 C C . LYS A 1 385 ? 21.429 -27.382 78.918 1.00 52.32 1376 LYS A C 1
ATOM 2862 O O . LYS A 1 385 ? 21.244 -28.307 79.714 1.00 52.40 1376 LYS A O 1
ATOM 2868 N N . ALA A 1 386 ? 21.109 -27.462 77.631 1.00 50.98 1377 ALA A N 1
ATOM 2869 C CA . ALA A 1 386 ? 20.438 -28.639 77.095 1.00 48.44 1377 ALA A CA 1
ATOM 2870 C C . ALA A 1 386 ? 21.364 -29.848 77.119 1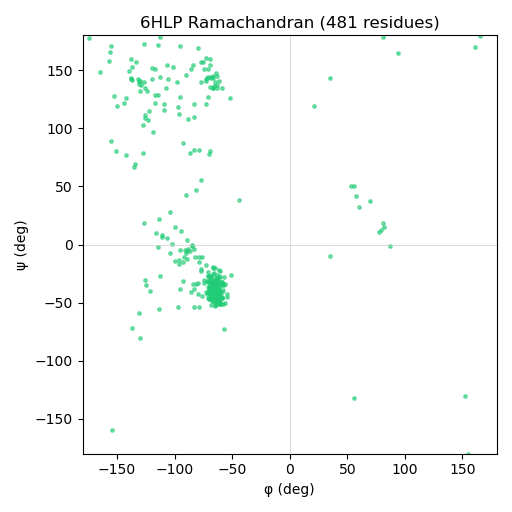.00 50.54 1377 ALA A C 1
ATOM 2871 O O . ALA A 1 386 ? 22.577 -29.726 76.928 1.00 57.31 1377 ALA A O 1
ATOM 2873 N N . GLY A 1 387 ? 20.786 -31.018 77.375 1.00 50.03 1378 GLY A N 1
ATOM 2874 C CA . GLY A 1 387 ? 21.532 -32.257 77.313 1.00 53.90 1378 GLY A CA 1
ATOM 2875 C C . GLY A 1 387 ? 22.404 -32.575 78.510 1.00 58.00 1378 GLY A C 1
ATOM 2876 O O . GLY A 1 387 ? 23.229 -33.492 78.419 1.00 58.74 1378 GLY A O 1
ATOM 2877 N N . ASP A 1 388 ? 22.249 -31.869 79.629 1.00 58.34 1379 ASP A N 1
ATOM 2878 C CA . ASP A 1 388 ? 23.109 -32.066 80.801 1.00 57.86 1379 ASP A CA 1
ATOM 2879 C C . ASP A 1 388 ? 22.265 -32.517 81.984 1.00 53.44 1379 ASP A C 1
ATOM 2880 O O . ASP A 1 388 ? 21.675 -31.678 82.686 1.00 53.46 1379 ASP A O 1
ATOM 2885 N N . PRO A 1 389 ? 22.189 -33.823 82.252 1.00 50.45 1380 PRO A N 1
ATOM 2886 C CA . PRO A 1 389 ? 21.385 -34.296 83.390 1.00 49.90 1380 PRO A CA 1
ATOM 2887 C C . PRO A 1 389 ? 21.822 -33.725 84.735 1.00 62.89 1380 PRO A C 1
ATOM 2888 O O . PRO A 1 389 ? 20.981 -33.556 85.630 1.00 49.18 1380 PRO A O 1
ATOM 2892 N N . GLY A 1 390 ? 23.117 -33.465 84.925 1.00 58.59 1381 GLY A N 1
ATOM 2893 C CA . GLY A 1 390 ? 23.567 -32.950 86.207 1.00 57.76 1381 GLY A CA 1
ATOM 2894 C C . GLY A 1 390 ? 23.097 -31.531 86.470 1.00 54.61 1381 GLY A C 1
ATOM 2895 O O . GLY A 1 390 ? 22.658 -31.208 87.580 1.00 55.07 1381 GLY A O 1
ATOM 2896 N N . GLU A 1 391 ? 23.156 -30.669 85.455 1.00 50.19 1382 GLU A N 1
ATOM 2897 C CA . GLU A 1 391 ? 22.626 -29.324 85.642 1.00 53.75 1382 GLU A CA 1
ATOM 2898 C C . GLU A 1 391 ? 21.114 -29.340 85.822 1.00 51.30 1382 GLU A C 1
ATOM 2899 O O . GLU A 1 391 ? 20.574 -28.517 86.569 1.00 53.79 1382 GLU A O 1
ATOM 2905 N N . LEU A 1 392 ? 20.412 -30.275 85.176 1.00 48.72 1383 LEU A N 1
ATOM 2906 C CA . LEU A 1 392 ? 18.973 -30.377 85.403 1.00 48.72 1383 LEU A CA 1
ATOM 2907 C C . LEU A 1 392 ? 18.675 -30.829 86.827 1.00 47.90 1383 LEU A C 1
ATOM 2908 O O . LEU A 1 392 ? 17.733 -30.335 87.462 1.00 47.25 1383 LEU A O 1
ATOM 2913 N N . ALA A 1 393 ? 19.487 -31.743 87.360 1.00 47.34 1384 ALA A N 1
ATOM 2914 C CA . ALA A 1 393 ? 19.289 -32.175 88.737 1.00 49.61 1384 ALA A CA 1
ATOM 2915 C C . ALA A 1 393 ? 19.576 -31.040 89.713 1.00 47.66 1384 ALA A C 1
ATOM 2916 O O . ALA A 1 393 ? 18.848 -30.860 90.697 1.00 47.28 1384 ALA A O 1
ATOM 2918 N N . ASN A 1 394 ? 20.611 -30.245 89.437 1.00 48.30 1385 ASN A N 1
ATOM 2919 C CA . ASN A 1 394 ? 20.890 -29.087 90.280 1.00 53.71 1385 ASN A CA 1
ATOM 2920 C C . ASN A 1 394 ? 19.774 -28.049 90.190 1.00 52.02 1385 ASN A C 1
ATOM 2921 O O . ASN A 1 394 ? 19.425 -27.423 91.195 1.00 51.13 1385 ASN A O 1
ATOM 2926 N N . ALA A 1 395 ? 19.171 -27.880 89.007 1.00 46.63 1386 ALA A N 1
ATOM 2927 C CA . ALA A 1 395 ? 18.045 -26.959 88.879 1.00 47.66 1386 ALA A CA 1
ATOM 2928 C C . ALA A 1 395 ? 16.829 -27.457 89.646 1.00 47.19 1386 ALA A C 1
ATOM 2929 O O . ALA A 1 395 ? 16.073 -26.659 90.212 1.00 46.45 1386 ALA A O 1
ATOM 2931 N N . ILE A 1 396 ? 16.630 -28.776 89.687 1.00 47.47 1387 ILE A N 1
ATOM 2932 C CA . ILE A 1 396 ? 15.532 -29.333 90.470 1.00 44.77 1387 ILE A CA 1
ATOM 2933 C C . ILE A 1 396 ? 15.781 -29.133 91.967 1.00 46.72 1387 ILE A C 1
ATOM 2934 O O . ILE A 1 396 ? 14.855 -28.822 92.730 1.00 45.15 1387 ILE A O 1
ATOM 2939 N N . LEU A 1 397 ? 17.035 -29.281 92.408 1.00 46.30 1388 LEU A N 1
ATOM 2940 C CA . LEU A 1 397 ? 17.353 -29.009 93.810 1.00 51.72 1388 LEU A CA 1
ATOM 2941 C C . LEU A 1 397 ? 17.169 -27.531 94.142 1.00 49.70 1388 LEU A C 1
ATOM 2942 O O . LEU A 1 397 ? 16.712 -27.184 95.237 1.00 49.37 1388 LEU A O 1
ATOM 2947 N N . LYS A 1 398 ? 17.493 -26.649 93.194 1.00 46.89 1389 LYS A N 1
ATOM 2948 C CA . LYS A 1 398 ? 17.260 -25.221 93.386 1.00 52.04 1389 LYS A CA 1
ATOM 2949 C C . LYS A 1 398 ? 15.769 -24.916 93.485 1.00 48.28 1389 LYS A C 1
ATOM 2950 O O . LYS A 1 398 ? 15.343 -24.100 94.313 1.00 47.36 1389 LYS A O 1
ATOM 2956 N N . ALA A 1 399 ? 14.957 -25.582 92.658 1.00 46.54 1390 ALA A N 1
ATOM 2957 C CA . ALA A 1 399 ? 13.511 -25.412 92.751 1.00 46.59 1390 ALA A CA 1
ATOM 2958 C C . ALA A 1 399 ? 12.995 -25.888 94.101 1.00 51.18 1390 ALA A C 1
ATOM 2959 O O . ALA A 1 399 ? 12.095 -25.272 94.688 1.00 51.10 1390 ALA A O 1
ATOM 2961 N N . LEU A 1 400 ? 13.577 -26.970 94.626 1.00 50.13 1391 LEU A N 1
ATOM 2962 C CA . LEU A 1 400 ? 13.183 -27.419 95.955 1.00 50.98 1391 LEU A CA 1
ATOM 2963 C C . LEU A 1 400 ? 13.572 -26.400 97.021 1.00 51.55 1391 LEU A C 1
ATOM 2964 O O . LEU A 1 400 ? 12.805 -26.163 97.961 1.00 52.31 1391 LEU A O 1
ATOM 2969 N N . GLU A 1 401 ? 14.743 -25.767 96.886 1.00 53.38 1392 GLU A N 1
ATOM 2970 C CA . GLU A 1 401 ? 15.114 -24.732 97.852 1.00 56.14 1392 GLU A CA 1
ATOM 2971 C C . GLU A 1 401 ? 14.138 -23.565 97.796 1.00 52.84 1392 GLU A C 1
ATOM 2972 O O . GLU A 1 401 ? 13.718 -23.043 98.835 1.00 50.64 1392 GLU A O 1
ATOM 2978 N N . LEU A 1 402 ? 13.747 -23.160 96.584 1.00 48.79 1393 LEU A N 1
ATOM 2979 C CA . LEU A 1 402 ? 12.799 -22.059 96.431 1.00 50.07 1393 LEU A CA 1
ATOM 2980 C C . LEU A 1 402 ? 11.432 -22.408 97.008 1.00 53.97 1393 LEU A C 1
ATOM 2981 O O . LEU A 1 402 ? 10.749 -21.532 97.555 1.00 55.37 1393 LEU A O 1
ATOM 2986 N N . SER A 1 403 ? 11.029 -23.680 96.922 1.00 53.32 1394 SER A N 1
ATOM 2987 C CA . SER A 1 403 ? 9.706 -24.080 97.393 1.00 54.52 1394 SER A CA 1
ATOM 2988 C C . SER A 1 403 ? 9.530 -23.914 98.901 1.00 58.41 1394 SER A C 1
ATOM 2989 O O . SER A 1 403 ? 8.386 -23.873 99.367 1.00 59.00 1394 SER A O 1
ATOM 2992 N N . ARG A 1 404 ? 10.621 -23.848 99.678 1.00 62.94 1395 ARG A N 1
ATOM 2993 C CA . ARG A 1 404 ? 10.485 -23.632 101.121 1.00 66.55 1395 ARG A CA 1
ATOM 2994 C C . ARG A 1 404 ? 9.849 -22.282 101.428 1.00 70.18 1395 ARG A C 1
ATOM 2995 O O . ARG A 1 404 ? 9.192 -22.123 102.465 1.00 75.25 1395 ARG A O 1
ATOM 3003 N N . SER A 1 405 ? 10.059 -21.298 100.562 1.00 66.36 1396 SER A N 1
ATOM 3004 C CA . SER A 1 405 ? 9.469 -19.975 100.688 1.00 63.95 1396 SER A CA 1
ATOM 3005 C C . SER A 1 405 ? 8.194 -19.886 99.858 1.00 60.66 1396 SER A C 1
ATOM 3006 O O . SER A 1 405 ? 7.854 -20.791 99.093 1.00 63.45 1396 SER A O 1
ATOM 3009 N N . ASP A 1 406 ? 7.468 -18.786 100.041 1.00 58.47 1397 ASP A N 1
ATOM 3010 C CA . ASP A 1 406 ? 6.296 -18.530 99.217 1.00 61.61 1397 ASP A CA 1
ATOM 3011 C C . ASP A 1 406 ? 6.713 -18.359 97.759 1.00 59.45 1397 ASP A C 1
ATOM 3012 O O . ASP A 1 406 ? 7.701 -17.685 97.450 1.00 60.47 1397 ASP A O 1
ATOM 3017 N N . LEU A 1 407 ? 5.965 -18.956 96.833 1.00 55.24 1398 LEU A N 1
ATOM 3018 C CA . LEU A 1 407 ? 6.292 -18.891 95.382 1.00 52.22 1398 LEU A CA 1
ATOM 3019 C C . LEU A 1 407 ? 5.253 -18.050 94.632 1.00 51.06 1398 LEU A C 1
ATOM 3020 O O . LEU A 1 407 ? 5.361 -17.934 93.424 1.00 49.74 1398 LEU A O 1
ATOM 3025 N N . SER A 1 408 ? 4.361 -17.388 95.354 1.00 52.67 1399 SER A N 1
ATOM 3026 C CA . SER A 1 408 ? 3.263 -16.640 94.704 1.00 55.86 1399 SER A CA 1
ATOM 3027 C C . SER A 1 408 ? 3.816 -15.582 93.757 1.00 54.58 1399 SER A C 1
ATOM 3028 O O . SER A 1 408 ? 3.439 -15.591 92.614 1.00 56.26 1399 SER A O 1
ATOM 3031 N N . LYS A 1 409 ? 4.807 -14.826 94.193 1.00 52.19 1400 LYS A N 1
ATOM 3032 C CA . LYS A 1 409 ? 5.367 -13.772 93.327 1.00 55.47 1400 LYS A CA 1
ATOM 3033 C C . LYS A 1 409 ? 5.978 -14.409 92.086 1.00 52.55 1400 LYS A C 1
ATOM 3034 O O . LYS A 1 409 ? 5.684 -13.948 91.012 1.00 52.09 1400 LYS A O 1
ATOM 3040 N N . PHE A 1 410 ? 6.673 -15.519 92.246 1.00 50.73 1401 PHE A N 1
ATOM 3041 C CA . PHE A 1 410 ? 7.293 -16.166 91.077 1.00 49.59 1401 PHE A CA 1
ATOM 3042 C C . PHE A 1 410 ? 6.198 -16.580 90.096 1.00 46.61 1401 PHE A C 1
ATOM 3043 O O . PHE A 1 410 ? 6.274 -16.194 88.945 1.00 44.41 1401 PHE A O 1
ATOM 3051 N N . ARG A 1 411 ? 5.118 -17.160 90.610 1.00 44.33 1402 ARG A N 1
ATOM 3052 C CA . ARG A 1 411 ? 4.016 -17.605 89.731 1.00 46.93 1402 ARG A CA 1
ATOM 3053 C C . ARG A 1 411 ? 3.405 -16.382 89.057 1.00 48.01 1402 ARG A C 1
ATOM 3054 O O . ARG A 1 411 ? 3.183 -16.437 87.875 1.00 51.77 1402 ARG A O 1
ATOM 3062 N N . GLU A 1 412 ? 3.259 -15.282 89.783 1.00 49.08 1403 GLU A N 1
ATOM 3063 C CA . GLU A 1 412 ? 2.658 -14.057 89.221 1.00 50.08 1403 GLU A CA 1
ATOM 3064 C C . GLU A 1 412 ? 3.554 -13.551 88.092 1.00 46.89 1403 GLU A C 1
ATOM 3065 O O . GLU A 1 412 ? 3.027 -13.164 87.076 1.00 44.45 1403 GLU A O 1
ATOM 3071 N N . ASN A 1 413 ? 4.864 -13.608 88.276 1.00 44.79 1404 ASN A N 1
ATOM 3072 C CA . ASN A 1 413 ? 5.790 -13.161 87.221 1.00 45.42 1404 ASN A CA 1
ATOM 3073 C C . ASN A 1 413 ? 5.643 -14.079 86.013 1.00 46.95 1404 ASN A C 1
ATOM 3074 O O . ASN A 1 413 ? 5.655 -13.570 84.920 1.00 45.47 1404 ASN A O 1
ATOM 3079 N N . CYS A 1 414 ? 5.480 -15.379 86.236 1.00 42.44 1405 CYS A N 1
ATOM 3080 C CA . CYS A 1 414 ? 5.384 -16.284 85.078 1.00 42.65 1405 CYS A CA 1
ATOM 3081 C C . CYS A 1 414 ? 4.129 -15.942 84.297 1.00 41.76 1405 CYS A C 1
ATOM 3082 O O . CYS A 1 414 ? 4.233 -15.775 83.123 1.00 42.01 1405 CYS A O 1
ATOM 3085 N N . LYS A 1 415 ? 3.011 -15.787 84.984 1.00 41.80 1406 LYS A N 1
ATOM 3086 C CA . LYS A 1 415 ? 1.744 -15.518 84.313 1.00 42.48 1406 LYS A CA 1
ATOM 3087 C C . LYS A 1 415 ? 1.781 -14.181 83.580 1.00 44.46 1406 LYS A C 1
ATOM 3088 O O . LYS A 1 415 ? 1.311 -14.073 82.438 1.00 43.70 1406 LYS A O 1
ATOM 3094 N N . LYS A 1 416 ? 2.383 -13.161 84.200 1.00 45.33 1407 LYS A N 1
ATOM 3095 C CA . LYS A 1 416 ? 2.449 -11.848 83.570 1.00 46.44 1407 LYS A CA 1
ATOM 3096 C C . LYS A 1 416 ? 3.336 -11.872 82.333 1.00 44.11 1407 LYS A C 1
ATOM 3097 O O . LYS A 1 416 ? 3.001 -11.269 81.303 1.00 41.92 1407 LYS A O 1
ATOM 3103 N N . ARG A 1 417 ? 4.464 -12.580 82.409 1.00 42.61 1408 ARG A N 1
ATOM 3104 C CA . ARG A 1 417 ? 5.336 -12.689 81.250 1.00 44.14 1408 ARG A CA 1
ATOM 3105 C C . ARG A 1 417 ? 4.644 -13.438 80.120 1.00 47.89 1408 ARG A C 1
ATOM 3106 O O . ARG A 1 417 ? 4.732 -13.034 78.953 1.00 51.28 1408 ARG A O 1
ATOM 3114 N N . ALA A 1 418 ? 3.922 -14.517 80.446 1.00 45.18 1409 ALA A N 1
ATOM 3115 C CA . ALA A 1 418 ? 3.247 -15.267 79.391 1.00 45.06 1409 ALA A CA 1
ATOM 3116 C C . ALA A 1 418 ? 2.137 -14.443 78.751 1.00 47.02 1409 ALA A C 1
ATOM 3117 O O . ALA A 1 41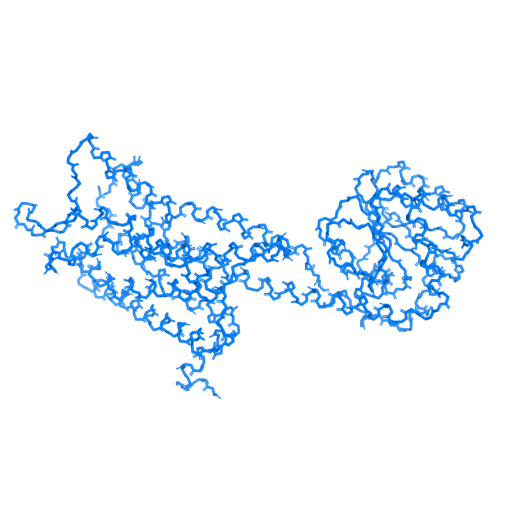8 ? 1.933 -14.508 77.533 1.00 46.41 1409 ALA A O 1
ATOM 3119 N N . MET A 1 419 ? 1.433 -13.633 79.544 1.00 46.22 1410 MET A N 1
ATOM 3120 C CA . MET A 1 419 ? 0.380 -12.798 78.976 1.00 47.09 1410 MET A CA 1
ATOM 3121 C C . MET A 1 419 ? 0.960 -11.698 78.095 1.00 45.97 1410 MET A C 1
ATOM 3122 O O . MET A 1 419 ? 0.473 -11.460 76.984 1.00 46.23 1410 MET A O 1
ATOM 3127 N N . SER A 1 420 ? 1.993 -11.000 78.574 1.00 46.88 1411 SER A N 1
ATOM 3128 C CA . SER A 1 420 ? 2.539 -9.909 77.775 1.00 47.35 1411 SER A CA 1
ATOM 3129 C C . SER A 1 420 ? 3.228 -10.423 76.516 1.00 45.62 1411 SER A C 1
ATOM 3130 O O . SER A 1 420 ? 3.193 -9.750 75.478 1.00 45.05 1411 SER A O 1
ATOM 3133 N N . PHE A 1 421 ? 3.847 -11.608 76.577 1.00 43.75 1412 PHE A N 1
ATOM 3134 C CA . PHE A 1 421 ? 4.401 -12.202 75.362 1.00 41.45 1412 PHE A CA 1
ATOM 3135 C C . PHE A 1 421 ? 3.298 -12.546 74.368 1.00 45.96 1412 PHE A C 1
ATOM 3136 O O . PHE A 1 421 ? 3.471 -12.372 73.157 1.00 45.11 1412 PHE A O 1
ATOM 3144 N N . SER A 1 422 ? 2.145 -12.986 74.858 1.00 45.86 1413 SER A N 1
ATOM 3145 C CA . SER A 1 422 ? 1.065 -13.370 73.961 1.00 43.79 1413 SER A CA 1
ATOM 3146 C C . SER A 1 422 ? 0.388 -12.154 73.338 1.00 47.58 1413 SER A C 1
ATOM 3147 O O . SER A 1 422 ? -0.053 -12.208 72.187 1.00 45.80 1413 SER A O 1
ATOM 3150 N N . GLU A 1 423 ? 0.395 -11.043 74.118 1.00 48.33 238 GLU A N 1
ATOM 3151 C CA . GLU A 1 423 ? -0.168 -9.798 73.609 1.00 51.03 238 GLU A CA 1
ATOM 3152 C C . GLU A 1 423 ? 0.653 -9.277 72.428 1.00 45.53 238 GLU A C 1
ATOM 3153 O O . GLU A 1 423 ? 0.095 -8.857 71.417 1.00 47.98 238 GLU A O 1
ATOM 3159 N N . GLN A 1 424 ? 1.981 -9.302 72.567 1.00 44.78 239 GLN A N 1
ATOM 3160 C CA . GLN A 1 424 ? 2.846 -8.867 71.475 1.00 46.64 239 GLN A CA 1
ATOM 3161 C C . GLN A 1 424 ? 2.684 -9.753 70.247 1.00 44.92 239 GLN A C 1
ATOM 3162 O O . GLN A 1 424 ? 2.691 -9.261 69.108 1.00 51.20 239 GLN A O 1
ATOM 3168 N N . VAL A 1 425 ? 2.505 -11.061 70.460 1.00 43.96 240 VAL A N 1
ATOM 3169 C CA . VAL A 1 425 ? 2.379 -11.986 69.337 1.00 43.59 240 VAL A CA 1
ATOM 3170 C C . VAL A 1 425 ? 1.107 -11.706 68.550 1.00 42.53 240 VAL A C 1
ATOM 3171 O O . VAL A 1 425 ? 1.131 -11.667 67.315 1.00 41.02 240 VAL A O 1
ATOM 3175 N N . SER A 1 426 ? -0.013 -11.476 69.244 1.00 42.55 241 SER A N 1
ATOM 3176 C CA . SER A 1 426 ? -1.272 -11.217 68.546 1.00 47.15 241 SER A CA 1
ATOM 3177 C C . SER A 1 426 ? -1.212 -9.916 67.754 1.00 46.60 241 SER A C 1
ATOM 3178 O O . SER A 1 426 ? -1.691 -9.849 66.611 1.00 45.85 241 SER A O 1
ATOM 3181 N N . ALA A 1 427 ? -0.622 -8.875 68.346 1.00 41.94 242 ALA A N 1
ATOM 3182 C CA . ALA A 1 427 ? -0.539 -7.590 67.662 1.00 47.49 242 ALA A CA 1
ATOM 3183 C C . ALA A 1 427 ? 0.336 -7.685 66.416 1.00 44.97 242 ALA A C 1
ATOM 3184 O O . ALA A 1 427 ? -0.037 -7.191 65.336 1.00 49.63 242 ALA A O 1
ATOM 3186 N N . ALA A 1 428 ? 1.493 -8.346 66.539 1.00 43.73 243 ALA A N 1
ATOM 3187 C CA . ALA A 1 428 ? 2.340 -8.548 65.371 1.00 41.55 243 ALA A CA 1
ATOM 3188 C C . ALA A 1 428 ? 1.640 -9.401 64.323 1.00 44.66 243 ALA A C 1
ATOM 3189 O O . ALA A 1 428 ? 1.791 -9.158 63.121 1.00 48.04 243 ALA A O 1
ATOM 3191 N N . ARG A 1 429 ? 0.844 -10.386 64.754 1.00 43.79 244 ARG A N 1
ATOM 3192 C CA . ARG A 1 429 ? 0.131 -11.218 63.787 1.00 42.70 244 ARG A CA 1
ATOM 3193 C C . ARG A 1 429 ? -0.879 -10.399 62.999 1.00 41.21 244 ARG A C 1
ATOM 3194 O O . ARG A 1 429 ? -1.083 -10.638 61.803 1.00 37.71 244 ARG A O 1
ATOM 3202 N N . LYS A 1 430 ? -1.505 -9.416 63.648 1.00 41.37 245 LYS A N 1
ATOM 3203 C CA . LYS A 1 430 ? -2.464 -8.574 62.934 1.00 49.48 245 LYS A CA 1
ATOM 3204 C C . LYS A 1 430 ? -1.767 -7.692 61.904 1.00 49.03 245 LYS A C 1
ATOM 3205 O O . LYS A 1 430 ? -2.228 -7.575 60.755 1.00 47.25 245 LYS A O 1
ATOM 3211 N N . VAL A 1 431 ? -0.644 -7.079 62.288 1.00 46.98 246 VAL A N 1
ATOM 3212 C CA . VAL A 1 431 ? 0.077 -6.248 61.321 1.00 44.92 246 VAL A CA 1
ATOM 3213 C C . VAL A 1 431 ? 0.580 -7.096 60.151 1.00 42.95 246 VAL A C 1
ATOM 3214 O O . VAL A 1 431 ? 0.505 -6.687 58.977 1.00 46.60 246 VAL A O 1
ATOM 3218 N N . VAL A 1 432 ? 1.058 -8.308 60.444 1.00 39.26 247 VAL A N 1
ATOM 3219 C CA . VAL A 1 432 ? 1.588 -9.161 59.388 1.00 38.75 247 VAL A CA 1
ATOM 3220 C C . VAL A 1 432 ? 0.473 -9.644 58.475 1.00 40.97 247 VAL A C 1
ATOM 3221 O O . VAL A 1 432 ? 0.654 -9.729 57.254 1.00 42.33 247 VAL A O 1
ATOM 3225 N N . LYS A 1 433 ? -0.707 -9.931 59.033 1.00 37.49 248 LYS A N 1
ATOM 3226 C CA . LYS A 1 433 ? -1.827 -10.315 58.183 1.00 40.11 248 LYS A CA 1
ATOM 3227 C C . LYS A 1 433 ? -2.207 -9.177 57.246 1.00 41.90 248 LYS A C 1
ATOM 3228 O O . LYS A 1 433 ? -2.514 -9.406 56.064 1.00 41.25 248 LYS A O 1
ATOM 3234 N N . MET A 1 434 ? -2.139 -7.937 57.739 1.00 39.72 249 MET A N 1
ATOM 3235 C CA . MET A 1 434 ? -2.456 -6.807 56.872 1.00 43.11 249 MET A CA 1
ATOM 3236 C C . MET A 1 434 ? -1.468 -6.710 55.714 1.00 41.59 249 MET A C 1
ATOM 3237 O O . MET A 1 434 ? -1.864 -6.552 54.548 1.00 37.99 249 MET A O 1
ATOM 3242 N N . MET A 1 435 ? -0.172 -6.805 56.013 1.00 34.72 250 MET A N 1
ATOM 3243 C CA . MET A 1 435 ? 0.797 -6.696 54.923 1.00 34.45 250 MET A CA 1
ATOM 3244 C C . MET A 1 435 ? 0.714 -7.879 53.963 1.00 40.28 250 MET A C 1
ATOM 3245 O O . MET A 1 435 ? 0.979 -7.729 52.759 1.00 41.56 250 MET A O 1
ATOM 3250 N N . ILE A 1 436 ? 0.331 -9.055 54.456 1.00 37.68 251 ILE A N 1
ATOM 3251 C CA . ILE A 1 436 ? 0.162 -10.179 53.546 1.00 39.06 251 ILE A CA 1
ATOM 3252 C C . ILE A 1 436 ? -1.009 -9.924 52.608 1.00 40.28 251 ILE A C 1
ATOM 3253 O O . ILE A 1 436 ? -0.946 -10.247 51.413 1.00 38.78 251 ILE A O 1
ATOM 3258 N N . VAL A 1 437 ? -2.088 -9.328 53.123 1.00 34.93 252 VAL A N 1
ATOM 3259 C CA . VAL A 1 437 ? -3.207 -8.990 52.247 1.00 36.71 252 VAL A CA 1
ATOM 3260 C C . VAL A 1 437 ? -2.767 -7.963 51.207 1.00 39.34 252 VAL A C 1
ATOM 3261 O O . VAL A 1 437 ? -3.135 -8.052 50.027 1.00 42.11 252 VAL A O 1
ATOM 3265 N N . VAL A 1 438 ? -1.904 -7.022 51.611 1.00 36.10 253 VAL A N 1
ATOM 3266 C CA . VAL A 1 438 ? -1.396 -6.021 50.670 1.00 40.86 253 VAL A CA 1
ATOM 3267 C C . VAL A 1 438 ? -0.631 -6.695 49.531 1.00 39.66 253 VAL A C 1
ATOM 3268 O O . VAL A 1 438 ? -0.872 -6.429 48.341 1.00 37.13 253 VAL A O 1
ATOM 3272 N N . VAL A 1 439 ? 0.296 -7.589 49.883 1.00 36.63 254 VAL A N 1
ATOM 3273 C CA . VAL A 1 439 ? 1.151 -8.192 48.867 1.00 37.22 254 VAL A CA 1
ATOM 3274 C C . VAL A 1 439 ? 0.355 -9.141 47.974 1.00 40.46 254 VAL A C 1
ATOM 3275 O O . VAL A 1 439 ? 0.586 -9.206 46.761 1.00 42.22 254 VAL A O 1
ATOM 3279 N N . CYS A 1 440 ? -0.593 -9.891 48.546 1.00 39.68 255 CYS A N 1
ATOM 3280 C CA . CYS A 1 440 ? -1.406 -10.771 47.715 1.00 40.15 255 CYS A CA 1
ATOM 3281 C C . CYS A 1 440 ? -2.274 -9.970 46.752 1.00 40.38 255 CYS A C 1
ATOM 3282 O O . CYS A 1 440 ? -2.487 -10.387 45.606 1.00 36.99 255 CYS A O 1
ATOM 3285 N N . THR A 1 441 ? -2.763 -8.806 47.189 1.00 39.30 256 THR A N 1
ATOM 3286 C CA . THR A 1 441 ? -3.566 -7.974 46.301 1.00 42.38 256 THR A CA 1
ATOM 3287 C C . THR A 1 441 ? -2.728 -7.438 45.144 1.00 39.17 256 THR A C 1
ATOM 3288 O O . THR A 1 441 ? -3.173 -7.454 43.989 1.00 39.83 256 THR A O 1
ATOM 3292 N N . PHE A 1 442 ? -1.496 -7.009 45.434 1.00 35.45 257 PHE A N 1
ATOM 3293 C CA . PHE A 1 442 ? -0.575 -6.596 44.375 1.00 35.86 257 PHE A CA 1
ATOM 3294 C C . PHE A 1 442 ? -0.323 -7.735 43.388 1.00 39.21 257 PHE A C 1
ATOM 3295 O O . PHE A 1 442 ? -0.362 -7.543 42.158 1.00 38.10 257 PHE A O 1
ATOM 3303 N N . ALA A 1 443 ? -0.092 -8.943 43.917 1.00 38.90 258 ALA A N 1
ATOM 3304 C CA . ALA A 1 443 ? 0.205 -10.085 43.056 1.00 38.48 258 ALA A CA 1
ATOM 3305 C C . ALA A 1 443 ? -0.968 -10.408 42.140 1.00 39.46 258 ALA A C 1
ATOM 3306 O O . ALA A 1 443 ? -0.785 -10.660 40.939 1.00 41.92 258 ALA A O 1
ATOM 3308 N N . ILE A 1 444 ? -2.188 -10.356 42.680 1.00 38.89 259 ILE A N 1
ATOM 3309 C CA . ILE A 1 444 ? -3.369 -10.654 41.875 1.00 38.12 259 ILE A CA 1
ATOM 3310 C C . ILE A 1 444 ? -3.582 -9.579 40.821 1.00 41.78 259 ILE A C 1
ATOM 3311 O O . ILE A 1 444 ? -3.874 -9.880 39.656 1.00 40.52 259 ILE A O 1
ATOM 3316 N N . CYS A 1 445 ? -3.440 -8.310 41.209 1.00 36.71 260 CYS A N 1
ATOM 3317 C CA . CYS A 1 445 ? -3.716 -7.224 40.281 1.00 42.31 260 CYS A CA 1
ATOM 3318 C C . CYS A 1 445 ? -2.741 -7.211 39.116 1.00 41.97 260 CYS A C 1
ATOM 3319 O O . CYS A 1 445 ? -3.135 -6.888 37.990 1.00 40.62 260 CYS A O 1
ATOM 3322 N N . TRP A 1 446 ? -1.479 -7.579 39.347 1.00 41.65 261 TRP A N 1
ATOM 3323 C CA . TRP A 1 446 ? -0.499 -7.488 38.275 1.00 37.81 261 TRP A CA 1
ATOM 3324 C C . TRP A 1 446 ? -0.263 -8.791 37.513 1.00 42.43 261 TRP A C 1
ATOM 3325 O O . TRP A 1 446 ? 0.339 -8.740 36.435 1.00 43.82 261 TRP A O 1
ATOM 3336 N N . LEU A 1 447 ? -0.716 -9.950 38.011 1.00 38.73 262 LEU A N 1
ATOM 3337 C CA . LEU A 1 447 ? -0.486 -11.177 37.244 1.00 41.05 262 LEU A CA 1
ATOM 3338 C C . LEU A 1 447 ? -1.105 -11.168 35.844 1.00 44.31 262 LEU A C 1
ATOM 3339 O O . LEU A 1 447 ? -0.389 -11.496 34.877 1.00 43.52 262 LEU A O 1
ATOM 3344 N N . PRO A 1 448 ? -2.394 -10.858 35.649 1.00 43.50 263 PRO A N 1
ATOM 3345 C CA . PRO A 1 448 ? -2.918 -10.848 34.271 1.00 42.87 263 PRO A CA 1
ATOM 3346 C C . PRO A 1 448 ? -2.191 -9.882 33.349 1.00 44.29 263 PRO A C 1
ATOM 3347 O O . PRO A 1 448 ? -2.011 -10.189 32.167 1.00 42.43 263 PRO A O 1
ATOM 3351 N N . PHE A 1 449 ? -1.741 -8.738 33.868 1.00 45.02 264 PHE A N 1
ATOM 3352 C CA . PHE A 1 449 ? -1.031 -7.746 33.061 1.00 41.23 264 PHE A CA 1
ATOM 3353 C C . PHE A 1 449 ? 0.279 -8.308 32.517 1.00 41.82 264 PHE A C 1
ATOM 3354 O O . PHE A 1 449 ? 0.557 -8.250 31.306 1.00 42.00 264 PHE A O 1
ATOM 3362 N N . HIS A 1 450 ? 1.095 -8.878 33.406 1.00 44.76 265 HIS A N 1
ATOM 3363 C CA . HIS A 1 450 ? 2.354 -9.454 32.964 1.00 44.20 265 HIS A CA 1
ATOM 3364 C C . HIS A 1 450 ? 2.142 -10.684 32.098 1.00 47.90 265 HIS A C 1
ATOM 3365 O O . HIS A 1 450 ? 2.928 -10.916 31.176 1.00 51.28 265 HIS A O 1
ATOM 3372 N N . ILE A 1 451 ? 1.086 -11.468 32.346 1.00 44.71 266 ILE A N 1
ATOM 3373 C CA . ILE A 1 451 ? 0.813 -12.591 31.453 1.00 45.96 266 ILE A CA 1
ATOM 3374 C C . ILE A 1 451 ? 0.442 -12.082 30.068 1.00 47.68 266 ILE A C 1
ATOM 3375 O O . ILE A 1 451 ? 0.882 -12.631 29.051 1.00 46.70 266 ILE A O 1
ATOM 3380 N N . PHE A 1 452 ? -0.343 -11.005 30.006 1.00 49.19 267 PHE A N 1
ATOM 3381 C CA . PHE A 1 452 ? -0.750 -10.458 28.719 1.00 50.10 267 PHE A CA 1
ATOM 3382 C C . PHE A 1 452 ? 0.461 -10.002 27.923 1.00 47.54 267 PHE A C 1
ATOM 3383 O O . PHE A 1 452 ? 0.520 -10.195 26.705 1.00 46.99 267 PHE A O 1
ATOM 3391 N N . PHE A 1 453 ? 1.455 -9.423 28.597 1.00 48.48 268 PHE A N 1
ATOM 3392 C CA . PHE A 1 453 ? 2.620 -8.951 27.854 1.00 47.67 268 PHE A CA 1
ATOM 3393 C C . PHE A 1 453 ? 3.728 -9.993 27.690 1.00 51.13 268 PHE A C 1
ATOM 3394 O O . PHE A 1 453 ? 4.633 -9.783 26.877 1.00 43.88 268 PHE A O 1
ATOM 3402 N N . LEU A 1 454 ? 3.684 -11.109 28.418 1.00 51.80 269 LEU A N 1
ATOM 3403 C CA . LEU A 1 454 ? 4.656 -12.176 28.213 1.00 57.23 269 LEU A CA 1
ATOM 3404 C C . LEU A 1 454 ? 4.149 -13.281 27.299 1.00 62.40 269 LEU A C 1
ATOM 3405 O O . LEU A 1 454 ? 4.961 -14.043 26.764 1.00 62.26 269 LEU A O 1
ATOM 3410 N N . LEU A 1 455 ? 2.839 -13.352 27.080 1.00 67.23 270 LEU A N 1
ATOM 3411 C CA . LEU A 1 455 ? 2.265 -14.366 26.200 1.00 71.82 270 LEU A CA 1
ATOM 3412 C C . LEU A 1 455 ? 2.864 -14.389 24.801 1.00 71.65 270 LEU A C 1
ATOM 3413 O O . LEU A 1 455 ? 3.088 -15.492 24.282 1.00 75.79 270 LEU A O 1
ATOM 3418 N N . PRO A 1 456 ? 3.116 -13.262 24.128 1.00 70.46 271 PRO A N 1
ATOM 3419 C CA . PRO A 1 456 ? 3.657 -13.360 22.761 1.00 72.80 271 PRO A CA 1
ATOM 3420 C C . PRO A 1 456 ? 4.950 -14.154 22.671 1.00 74.31 271 PRO A C 1
ATOM 3421 O O . PRO A 1 456 ? 5.180 -14.827 21.661 1.00 79.34 271 PRO A O 1
ATOM 3425 N N . TYR A 1 457 ? 5.807 -14.096 23.697 1.00 71.06 272 TYR A N 1
ATOM 3426 C CA . TYR A 1 457 ? 7.008 -14.924 23.696 1.00 73.49 272 TYR A CA 1
ATOM 3427 C C . TYR A 1 457 ? 6.663 -16.409 23.733 1.00 79.25 272 TYR A C 1
ATOM 3428 O O . TYR A 1 457 ? 7.362 -17.232 23.129 1.00 80.55 272 TYR A O 1
ATOM 3437 N N . ILE A 1 458 ? 5.594 -16.771 24.438 1.00 83.66 273 ILE A N 1
ATOM 3438 C CA . ILE A 1 458 ? 5.226 -18.175 24.615 1.00 89.76 273 ILE A CA 1
ATOM 3439 C C . ILE A 1 458 ? 4.368 -18.682 23.464 1.00 95.06 273 ILE A C 1
ATOM 3440 O O . ILE A 1 458 ? 4.552 -19.808 22.995 1.00 97.54 273 ILE A O 1
ATOM 3445 N N . ASN A 1 459 ? 3.433 -17.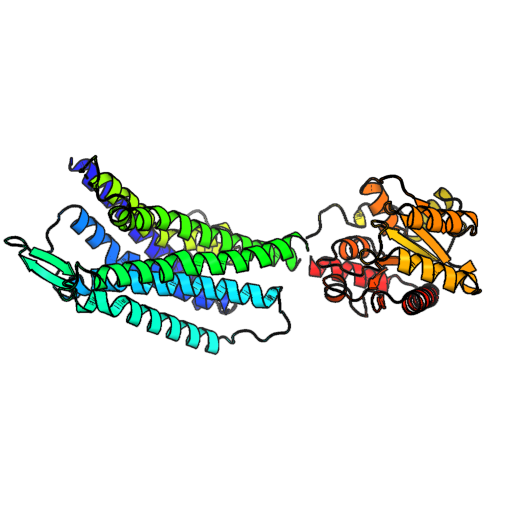859 22.993 1.00 97.07 274 ASN A N 1
ATOM 3446 C CA . ASN A 1 459 ? 2.512 -18.253 21.928 1.00 100.97 274 ASN A CA 1
ATOM 3447 C C . ASN A 1 459 ? 2.051 -16.985 21.234 1.00 103.66 274 ASN A C 1
ATOM 3448 O O . ASN A 1 459 ? 1.030 -16.390 21.602 1.00 103.52 274 ASN A O 1
ATOM 3453 N N . PRO A 1 460 ? 2.785 -16.535 20.214 1.00 106.53 275 PRO A N 1
ATOM 3454 C CA . PRO A 1 460 ? 2.484 -15.231 19.607 1.00 109.45 275 PRO A CA 1
ATOM 3455 C C . PRO A 1 460 ? 1.187 -15.230 18.812 1.00 115.84 275 PRO A C 1
ATOM 3456 O O . PRO A 1 460 ? 1.203 -15.288 17.579 1.00 117.16 275 PRO A O 1
ATOM 3460 N N . ASP A 1 461 ? 0.047 -15.160 19.522 1.00 119.94 276 ASP A N 1
ATOM 3461 C CA . ASP A 1 461 ? -1.278 -15.049 18.901 1.00 124.01 276 ASP A CA 1
ATOM 3462 C C . ASP A 1 461 ? -2.130 -14.112 19.764 1.00 123.69 276 ASP A C 1
ATOM 3463 O O . ASP A 1 461 ? -2.997 -14.546 20.526 1.00 130.73 276 ASP A O 1
ATOM 3468 N N . LEU A 1 462 ? -1.876 -12.812 19.637 1.00 118.14 277 LEU A N 1
ATOM 3469 C CA . LEU A 1 462 ? -2.675 -11.802 20.327 1.00 111.61 277 LEU A CA 1
ATOM 3470 C C . LEU A 1 462 ? -3.625 -11.114 19.355 1.00 111.77 277 LEU A C 1
ATOM 3471 O O . LEU A 1 462 ? -3.438 -9.948 19.007 1.00 111.21 277 LEU A O 1
ATOM 3476 N N . LEU A 1 464 ? -4.769 -12.817 16.506 1.00 121.21 279 LEU A N 1
ATOM 3477 C CA . LEU A 1 464 ? -6.205 -13.023 16.651 1.00 123.48 279 LEU A CA 1
ATOM 3478 C C . LEU A 1 464 ? -6.802 -12.039 17.648 1.00 125.67 279 LEU A C 1
ATOM 3479 O O . LEU A 1 464 ? -6.429 -12.041 18.820 1.00 124.76 279 LEU A O 1
ATOM 3481 N N . LYS A 1 465 ? -7.736 -11.206 17.182 1.00 130.40 280 LYS A N 1
ATOM 3482 C CA . LYS A 1 465 ? -8.409 -10.256 18.060 1.00 134.01 280 LYS A CA 1
ATOM 3483 C C . LYS A 1 465 ? -9.086 -11.004 19.204 1.00 138.93 280 LYS A C 1
ATOM 3484 O O . LYS A 1 465 ? -8.598 -10.981 20.337 1.00 142.90 280 LYS A O 1
ATOM 3490 N N . LYS A 1 466 ? -10.177 -11.709 18.913 1.00 140.36 281 LYS A N 1
ATOM 3491 C CA . LYS A 1 466 ? -10.878 -12.509 19.915 1.00 139.84 281 LYS A CA 1
ATOM 3492 C C . LYS A 1 466 ? -11.230 -11.668 21.141 1.00 135.62 281 LYS A C 1
ATOM 3493 O O . LYS A 1 466 ? -10.940 -12.035 22.282 1.00 135.53 281 LYS A O 1
ATOM 3495 N N . PHE A 1 467 ? -11.855 -10.513 20.885 1.00 130.43 282 PHE A N 1
ATOM 3496 C CA . PHE A 1 467 ? -12.227 -9.553 21.928 1.00 123.26 282 PHE A CA 1
ATOM 3497 C C . PHE A 1 467 ? -11.007 -9.036 22.693 1.00 113.40 282 PHE A C 1
ATOM 3498 O O . PHE A 1 467 ? -11.100 -8.737 23.886 1.00 113.03 282 PHE A O 1
ATOM 3506 N N . ILE A 1 468 ? -9.852 -8.923 22.026 1.00 104.74 283 ILE A N 1
ATOM 3507 C CA . ILE A 1 468 ? -8.630 -8.596 22.759 1.00 94.19 283 ILE A CA 1
ATOM 3508 C C . ILE A 1 468 ? -8.693 -7.198 23.365 1.00 85.87 283 ILE A C 1
ATOM 3509 O O . ILE A 1 468 ? -8.130 -6.965 24.442 1.00 83.77 283 ILE A O 1
ATOM 3514 N N . GLN A 1 469 ? -9.369 -6.247 22.710 1.00 80.26 284 GLN A N 1
ATOM 3515 C CA . GLN A 1 469 ? -9.420 -4.899 23.267 1.00 76.74 284 GLN A CA 1
ATOM 3516 C C . GLN A 1 469 ? -10.231 -4.867 24.554 1.00 73.06 284 GLN A C 1
ATOM 3517 O O . GLN A 1 469 ? -9.887 -4.139 25.492 1.00 68.29 284 GLN A O 1
ATOM 3523 N N . GLN A 1 470 ? -11.304 -5.656 24.622 1.00 74.14 285 GLN A N 1
ATOM 3524 C CA . GLN A 1 470 ? -12.047 -5.764 25.870 1.00 75.29 285 GLN A CA 1
ATOM 3525 C C . GLN A 1 470 ? -11.206 -6.452 26.935 1.00 69.76 285 GLN A C 1
ATOM 3526 O O . GLN A 1 470 ? -11.169 -6.012 28.094 1.00 70.46 285 GLN A O 1
ATOM 3532 N N . VAL A 1 471 ? -10.487 -7.509 26.545 1.00 62.88 286 VAL A N 1
ATOM 3533 C CA . VAL A 1 471 ? -9.595 -8.188 27.476 1.00 60.15 286 VAL A CA 1
ATOM 3534 C C . VAL A 1 471 ? -8.492 -7.245 27.933 1.00 56.28 286 VAL A C 1
ATOM 3535 O O . VAL A 1 471 ? -8.116 -7.229 29.112 1.00 57.67 286 VAL A O 1
ATOM 3539 N N . TYR A 1 472 ? -7.985 -6.416 27.018 1.00 51.27 287 TYR A N 1
ATOM 3540 C CA . TYR A 1 472 ? -6.922 -5.494 27.393 1.00 50.37 287 TYR A CA 1
ATOM 3541 C C . TYR A 1 472 ? -7.435 -4.405 28.325 1.00 46.57 287 TYR A C 1
ATOM 3542 O O . TYR A 1 472 ? -6.755 -4.042 29.289 1.00 42.37 287 TYR A O 1
ATOM 3551 N N . LEU A 1 473 ? -8.635 -3.878 28.066 1.00 45.46 288 LEU A N 1
ATOM 3552 C CA . LEU A 1 473 ? -9.185 -2.864 28.958 1.00 48.60 288 LEU A CA 1
ATOM 3553 C C . LEU A 1 473 ? -9.446 -3.438 30.344 1.00 48.00 288 LEU A C 1
ATOM 3554 O O . LEU A 1 473 ? -9.198 -2.770 31.353 1.00 43.73 288 LEU A O 1
ATOM 3559 N N . ALA A 1 474 ? -9.871 -4.704 30.415 1.00 45.44 289 ALA A N 1
ATOM 3560 C CA . ALA A 1 474 ? -10.124 -5.326 31.712 1.00 49.69 289 ALA A CA 1
ATOM 3561 C C . ALA A 1 474 ? -8.826 -5.571 32.474 1.00 47.77 289 ALA A C 1
ATOM 3562 O O . ALA A 1 474 ? -8.726 -5.282 33.676 1.00 45.21 289 ALA A O 1
ATOM 3564 N N . ILE A 1 475 ? -7.821 -6.117 31.787 1.00 47.15 290 ILE A N 1
ATOM 3565 C CA . ILE A 1 475 ? -6.549 -6.406 32.435 1.00 45.96 290 ILE A CA 1
ATOM 3566 C C . ILE A 1 475 ? -5.871 -5.117 32.881 1.00 44.25 290 ILE A C 1
ATOM 3567 O O . ILE A 1 475 ? -5.332 -5.029 33.996 1.00 46.10 290 ILE A O 1
ATOM 3572 N N . MET A 1 476 ? -5.901 -4.084 32.033 1.00 42.73 291 MET A N 1
ATOM 3573 C CA . MET A 1 476 ? -5.320 -2.818 32.446 1.00 42.18 291 MET A CA 1
ATOM 3574 C C . MET A 1 476 ? -6.114 -2.181 33.575 1.00 38.32 291 MET A C 1
ATOM 3575 O O . MET A 1 476 ? -5.521 -1.543 34.450 1.00 43.82 291 MET A O 1
ATOM 3580 N N . TRP A 1 477 ? -7.440 -2.361 33.605 1.00 38.99 292 TRP A N 1
ATOM 3581 C CA . TRP A 1 477 ? -8.202 -1.819 34.723 1.00 43.74 292 TRP A CA 1
ATOM 3582 C C . TRP A 1 477 ? -7.788 -2.477 36.029 1.00 44.54 292 TRP A C 1
ATOM 3583 O O . TRP A 1 477 ? -7.599 -1.794 37.042 1.00 38.90 292 TRP A O 1
ATOM 3594 N N . LEU A 1 478 ? -7.621 -3.801 36.023 1.00 38.75 293 LEU A N 1
ATOM 3595 C CA . LEU A 1 478 ? -7.206 -4.479 37.248 1.00 43.53 293 LEU A CA 1
ATOM 3596 C C . LEU A 1 478 ? -5.827 -3.998 37.696 1.00 42.24 293 LEU A C 1
ATOM 3597 O O . LEU A 1 478 ? -5.613 -3.654 38.880 1.00 44.74 293 LEU A O 1
ATOM 3602 N N . ALA A 1 479 ? -4.900 -3.894 36.740 1.00 38.00 294 ALA A N 1
ATOM 3603 C CA . ALA A 1 479 ? -3.551 -3.465 37.082 1.00 39.72 294 ALA A CA 1
ATOM 3604 C C . ALA A 1 479 ? -3.557 -2.057 37.668 1.00 40.64 294 ALA A C 1
ATOM 3605 O O . ALA A 1 479 ? -2.960 -1.813 38.722 1.00 42.12 294 ALA A O 1
ATOM 3607 N N . MET A 1 480 ? -4.254 -1.119 37.014 1.00 41.69 295 MET A N 1
ATOM 3608 C CA . MET A 1 480 ? -4.304 0.251 37.523 1.00 44.63 295 MET A CA 1
ATOM 3609 C C . MET A 1 480 ? -5.042 0.333 38.850 1.00 42.35 295 MET A C 1
ATOM 3610 O O . MET A 1 480 ? -4.707 1.174 39.690 1.00 36.70 295 MET A O 1
ATOM 3615 N N . SER A 1 481 ? -6.051 -0.515 39.048 1.00 38.24 296 SER A N 1
ATOM 3616 C CA . SER A 1 481 ? -6.824 -0.489 40.279 1.00 41.08 296 SER A CA 1
ATOM 3617 C C . SER A 1 481 ? -5.987 -0.911 41.466 1.00 40.40 296 SER A C 1
ATOM 3618 O O . SER A 1 481 ? -6.348 -0.597 42.605 1.00 38.02 296 SER A O 1
ATOM 3621 N N . SER A 1 482 ? -4.879 -1.614 41.219 1.00 40.50 297 SER A N 1
ATOM 3622 C CA . SER A 1 482 ? -3.979 -1.931 42.329 1.00 38.86 297 SER A CA 1
ATOM 3623 C C . SER A 1 482 ? -3.602 -0.692 43.147 1.00 42.91 297 SER A C 1
ATOM 3624 O O . SER A 1 482 ? -3.270 -0.810 44.333 1.00 44.63 297 SER A O 1
ATOM 3627 N N . THR A 1 483 ? -3.641 0.499 42.540 1.00 40.40 298 THR A N 1
ATOM 3628 C CA . THR A 1 483 ? -3.244 1.721 43.231 1.00 40.99 298 THR A CA 1
ATOM 3629 C C . THR A 1 483 ? -4.283 2.229 44.227 1.00 43.22 298 THR A C 1
ATOM 3630 O O . THR A 1 483 ? -3.977 3.162 44.975 1.00 37.15 298 THR A O 1
ATOM 3634 N N . MET A 1 484 ? -5.507 1.693 44.237 1.00 37.21 299 MET A N 1
ATOM 3635 C CA . MET A 1 484 ? -6.526 2.177 45.163 1.00 42.05 299 MET A CA 1
ATOM 3636 C C . MET A 1 484 ? -6.793 1.264 46.366 1.00 44.27 299 MET A C 1
ATOM 3637 O O . MET A 1 484 ? -7.534 1.669 47.271 1.00 38.64 299 MET A O 1
ATOM 3642 N N . TYR A 1 485 ? -6.216 0.061 46.422 1.00 37.40 300 TYR A N 1
ATOM 3643 C CA . TYR A 1 485 ? -6.655 -0.894 47.441 1.00 40.07 300 TYR A CA 1
ATOM 3644 C C . TYR A 1 485 ? -5.985 -0.698 48.798 1.00 37.85 300 TYR A C 1
ATOM 3645 O O . TYR A 1 485 ? -6.623 -0.953 49.827 1.00 37.91 300 TYR A O 1
ATOM 3654 N N . ASN A 1 486 ? -4.716 -0.281 48.835 1.00 36.75 301 ASN A N 1
ATOM 3655 C CA . ASN A 1 486 ? -3.994 -0.243 50.109 1.00 36.64 301 ASN A CA 1
ATOM 3656 C C . ASN A 1 486 ? -4.653 0.646 51.160 1.00 43.69 301 ASN A C 1
ATOM 3657 O O . ASN A 1 486 ? -4.734 0.216 52.321 1.00 45.36 301 ASN A O 1
ATOM 3662 N N . PRO A 1 487 ? -5.094 1.876 50.868 1.00 45.54 302 PRO A N 1
ATOM 3663 C CA . PRO A 1 487 ? -5.806 2.638 51.911 1.00 46.16 302 PRO A CA 1
ATOM 3664 C C . PRO A 1 487 ? -7.052 1.929 52.415 1.00 44.23 302 PRO A C 1
ATOM 3665 O O . PRO A 1 487 ? -7.372 2.020 53.605 1.00 40.23 302 PRO A O 1
ATOM 3669 N N . ILE A 1 488 ? -7.753 1.193 51.543 1.00 41.23 303 ILE A N 1
ATOM 3670 C CA . ILE A 1 488 ? -8.925 0.445 51.991 1.00 42.93 303 ILE A CA 1
ATOM 3671 C C . ILE A 1 488 ? -8.508 -0.699 52.906 1.00 41.28 303 ILE A C 1
ATOM 3672 O O . ILE A 1 488 ? -9.145 -0.958 53.937 1.00 41.91 303 ILE A O 1
ATOM 3677 N N . ILE A 1 489 ? -7.415 -1.380 52.558 1.00 38.50 304 ILE A N 1
ATOM 3678 C CA . ILE A 1 489 ? -6.903 -2.463 53.390 1.00 38.01 304 ILE A CA 1
ATOM 3679 C C . ILE A 1 489 ? -6.476 -1.933 54.756 1.00 42.49 304 ILE A C 1
ATOM 3680 O O . ILE A 1 489 ? -6.755 -2.551 55.796 1.00 40.21 304 ILE A O 1
ATOM 3685 N N . TYR A 1 490 ? -5.838 -0.756 54.782 1.00 40.74 305 TYR A N 1
ATOM 3686 C CA . TYR A 1 490 ? -5.427 -0.180 56.060 1.00 41.51 305 TYR A CA 1
ATOM 3687 C C . TYR A 1 490 ? -6.636 0.204 56.897 1.00 44.66 305 TYR A C 1
ATOM 3688 O O . TYR A 1 490 ? -6.661 -0.031 58.113 1.00 43.95 305 TYR A O 1
ATOM 3697 N N . CYS A 1 491 ? -7.653 0.788 56.261 1.00 44.24 306 CYS A N 1
ATOM 3698 C CA . CYS A 1 491 ? -8.857 1.155 56.996 1.00 47.29 306 CYS A CA 1
ATOM 3699 C C . CYS A 1 491 ? -9.572 -0.073 57.557 1.00 47.83 306 CYS A C 1
ATOM 3700 O O . CYS A 1 491 ? -10.164 -0.006 58.641 1.00 46.81 306 CYS A O 1
ATOM 3703 N N . CYS A 1 492 ? -9.511 -1.206 56.851 1.00 48.54 307 CYS A N 1
ATOM 3704 C CA . CYS A 1 492 ? -10.229 -2.390 57.313 1.00 50.94 307 CYS A CA 1
ATOM 3705 C C . CYS A 1 492 ? -9.463 -3.156 58.387 1.00 45.88 307 CYS A C 1
ATOM 3706 O O . CYS A 1 492 ? -10.080 -3.739 59.285 1.00 46.54 307 CYS A O 1
ATOM 3709 N N . LEU A 1 493 ? -8.131 -3.185 58.316 1.00 46.19 308 LEU A N 1
ATOM 3710 C CA . LEU A 1 493 ? -7.352 -4.122 59.122 1.00 48.30 308 LEU A CA 1
ATOM 3711 C C . LEU A 1 493 ? -6.439 -3.457 60.149 1.00 49.82 308 LEU A C 1
ATOM 3712 O O . LEU A 1 493 ? -5.607 -4.144 60.753 1.00 51.87 308 LEU A O 1
ATOM 3717 N N . ASN A 1 494 ? -6.568 -2.151 60.374 1.00 46.18 309 ASN A N 1
ATOM 3718 C CA . ASN A 1 494 ? -5.695 -1.449 61.310 1.00 45.21 309 ASN A CA 1
ATOM 3719 C C . ASN A 1 494 ? -6.497 -0.378 62.030 1.00 48.13 309 ASN A C 1
ATOM 3720 O O . ASN A 1 494 ? -7.054 0.520 61.387 1.00 46.70 309 ASN A O 1
ATOM 3725 N N . ASP A 1 495 ? -6.534 -0.468 63.366 1.00 42.19 310 ASP A N 1
ATOM 3726 C CA . ASP A 1 495 ? -7.354 0.441 64.164 1.00 44.06 310 ASP A CA 1
ATOM 3727 C C . ASP A 1 495 ? -6.898 1.886 64.021 1.00 44.46 310 ASP A C 1
ATOM 3728 O O . ASP A 1 495 ? -7.728 2.804 63.973 1.00 47.41 310 ASP A O 1
ATOM 3733 N N . ARG A 1 496 ? -5.587 2.115 63.944 1.00 47.11 311 ARG A N 1
ATOM 3734 C CA . ARG A 1 496 ? -5.117 3.494 63.862 1.00 51.67 311 ARG A CA 1
ATOM 3735 C C . ARG A 1 496 ? -5.494 4.126 62.526 1.00 51.09 311 ARG A C 1
ATOM 3736 O O . ARG A 1 496 ? -5.951 5.276 62.483 1.00 51.15 311 ARG A O 1
ATOM 3744 N N . PHE A 1 497 ? -5.351 3.379 61.428 1.00 49.65 312 PHE A N 1
ATOM 3745 C CA . PHE A 1 497 ? -5.746 3.916 60.131 1.00 46.79 312 PHE A CA 1
ATOM 3746 C C . PHE A 1 497 ? -7.256 4.102 60.028 1.00 47.70 312 PHE A C 1
ATOM 3747 O O . PHE A 1 497 ? -7.715 5.060 59.395 1.00 49.22 312 PHE A O 1
ATOM 3755 N N . ARG A 1 498 ? -8.044 3.222 60.651 1.00 46.40 313 ARG A N 1
ATOM 3756 C CA . ARG A 1 498 ? -9.488 3.426 60.631 1.00 51.42 313 ARG A CA 1
ATOM 3757 C C . ARG A 1 498 ? -9.873 4.670 61.419 1.00 55.82 313 ARG A C 1
ATOM 3758 O O . ARG A 1 498 ? -10.740 5.442 60.988 1.00 59.46 313 ARG A O 1
ATOM 3766 N N . LEU A 1 499 ? -9.218 4.899 62.563 1.00 54.68 314 LEU A N 1
ATOM 3767 C CA . LEU A 1 499 ? -9.466 6.129 63.308 1.00 57.07 314 LEU A CA 1
ATOM 3768 C C . LEU A 1 499 ? -9.055 7.348 62.499 1.00 54.16 314 LEU A C 1
ATOM 3769 O O . LEU A 1 499 ? -9.727 8.386 62.537 1.00 55.18 314 LEU A O 1
ATOM 3774 N N . GLY A 1 500 ? -7.972 7.231 61.730 1.00 52.77 315 GLY A N 1
ATOM 3775 C CA . GLY A 1 500 ? -7.556 8.354 60.909 1.00 53.89 315 GLY A CA 1
ATOM 3776 C C . GLY A 1 500 ? -8.540 8.651 59.796 1.00 55.54 315 GLY A C 1
ATOM 3777 O O . GLY A 1 500 ? -8.826 9.814 59.505 1.00 58.89 315 GLY A O 1
ATOM 3778 N N . PHE A 1 501 ? -9.092 7.605 59.175 1.00 53.92 316 PHE A N 1
ATOM 3779 C CA . PHE A 1 501 ? -10.103 7.816 58.144 1.00 53.25 316 PHE A CA 1
ATOM 3780 C C . PHE A 1 501 ? -11.388 8.390 58.726 1.00 58.45 316 PHE A C 1
ATOM 3781 O O . PHE A 1 501 ? -12.050 9.219 58.083 1.00 59.25 316 PHE A O 1
ATOM 3789 N N . LYS A 1 502 ? -11.739 7.990 59.949 1.00 60.26 317 LYS A N 1
ATOM 3790 C CA . LYS A 1 502 ? -12.887 8.603 60.604 1.00 66.36 317 LYS A CA 1
ATOM 3791 C C . LYS A 1 502 ? -12.640 10.082 60.861 1.00 64.50 317 LYS A C 1
ATOM 3792 O O . LYS A 1 502 ? -13.522 10.915 60.630 1.00 60.78 317 LYS A O 1
ATOM 3798 N N . HIS A 1 503 ? -11.438 10.426 61.329 1.00 67.58 318 HIS A N 1
ATOM 3799 C CA . HIS A 1 503 ? -11.105 11.830 61.549 1.00 71.97 318 HIS A CA 1
ATOM 3800 C C . HIS A 1 503 ? -11.122 12.607 60.236 1.00 69.31 318 HIS A C 1
ATOM 3801 O O . HIS A 1 503 ? -11.549 13.767 60.196 1.00 71.04 318 HIS A O 1
ATOM 3808 N N . ALA A 1 504 ? -10.682 11.973 59.147 1.00 63.09 319 ALA A N 1
ATOM 3809 C CA . ALA A 1 504 ? -10.652 12.647 57.852 1.00 63.12 319 ALA A CA 1
ATOM 3810 C C . ALA A 1 504 ? -12.048 12.864 57.282 1.00 66.54 319 ALA A C 1
ATOM 3811 O O . ALA A 1 504 ? -12.274 13.844 56.562 1.00 66.99 319 ALA A O 1
ATOM 3813 N N . PHE A 1 505 ? -12.993 11.971 57.580 1.00 68.73 320 PHE A N 1
ATOM 3814 C CA . PHE A 1 505 ? -14.331 12.069 57.011 1.00 75.62 320 PHE A CA 1
ATOM 3815 C C . PHE A 1 505 ? -15.399 12.372 58.057 1.00 86.09 320 PHE A C 1
ATOM 3816 O O . PHE A 1 505 ? -16.576 12.065 57.840 1.00 88.27 320 PHE A O 1
ATOM 3824 N N . ARG A 1 506 ? -15.004 12.934 59.197 1.00 94.43 321 ARG A N 1
ATOM 3825 C CA . ARG A 1 506 ? -15.941 13.370 60.238 1.00 104.80 321 ARG A CA 1
ATOM 3826 C C . ARG A 1 506 ? -17.188 14.128 59.752 1.00 114.55 321 ARG A C 1
ATOM 3827 O O . ARG A 1 506 ? -18.259 13.989 60.347 1.00 116.80 321 ARG A O 1
ATOM 3845 N N . CYS A 1 508 ? -19.077 13.702 57.113 1.00 135.50 323 CYS A N 1
ATOM 3846 C CA . CYS A 1 508 ? -20.102 12.763 56.660 1.00 136.44 323 CYS A CA 1
ATOM 3847 C C . CYS A 1 508 ? -20.978 12.271 57.811 1.00 139.12 323 CYS A C 1
ATOM 3848 O O . CYS A 1 508 ? -20.492 12.069 58.925 1.00 139.61 323 CYS A O 1
ATOM 3851 N N . PRO A 1 509 ? -22.275 12.076 57.542 1.00 140.57 324 PRO A N 1
ATOM 3852 C CA . PRO A 1 509 ? -23.219 11.678 58.603 1.00 142.14 324 PRO A CA 1
ATOM 3853 C C . PRO A 1 509 ? -23.117 10.200 58.972 1.00 140.80 324 PRO A C 1
ATOM 3854 O O . PRO A 1 509 ? -24.097 9.451 58.937 1.00 142.24 324 PRO A O 1
ATOM 3858 N N . PHE A 1 510 ? -21.908 9.770 59.336 1.00 137.61 325 PHE A N 1
ATOM 3859 C CA . PHE A 1 510 ? -21.699 8.444 59.907 1.00 135.01 325 PHE A CA 1
ATOM 3860 C C . PHE A 1 510 ? -20.852 8.561 61.167 1.00 133.41 325 PHE A C 1
ATOM 3861 O O . PHE A 1 510 ? -21.275 8.162 62.257 1.00 134.57 325 PHE A O 1
ATOM 3869 N N . ILE A 1 511 ? -19.644 9.106 61.012 1.00 130.14 326 ILE A N 1
ATOM 3870 C CA . ILE A 1 511 ? -18.698 9.213 62.114 1.00 127.31 326 ILE A CA 1
ATOM 3871 C C . ILE A 1 511 ? -19.175 10.261 63.113 1.00 131.42 326 ILE A C 1
ATOM 3872 O O . ILE A 1 511 ? -19.749 11.293 62.736 1.00 134.22 326 ILE A O 1
ATOM 3877 N N . SER A 1 512 ? -18.933 10.007 64.396 1.00 131.45 327 SER A N 1
ATOM 3878 C CA . SER A 1 512 ? -19.272 10.968 65.442 1.00 133.91 327 SER A CA 1
ATOM 3879 C C . SER A 1 512 ? -18.020 11.416 66.189 1.00 133.07 327 SER A C 1
ATOM 3880 O O . SER A 1 512 ? -18.039 11.589 67.407 1.00 134.65 327 SER A O 1
#

Sequence (483 aa):
QPAWQIVLWAAAYTVIVVTSVVGNVVVMWIILAHKRMRTVTNYFLVNAAFAEASMAAFNTVVNFTYAVHNEWYYGLFYCKFHNFFPIAAIFASIYSMTAVAFDRYMAIIHPLQPRLSLTATKVVICVIWVLALLLAFPQGYYSTTETMPSRVVCKIEWPEHPNKIYEKVYHICVTVLIYFLPLLVIGYLYTVVGITLRASGIDSFWNESYLTGSRDERKKSLLSKFGMDEGVTFMFIGRFDRGQKGVDVLLKAIEILSSKKEFQEMRFIIIGKGDPELEGWARSLEEKHGNVKVITEMLSREFVRELYGSVDFVIIPSYFEPFGLVALEAMCLGAIPIASAVGGLRDIITNETGILVKAGDPGELANAILKALELSRSDLSKFRENCKKRAMSFSEQVSAARKVVKMMIVVVCTFAICWLPFHIFFLLPYINPDLLKKFIQQVYLAIMWLAMSSTMYNPIIYCCLNDRFRLGFKHAFRCPFIS

Foldseek 3Di:
DDVVVLVVLLVLLVCLLVLLQVLLVLLLCLQVVDVVNLDLLSVLVNQLSVLLNCCSNLASNCVSVCLVPVFDDDDWQSLLCNQQSVLLSLQLNLVSLLLNLVQLLCCQVPVPDDDDDSVSSVVVSVVSSVVSNVLSVLQSVQWGWAPPPPGIHTDRHDPDDDVPPVVVVSLVVSCCSSAVVSLVSSVVSLVVVLVQLVLQADDVPLAQVPDDDDLAVLQCVVCVVVPHDDAQEEEEADEDDPLFFCLVLQLVLLVVCVPPPCNVRYAYEYEYYYDVVSVVSLVVVVVVDVRYHYHHDDDDVVVVSSVLLHHQAYEGQGSEDQHPVVLLSSLNSLHQYEYECYHNVVVQDDPLRHHYDHHPHSVRSNVRVVVSRVVVVDDCVSNSVVSNVSSVVSNVVSVVSSLVSVLSVVLSVLQNVLCVVVSCLVCVCVVPNDVVPPVSSVVVSVSVSSNSSNSSCSSVSCLVRPPSSVVSVCVVPVPPPRD

Secondary structure (P-SEA, 3-state):
ccaaaaaaaaaaaaaaaaaaaaaaaaaaaacccccccccaaaaaaaaaaaaaaaaaaccaaaaaaaaacccccccaaaaaaaaccaaaaaaaaaaaaaaaaaaaaaaccccccccccaaaaaaaaaaaaaaaaaaaaaaaaabbbbcccccccccccccccccaaaaaaaaaaaaaaacaaaaaaaaaaaaaaaaaaaacccccccccccccccaaaaaaaaaaaacccccbbbbbbcccccccccaaaaaaaaaaaccccccccbbbbbbbcccaaaaaaaaaaaaacccbbbbcccccaaaaaaaaacccbbbbbcccccccaaaaaaaaaccccccccccccccccccccccccccccaaaaaaaaaaaaaaacccaaaaaaaaaaaaaaaccaaaaaaaaaaaaaaaaaaaaaacaaaaaaaacccccccccccaaaaaaaaaaaaaaaccccaaaaaaaccaaaaaaaaaaacccccc